Protein AF-A0A8S1ZWF5-F1 (afdb_monomer)

Solvent-accessible surface area (backbone atoms only — not comparable to full-atom values): 40228 Å² total; per-residue (Å²): 138,87,87,84,88,90,85,88,86,89,85,84,82,81,83,82,80,78,80,76,73,78,73,69,79,78,74,70,80,84,67,82,77,64,51,37,67,54,38,41,75,72,64,60,26,45,79,37,49,43,81,48,42,38,52,42,39,72,76,69,60,31,46,43,36,37,34,45,35,68,79,33,44,66,30,16,37,60,66,93,47,45,79,54,37,48,39,40,80,58,82,68,81,47,75,71,47,46,52,50,46,50,55,39,43,72,67,46,19,51,44,45,44,52,73,64,63,37,77,35,86,61,35,64,64,51,48,44,69,76,48,71,57,44,76,54,38,35,32,30,28,18,45,65,22,65,68,22,34,56,50,48,32,51,44,46,74,76,57,40,62,37,40,32,38,35,54,46,14,35,53,62,46,59,96,75,27,54,93,52,75,50,57,89,47,57,56,41,49,23,69,53,26,44,60,50,37,65,60,48,63,65,57,53,80,77,55,88,68,84,80,94,79,77,97,69,80,85,72,70,67,52,62,50,52,53,52,49,51,51,52,50,51,52,52,41,44,53,49,23,48,53,51,48,70,49,24,37,21,71,90,48,70,92,48,66,66,67,49,52,51,53,42,32,52,43,46,27,51,34,54,48,60,50,52,43,53,35,47,39,42,50,50,46,57,68,41,71,75,48,93,44,84,69,63,50,73,71,48,80,63,52,59,61,51,51,52,50,49,53,52,51,48,52,45,37,57,70,46,51,46,52,31,37,39,43,39,68,73,37,64,83,91,49,56,71,68,58,34,51,51,52,18,48,53,53,43,50,52,52,45,52,53,50,49,52,53,51,50,54,46,45,72,77,49,39,40,29,49,42,85,40,69,74,81,85,79,84,86,76,83,88,66,94,82,72,83,87,48,103,85,57,67,94,58,62,101,57,61,88,57,63,68,79,80,73,54,59,81,85,47,60,42,79,46,76,47,73,61,55,69,70,62,50,52,53,46,52,49,33,51,57,8,33,57,50,32,22,55,21,29,10,34,1,46,34,44,43,17,52,48,26,37,50,51,38,74,67,48,79,84,60,75,61,53,73,70,56,49,54,54,50,52,51,52,52,52,50,51,51,52,52,51,48,53,52,50,53,51,52,51,50,40,50,74,73,65,55,82,45,75,65,48,60,51,50,53,54,48,52,54,52,52,51,55,50,49,53,52,53,50,54,51,53,48,67,37,48,57,84,64,100,56,34,69,60,53,49,50,51,53,54,48,48,35,50,49,32,31,54,53,9,53,54,37,42,54,52,34,51,51,50,54,50,40,44,52,36,44,71,70,34,90,77,52,79,44,67,59,63,34,52,52,32,52,57,33,26,73,76,40,82,55,49,14,43,51,52,49,34,51,57,54,50,48,49,51,52,13,25,52,42,14,49,41,70,58,44,40,72,47,101,88,47,77,46,62,52,77,36,79,47,61,24,51,69,60,49,47,44,52,52,41,45,51,50,40,39,24,35,56,22,51,43,49,48,49,42,61,76,31,43,78,64,45,41,98,26,57,65,33,60,59,49,61,60,58,53,50,24,26,49,80,56,23,56,49,61,73,67,40,48,52,60,52,48,17,52,52,35,22,50,54,43,44,50,44,44,67,73,41,58,78,62,58,70,70,74,63,75,84,66,67,66,77,130

pLDDT: mean 77.19, std 17.74, range [24.22, 95.75]

InterPro domains:
  IPR001763 Rhodanese-like domain [PF00581] (50-172)
  IPR001763 Rhodanese-like domain [PS50206] (58-182)
  IPR001763 Rhodanese-like domain [SM00450] (48-179)
  IPR006876 LMBR1-like membrane protein [PF04791] (226-491)
  IPR006876 LMBR1-like membrane protein [PF04791] (495-704)
  IPR036873 Rhodanese-like domain superfamily [G3DSA:3.40.250.10] (41-180)
  IPR036873 Rhodanese-like domain superfamily [SSF52821] (29-179)

Structure (mmCIF, N/CA/C/O backbone):
data_AF-A0A8S1ZWF5-F1
#
_entry.id   AF-A0A8S1ZWF5-F1
#
loop_
_atom_site.group_PDB
_atom_site.id
_atom_site.type_symbol
_atom_site.label_atom_id
_atom_site.label_alt_id
_atom_site.label_comp_id
_atom_site.label_asym_id
_atom_site.label_entity_id
_atom_site.label_seq_id
_atom_site.pdbx_PDB_ins_code
_atom_site.Cartn_x
_atom_site.Cartn_y
_atom_site.Cartn_z
_atom_site.occupancy
_atom_site.B_iso_or_equiv
_atom_site.auth_seq_id
_atom_site.auth_comp_id
_atom_site.auth_asym_id
_atom_site.auth_atom_id
_atom_site.pdbx_PDB_model_num
ATOM 1 N N . MET A 1 1 ? -60.088 -38.961 18.978 1.00 34.78 1 MET A N 1
ATOM 2 C CA . MET A 1 1 ? -60.458 -40.362 18.708 1.00 34.78 1 MET A CA 1
ATOM 3 C C . MET A 1 1 ? -59.170 -41.122 18.455 1.00 34.78 1 MET A C 1
ATOM 5 O O . MET A 1 1 ? -58.388 -40.731 17.603 1.00 34.78 1 MET A O 1
ATOM 9 N N . THR A 1 2 ? -58.905 -42.052 19.355 1.00 28.97 2 THR A N 1
ATOM 10 C CA . THR A 1 2 ? -57.669 -42.795 19.620 1.00 28.97 2 THR A CA 1
ATOM 11 C C . THR A 1 2 ? -57.405 -43.885 18.566 1.00 28.97 2 THR A C 1
ATOM 13 O O . THR A 1 2 ? -58.338 -44.247 17.857 1.00 28.97 2 THR A O 1
ATOM 16 N N . LEU A 1 3 ? -56.191 -44.471 18.611 1.00 26.25 3 LEU A N 1
ATOM 17 C CA . LEU A 1 3 ? -55.742 -45.801 18.113 1.00 26.25 3 LEU A CA 1
ATOM 18 C C . LEU A 1 3 ? -54.892 -45.737 16.826 1.00 26.25 3 LEU A C 1
ATOM 20 O O . LEU A 1 3 ? -55.372 -45.303 15.790 1.00 26.25 3 LEU A O 1
ATOM 24 N N . LEU A 1 4 ? -53.566 -45.928 16.878 1.00 28.19 4 LEU A N 1
ATOM 25 C CA . LEU A 1 4 ? -52.718 -47.112 17.172 1.00 28.19 4 LEU A CA 1
ATOM 26 C C . LEU A 1 4 ? -52.198 -47.773 15.873 1.00 28.19 4 LEU A C 1
ATOM 28 O O . LEU A 1 4 ? -52.954 -48.053 14.951 1.00 28.19 4 LEU A O 1
ATOM 32 N N . LEU A 1 5 ? -50.876 -47.986 15.844 1.00 31.05 5 LEU A N 1
ATOM 33 C CA . LEU A 1 5 ? -50.055 -48.657 14.817 1.00 31.05 5 LEU A CA 1
ATOM 34 C C . LEU A 1 5 ? -50.504 -50.101 14.509 1.00 31.05 5 LEU A C 1
ATOM 36 O O . LEU A 1 5 ? -51.158 -50.727 15.344 1.00 31.05 5 LEU A O 1
ATOM 40 N N . PRO A 1 6 ? -50.017 -50.689 13.395 1.00 31.23 6 PRO A N 1
ATOM 41 C CA . PRO A 1 6 ? -49.067 -51.797 13.572 1.00 31.23 6 PRO A CA 1
ATOM 42 C C . PRO A 1 6 ? -47.900 -51.856 12.560 1.00 31.23 6 PRO A C 1
ATOM 44 O O . PRO A 1 6 ? -47.926 -51.284 11.474 1.00 31.23 6 PRO A O 1
ATOM 47 N N . GLN A 1 7 ? -46.857 -52.575 12.980 1.00 27.86 7 GLN A N 1
ATOM 48 C CA . GLN A 1 7 ? -45.599 -52.885 12.294 1.00 27.86 7 GLN A CA 1
ATOM 49 C C . GLN A 1 7 ? -45.655 -54.190 11.465 1.00 27.86 7 GLN A C 1
ATOM 51 O O . GLN A 1 7 ? -46.432 -55.089 11.769 1.00 27.86 7 GLN A O 1
ATOM 56 N N . LEU A 1 8 ? -44.668 -54.291 10.560 1.00 26.83 8 LEU A N 1
ATOM 57 C CA . LEU A 1 8 ? -43.987 -55.469 9.983 1.00 26.83 8 LEU A CA 1
ATOM 58 C C . LEU A 1 8 ? -44.566 -56.268 8.778 1.00 26.83 8 LEU A C 1
ATOM 60 O O . LEU A 1 8 ? -45.446 -57.109 8.907 1.00 26.83 8 LEU A O 1
ATOM 64 N N . ASN A 1 9 ? -43.798 -56.154 7.680 1.00 26.56 9 ASN A N 1
ATOM 65 C CA . ASN A 1 9 ? -43.097 -57.215 6.924 1.00 26.56 9 ASN A CA 1
ATOM 66 C C . ASN A 1 9 ? -43.554 -57.694 5.523 1.00 26.56 9 ASN A C 1
ATOM 68 O O . ASN A 1 9 ? -44.668 -58.141 5.298 1.00 26.56 9 ASN A O 1
ATOM 72 N N . HIS A 1 10 ? -42.517 -57.735 4.665 1.00 26.72 10 HIS A N 1
ATOM 73 C CA . HIS A 1 10 ? -42.306 -58.419 3.378 1.00 26.72 10 HIS A CA 1
ATOM 74 C C . HIS A 1 10 ? -43.003 -57.882 2.114 1.00 26.72 10 HIS A C 1
ATOM 76 O O . HIS A 1 10 ? -44.214 -57.947 1.984 1.00 26.72 10 HIS A O 1
ATOM 82 N N . ILE A 1 11 ? -42.201 -57.460 1.116 1.00 29.41 11 ILE A N 1
ATOM 83 C CA . ILE A 1 11 ? -41.996 -58.183 -0.162 1.00 29.41 11 ILE A CA 1
ATOM 84 C C . ILE A 1 11 ? -40.887 -57.509 -1.022 1.00 29.41 11 ILE A C 1
ATOM 86 O O . ILE A 1 11 ? -40.844 -56.301 -1.217 1.00 29.41 11 ILE A O 1
ATOM 90 N N . HIS A 1 12 ? -39.960 -58.372 -1.452 1.00 28.78 12 HIS A N 1
ATOM 91 C CA . HIS A 1 12 ? -38.955 -58.367 -2.532 1.00 28.78 12 HIS A CA 1
ATOM 92 C C . HIS A 1 12 ? -38.245 -57.094 -3.048 1.00 28.78 12 HIS A C 1
ATOM 94 O O . HIS A 1 12 ? -38.774 -56.307 -3.825 1.00 28.78 12 HIS A O 1
ATOM 100 N N . LYS A 1 13 ? -36.927 -57.049 -2.784 1.00 30.08 13 LYS A N 1
ATOM 101 C CA . LYS A 1 13 ? -35.914 -56.392 -3.632 1.00 30.08 13 LYS A CA 1
ATOM 102 C C . LYS A 1 13 ? -35.441 -57.377 -4.725 1.00 30.08 13 LYS A C 1
ATOM 104 O O . LYS A 1 13 ? -35.204 -58.537 -4.385 1.00 30.08 13 LYS A O 1
ATOM 109 N N . PRO A 1 14 ? -35.259 -56.952 -5.990 1.00 30.61 14 PRO A N 1
ATOM 110 C CA . PRO A 1 14 ? -34.691 -57.793 -7.047 1.00 30.61 14 PRO A CA 1
ATOM 111 C C . PRO A 1 14 ? -33.189 -58.067 -6.816 1.00 30.61 14 PRO A C 1
ATOM 113 O O . PRO A 1 14 ? -32.524 -57.301 -6.110 1.00 30.61 14 PRO A O 1
ATOM 116 N N . PRO A 1 15 ? -32.639 -59.159 -7.380 1.00 29.98 15 PRO A N 1
ATOM 117 C CA . PRO A 1 15 ? -31.314 -59.647 -7.029 1.00 29.98 15 PRO A CA 1
ATOM 118 C C . PRO A 1 15 ? -30.214 -58.742 -7.588 1.00 29.98 15 PRO A C 1
ATOM 120 O O . PRO A 1 15 ? -30.142 -58.457 -8.783 1.00 29.98 15 PRO A O 1
ATOM 123 N N . VAL A 1 16 ? -29.308 -58.336 -6.700 1.00 31.11 16 VAL A N 1
ATOM 124 C CA . VAL A 1 16 ? -28.023 -57.732 -7.050 1.00 31.11 16 VAL A CA 1
ATOM 125 C C . VAL A 1 16 ? -27.158 -58.827 -7.670 1.00 31.11 16 VAL A C 1
ATOM 127 O O . VAL A 1 16 ? -26.601 -59.670 -6.968 1.00 31.11 16 VAL A O 1
ATOM 130 N N . VAL A 1 17 ? -27.057 -58.826 -8.999 1.00 31.62 17 VAL A N 1
ATOM 131 C CA . VAL A 1 17 ? -26.096 -59.653 -9.735 1.00 31.62 17 VAL A CA 1
ATOM 132 C C . VAL A 1 17 ? -24.697 -59.125 -9.432 1.00 31.62 17 VAL A C 1
ATOM 134 O O . VAL A 1 17 ? -24.238 -58.112 -9.960 1.00 31.62 17 VAL A O 1
ATOM 137 N N . LEU A 1 18 ? -24.027 -59.821 -8.523 1.00 31.09 18 LEU A N 1
ATOM 138 C CA . LEU A 1 18 ? -22.661 -59.567 -8.099 1.00 31.09 18 LEU A CA 1
ATOM 139 C C . LEU A 1 18 ? -21.714 -60.070 -9.200 1.00 31.09 18 LEU A C 1
ATOM 141 O O . LEU A 1 18 ? -21.224 -61.197 -9.151 1.00 31.09 18 LEU A O 1
ATOM 145 N N . TYR A 1 19 ? -21.435 -59.237 -10.208 1.00 29.66 19 TYR A N 1
ATOM 146 C CA . TYR A 1 19 ? -20.301 -59.469 -11.108 1.00 29.66 19 TYR A CA 1
ATOM 147 C C . TYR A 1 19 ? -19.001 -59.268 -10.325 1.00 29.66 19 TYR A C 1
ATOM 149 O O . TYR A 1 19 ? -18.357 -58.217 -10.348 1.00 29.66 19 TYR A O 1
ATOM 157 N N . ARG A 1 20 ? -18.597 -60.322 -9.617 1.00 29.89 20 ARG A N 1
ATOM 158 C CA . ARG A 1 20 ? -17.258 -60.498 -9.068 1.00 29.89 20 ARG A CA 1
ATOM 159 C C . ARG A 1 20 ? -16.301 -60.701 -10.244 1.00 29.89 20 ARG A C 1
ATOM 161 O O . ARG A 1 20 ? -15.897 -61.819 -10.545 1.00 29.89 20 ARG A O 1
ATOM 168 N N . ARG A 1 21 ? -15.922 -59.615 -10.930 1.00 30.48 21 ARG A N 1
ATOM 169 C CA . ARG A 1 21 ? -14.700 -59.624 -11.742 1.00 30.48 21 ARG A CA 1
ATOM 170 C C . ARG A 1 21 ? -13.551 -59.821 -10.762 1.00 30.48 21 ARG A C 1
ATOM 172 O O . ARG A 1 21 ? -13.142 -58.886 -10.078 1.00 30.48 21 ARG A O 1
ATOM 179 N N . LEU A 1 22 ? -13.077 -61.062 -10.681 1.00 33.69 22 LEU A N 1
ATOM 180 C CA . LEU A 1 22 ? -11.762 -61.420 -10.170 1.00 33.69 22 LEU A CA 1
ATOM 181 C C . LEU A 1 22 ? -10.736 -60.495 -10.835 1.00 33.69 22 LEU A C 1
ATOM 183 O O . LEU A 1 22 ? -10.260 -60.757 -11.939 1.00 33.69 22 LEU A O 1
ATOM 187 N N . ARG A 1 23 ? -10.403 -59.383 -10.173 1.00 31.30 23 ARG A N 1
ATOM 188 C CA . ARG A 1 23 ? -9.149 -58.691 -10.43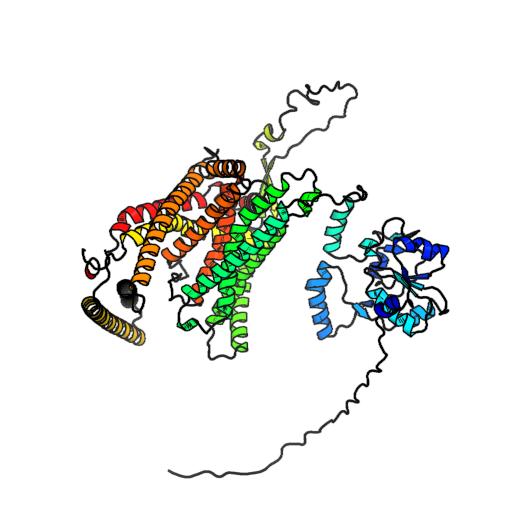3 1.00 31.30 23 ARG A CA 1
ATOM 189 C C . ARG A 1 23 ? -8.076 -59.668 -9.984 1.00 31.30 23 ARG A C 1
ATOM 191 O O . ARG A 1 23 ? -7.818 -59.797 -8.791 1.00 31.30 23 ARG A O 1
ATOM 198 N N . LYS A 1 24 ? -7.494 -60.390 -10.946 1.00 28.19 24 LYS A N 1
ATOM 199 C CA . LYS A 1 24 ? -6.166 -60.971 -10.760 1.00 28.19 24 LYS A CA 1
ATOM 200 C C . LYS A 1 24 ? -5.309 -59.852 -10.158 1.00 28.19 24 LYS A C 1
ATOM 202 O O . LYS A 1 24 ? -5.304 -58.760 -10.737 1.00 28.19 24 LYS A O 1
ATOM 207 N N . PRO A 1 25 ? -4.645 -60.053 -9.009 1.00 28.34 25 PRO A N 1
ATOM 208 C CA . PRO A 1 25 ? -3.616 -59.116 -8.611 1.00 28.34 25 PRO A CA 1
ATOM 209 C C . PRO A 1 25 ? -2.629 -59.092 -9.774 1.00 28.34 25 PRO A C 1
ATOM 211 O O . PRO A 1 25 ? -2.080 -60.133 -10.143 1.00 28.34 25 PRO A O 1
ATOM 214 N N . TYR A 1 26 ? -2.475 -57.933 -10.410 1.00 29.95 26 TYR A N 1
ATOM 215 C CA . TYR A 1 26 ? -1.337 -57.698 -11.279 1.00 29.95 26 TYR A CA 1
ATOM 216 C C . TYR A 1 26 ? -0.119 -57.866 -10.371 1.00 29.95 26 TYR A C 1
ATOM 218 O O . TYR A 1 26 ? 0.244 -56.962 -9.621 1.00 29.95 26 TYR A O 1
ATOM 226 N N . ARG A 1 27 ? 0.466 -59.069 -10.373 1.00 24.22 27 ARG A N 1
ATOM 227 C CA . ARG A 1 27 ? 1.859 -59.244 -9.993 1.00 24.22 27 ARG A CA 1
ATOM 228 C C . ARG A 1 27 ? 2.615 -58.422 -11.022 1.00 24.22 27 ARG A C 1
ATOM 230 O O . ARG A 1 27 ? 2.817 -58.876 -12.143 1.00 24.22 27 ARG A O 1
ATOM 237 N N . LEU A 1 28 ? 2.940 -57.183 -10.662 1.00 29.42 28 LEU A N 1
ATOM 238 C CA . LEU A 1 28 ? 4.030 -56.476 -11.309 1.00 29.42 28 LEU A CA 1
ATOM 239 C C . LEU A 1 28 ? 5.211 -57.451 -11.271 1.00 29.42 28 LEU A C 1
ATOM 241 O O . LEU A 1 28 ? 5.546 -57.917 -10.175 1.00 29.42 28 LEU A O 1
ATOM 245 N N . PRO A 1 29 ? 5.800 -57.837 -12.413 1.00 27.59 29 PRO A N 1
ATOM 246 C CA . PRO A 1 29 ? 7.099 -58.466 -12.354 1.00 27.59 29 PRO A CA 1
ATOM 247 C C . PRO A 1 29 ? 7.995 -57.434 -1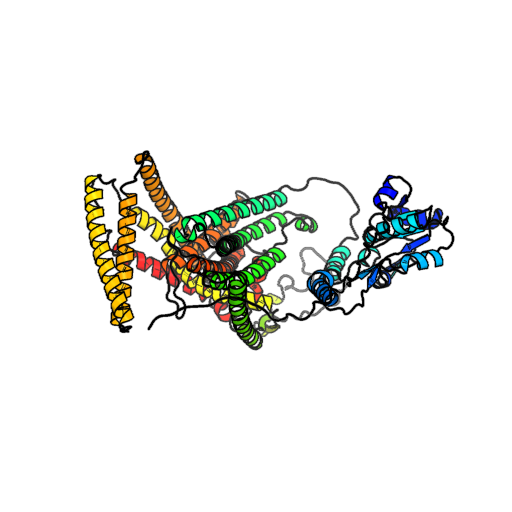1.673 1.00 27.59 29 PRO A C 1
ATOM 249 O O . PRO A 1 29 ? 8.197 -56.333 -12.185 1.00 27.59 29 PRO A O 1
ATOM 252 N N . VAL A 1 30 ? 8.447 -57.754 -10.462 1.00 30.72 30 VAL A N 1
ATOM 253 C CA . VAL A 1 30 ? 9.534 -57.033 -9.810 1.00 30.72 30 VAL A CA 1
ATOM 254 C C . VAL A 1 30 ? 10.766 -57.333 -10.655 1.00 30.72 30 VAL A C 1
ATOM 256 O O . VAL A 1 30 ? 11.528 -58.251 -10.377 1.00 30.72 30 VAL A O 1
ATOM 259 N N . ILE A 1 31 ? 10.906 -56.608 -11.761 1.00 32.72 31 ILE A N 1
ATOM 260 C CA . ILE A 1 31 ? 12.186 -56.416 -12.417 1.00 32.72 31 ILE A CA 1
ATOM 261 C C . ILE A 1 31 ? 12.905 -55.457 -11.482 1.00 32.72 31 ILE A C 1
ATOM 263 O O . ILE A 1 31 ? 12.440 -54.336 -11.267 1.00 32.72 31 ILE A O 1
ATOM 267 N N . SER A 1 32 ? 13.980 -55.920 -10.852 1.00 33.91 32 SER A N 1
ATOM 268 C CA . SER A 1 32 ? 14.861 -55.079 -10.052 1.00 33.91 32 SER A CA 1
ATOM 269 C C . SER A 1 32 ? 15.343 -53.921 -10.927 1.00 33.91 32 SER A C 1
ATOM 271 O O . SER A 1 32 ? 16.249 -54.092 -11.744 1.00 33.91 32 SER A O 1
ATOM 273 N N . ALA A 1 33 ? 14.704 -52.756 -10.820 1.00 40.84 33 ALA A N 1
ATOM 274 C CA . ALA A 1 33 ? 15.131 -51.558 -11.521 1.00 40.84 33 ALA A CA 1
ATOM 275 C C . ALA A 1 33 ? 16.401 -51.054 -10.833 1.00 40.84 33 ALA A C 1
ATOM 277 O O . ALA A 1 33 ? 16.340 -50.224 -9.930 1.00 40.84 33 ALA A O 1
ATOM 278 N N . VAL A 1 34 ? 17.551 -51.609 -11.221 1.00 55.09 34 VAL A N 1
ATOM 279 C CA . VAL A 1 34 ? 18.852 -51.074 -10.824 1.00 55.09 34 VAL A CA 1
ATOM 280 C C . VAL A 1 34 ? 18.906 -49.639 -11.334 1.00 55.09 34 VAL A C 1
ATOM 282 O O . VAL A 1 34 ? 18.727 -49.379 -12.532 1.00 55.09 34 VAL A O 1
ATOM 285 N N . SER A 1 35 ? 19.096 -48.694 -10.420 1.00 67.25 35 SER A N 1
ATOM 286 C CA . SER A 1 35 ? 19.117 -47.279 -10.767 1.00 67.25 35 SER A CA 1
ATOM 287 C C . SER A 1 35 ? 20.303 -47.011 -11.694 1.00 67.25 35 SER A C 1
ATOM 289 O O . SER A 1 35 ? 21.423 -47.431 -11.410 1.00 67.25 35 SER A O 1
ATOM 291 N N . GLY A 1 36 ? 20.107 -46.280 -12.798 1.00 69.12 36 GLY A N 1
ATOM 292 C CA . GLY A 1 36 ? 21.203 -45.946 -13.726 1.00 69.12 36 GLY A CA 1
ATOM 293 C C . GLY A 1 36 ? 22.387 -45.248 -13.036 1.00 69.12 36 GLY A C 1
ATOM 294 O O . GLY A 1 36 ? 23.529 -45.375 -13.465 1.00 69.12 36 GLY A O 1
ATOM 295 N N . LYS A 1 37 ? 22.130 -44.577 -11.905 1.00 72.81 37 LYS A N 1
ATOM 296 C CA . LYS A 1 37 ? 23.155 -43.961 -11.055 1.00 72.81 37 LYS A CA 1
ATOM 297 C C . LYS A 1 37 ? 23.991 -44.991 -10.280 1.00 72.81 37 LYS A C 1
ATOM 299 O O . LYS A 1 37 ? 25.188 -44.789 -10.116 1.00 72.81 37 LYS A O 1
ATOM 304 N N . GLU A 1 38 ? 23.395 -46.100 -9.845 1.00 78.25 38 GLU A N 1
ATOM 305 C CA . GLU A 1 38 ? 24.109 -47.210 -9.193 1.00 78.25 38 GLU A CA 1
ATOM 306 C C . GLU A 1 38 ? 25.027 -47.937 -10.181 1.00 78.25 38 GLU A C 1
ATOM 308 O O . GLU A 1 38 ? 26.137 -48.323 -9.824 1.00 78.25 38 GLU A O 1
ATOM 313 N N . LEU A 1 39 ? 24.617 -48.057 -11.449 1.00 79.56 39 LEU A N 1
ATOM 314 C CA . LEU A 1 39 ? 25.457 -48.645 -12.500 1.00 79.56 39 LEU A CA 1
ATOM 315 C C . LEU A 1 39 ? 26.730 -47.826 -12.760 1.00 79.56 39 LEU A C 1
ATOM 317 O O . LEU A 1 39 ? 27.792 -48.409 -12.967 1.00 79.56 39 LEU A O 1
ATOM 321 N N . ILE A 1 40 ? 26.650 -46.498 -12.666 1.00 81.00 40 ILE A N 1
ATOM 322 C CA . ILE A 1 40 ? 27.824 -45.616 -12.757 1.00 81.00 40 ILE A CA 1
ATOM 323 C C . ILE A 1 40 ? 28.708 -45.761 -11.516 1.00 81.00 40 ILE A C 1
ATOM 325 O O . ILE A 1 40 ? 29.917 -45.930 -11.640 1.00 81.00 40 ILE A O 1
ATOM 329 N N . LEU A 1 41 ? 28.114 -45.745 -10.317 1.00 77.75 41 LEU A N 1
ATOM 330 C CA . LEU A 1 41 ? 28.857 -45.888 -9.057 1.00 77.75 41 LEU A CA 1
ATOM 331 C C . LEU A 1 41 ? 29.553 -47.251 -8.933 1.00 77.75 41 LEU A C 1
ATOM 333 O O . LEU A 1 41 ? 30.636 -47.339 -8.368 1.00 77.75 41 LEU A O 1
ATOM 337 N N . SER A 1 42 ? 28.951 -48.303 -9.490 1.00 77.75 42 SER A N 1
ATOM 338 C CA . SER A 1 42 ? 29.535 -49.649 -9.550 1.00 77.75 42 SER A CA 1
ATOM 339 C C . SER A 1 42 ? 30.598 -49.825 -10.644 1.00 77.75 42 SER A C 1
ATOM 341 O O . SER A 1 42 ? 31.148 -50.915 -10.777 1.00 77.75 42 SER A O 1
ATOM 343 N N . GLY A 1 43 ? 30.871 -48.789 -11.448 1.00 77.44 43 GLY A N 1
ATOM 344 C CA . GLY A 1 43 ? 31.860 -48.819 -12.530 1.00 77.44 43 GLY A CA 1
ATOM 345 C C . GLY A 1 43 ? 31.434 -49.594 -13.782 1.00 77.44 43 GLY A C 1
ATOM 346 O O . GLY A 1 43 ? 32.225 -49.717 -14.712 1.00 77.44 43 GLY A O 1
ATOM 347 N N . LYS A 1 44 ? 30.194 -50.101 -13.841 1.00 82.19 44 LYS A N 1
ATOM 348 C CA . LYS A 1 44 ? 29.658 -50.842 -14.999 1.00 82.19 44 LYS A CA 1
ATOM 349 C C . LYS A 1 44 ? 29.300 -49.943 -16.183 1.00 82.19 44 LYS A C 1
ATOM 351 O O . LYS A 1 44 ? 29.218 -50.418 -17.309 1.00 82.19 44 LYS A O 1
ATOM 356 N N . VAL A 1 45 ? 29.062 -48.657 -15.930 1.00 87.12 45 VAL A N 1
ATOM 357 C CA . VAL A 1 45 ? 28.809 -47.636 -16.955 1.00 87.12 45 VAL A CA 1
ATOM 358 C C . VAL A 1 45 ? 29.861 -46.550 -16.809 1.00 87.12 45 VAL A C 1
ATOM 360 O O . VAL A 1 45 ? 30.012 -45.977 -15.728 1.00 87.12 45 VAL A O 1
ATOM 363 N N . ARG A 1 46 ? 30.554 -46.217 -17.901 1.00 88.31 46 ARG A N 1
ATOM 364 C CA . ARG A 1 46 ? 31.543 -45.134 -17.897 1.00 88.31 46 ARG A CA 1
ATOM 365 C C . ARG A 1 46 ? 30.844 -43.779 -17.966 1.00 88.31 46 ARG A C 1
ATOM 367 O O . ARG A 1 46 ? 30.126 -43.488 -18.920 1.00 88.31 46 ARG A O 1
ATOM 374 N N . ALA A 1 47 ? 31.081 -42.929 -16.974 1.00 88.00 47 ALA A N 1
ATOM 375 C CA . ALA A 1 47 ? 30.733 -41.517 -17.061 1.00 88.00 47 ALA A CA 1
ATOM 376 C C . ALA A 1 47 ? 31.730 -40.815 -17.995 1.00 88.00 47 ALA A C 1
ATOM 378 O O . ALA A 1 47 ? 32.936 -40.914 -17.786 1.00 88.00 47 ALA A O 1
ATOM 379 N N . VAL A 1 48 ? 31.229 -40.142 -19.029 1.00 88.69 48 VAL A N 1
ATOM 380 C CA . VAL A 1 48 ? 32.040 -39.414 -20.014 1.00 88.69 48 VAL A CA 1
ATOM 381 C C . VAL A 1 48 ? 31.726 -37.932 -19.890 1.00 88.69 48 VAL A C 1
ATOM 383 O O . VAL A 1 48 ? 30.566 -37.529 -20.022 1.00 88.69 48 VAL A O 1
ATOM 386 N N . GLU A 1 49 ? 32.741 -37.117 -19.619 1.00 86.81 49 GLU A N 1
ATOM 387 C CA . GLU A 1 49 ? 32.581 -35.664 -19.608 1.00 86.81 49 GLU A CA 1
ATOM 388 C C . GLU A 1 49 ? 32.487 -35.099 -21.035 1.00 86.81 49 GLU A C 1
ATOM 390 O O . GLU A 1 49 ? 33.115 -35.641 -21.946 1.00 86.81 49 GLU A O 1
ATOM 395 N N . PRO A 1 50 ? 31.756 -33.989 -21.262 1.00 85.25 50 PRO A N 1
ATOM 396 C CA . PRO A 1 50 ? 31.641 -33.369 -22.586 1.00 85.25 50 PRO A CA 1
ATOM 397 C C . PRO A 1 50 ? 32.984 -33.107 -23.283 1.00 85.25 50 PRO A C 1
ATOM 399 O O . PRO A 1 50 ? 33.104 -33.365 -24.475 1.00 85.25 50 PRO A O 1
ATOM 402 N N . LYS A 1 51 ? 34.013 -32.703 -22.528 1.00 85.81 51 LYS A N 1
ATOM 403 C CA . LYS A 1 51 ? 35.368 -32.441 -23.047 1.00 85.81 51 LYS A CA 1
ATOM 404 C C . LYS A 1 51 ? 36.067 -33.686 -23.597 1.00 85.81 51 LYS A C 1
ATOM 406 O O . LYS A 1 51 ? 36.911 -33.592 -24.482 1.00 85.81 51 LYS A O 1
ATOM 411 N N . GLU A 1 52 ? 35.717 -34.854 -23.068 1.00 86.31 52 GLU A N 1
ATOM 412 C CA . GLU A 1 52 ? 36.252 -36.150 -23.491 1.00 86.31 52 GLU A CA 1
ATOM 413 C C . GLU A 1 52 ? 35.397 -36.781 -24.597 1.00 86.31 52 GLU A C 1
ATOM 415 O O . GLU A 1 52 ? 35.802 -37.757 -25.223 1.00 86.31 52 GLU A O 1
ATOM 420 N N . ALA A 1 53 ? 34.211 -36.239 -24.887 1.00 84.25 53 ALA A N 1
ATOM 421 C CA . ALA A 1 53 ? 33.280 -36.861 -25.822 1.00 84.25 53 ALA A CA 1
ATOM 422 C C . ALA A 1 53 ? 33.873 -36.994 -27.236 1.00 84.25 53 ALA A C 1
ATOM 424 O O . ALA A 1 53 ? 33.690 -38.025 -27.886 1.00 84.25 53 ALA A O 1
ATOM 425 N N . LYS A 1 54 ? 34.658 -36.007 -27.689 1.00 84.44 54 LYS A N 1
ATOM 426 C CA . LYS A 1 54 ? 35.362 -36.055 -28.979 1.00 84.44 54 LYS A CA 1
ATOM 427 C C . LYS A 1 54 ? 36.365 -37.200 -29.060 1.00 84.44 54 LYS A C 1
ATOM 429 O O . LYS A 1 54 ? 36.413 -37.892 -30.074 1.00 84.44 54 LYS A O 1
ATOM 434 N N . THR A 1 55 ? 37.168 -37.400 -28.015 1.00 84.94 55 THR A N 1
ATOM 435 C CA . THR A 1 55 ? 38.186 -38.457 -27.993 1.00 84.94 55 THR A CA 1
ATOM 436 C C . THR A 1 55 ? 37.518 -39.820 -27.865 1.00 84.94 55 THR A C 1
ATOM 438 O O . THR A 1 55 ? 37.858 -40.729 -28.617 1.00 84.94 55 THR A O 1
ATOM 441 N N . VAL A 1 56 ? 36.501 -39.950 -27.014 1.00 86.00 56 VAL A N 1
ATOM 442 C CA . VAL A 1 56 ? 35.754 -41.197 -26.798 1.00 86.00 56 VAL A CA 1
ATOM 443 C C . VAL A 1 56 ? 35.021 -41.653 -28.068 1.00 86.00 56 VAL A C 1
ATOM 445 O O . VAL A 1 56 ? 35.046 -42.836 -28.408 1.00 86.00 56 VAL A O 1
ATOM 448 N N . VAL A 1 57 ? 34.424 -40.732 -28.827 1.00 84.81 57 VAL A N 1
ATOM 449 C CA . VAL A 1 57 ? 33.757 -41.071 -30.095 1.00 84.81 57 VAL A CA 1
ATOM 450 C C . VAL A 1 57 ? 34.773 -41.349 -31.212 1.00 84.81 57 VAL A C 1
ATOM 452 O O . VAL A 1 57 ? 34.632 -42.344 -31.916 1.00 84.81 57 VAL A O 1
ATOM 455 N N . ALA A 1 58 ? 35.814 -40.522 -31.370 1.00 81.19 58 ALA A N 1
ATOM 456 C CA . ALA A 1 58 ? 36.736 -40.636 -32.506 1.00 81.19 58 ALA A CA 1
ATOM 457 C C . ALA A 1 58 ? 37.840 -41.697 -32.329 1.00 81.19 58 ALA A C 1
ATOM 459 O O . ALA A 1 58 ? 38.186 -42.377 -33.289 1.00 81.19 58 ALA A O 1
ATOM 460 N N . SER A 1 59 ? 38.410 -41.829 -31.126 1.00 79.19 59 SER A N 1
ATOM 461 C CA . SER A 1 59 ? 39.555 -42.720 -30.851 1.00 79.19 59 SER A CA 1
ATOM 462 C C . SER A 1 59 ? 39.173 -44.013 -30.133 1.00 79.19 59 SER A C 1
ATOM 464 O O . SER A 1 59 ? 39.773 -45.050 -30.402 1.00 79.19 59 SER A O 1
ATOM 466 N N . GLU A 1 60 ? 38.161 -43.993 -29.258 1.00 80.88 60 GLU A N 1
ATOM 467 C CA . GLU A 1 60 ? 37.745 -45.197 -28.522 1.00 80.88 60 GLU A CA 1
ATOM 468 C C . GLU A 1 60 ? 36.618 -45.998 -29.201 1.00 80.88 60 GLU A C 1
ATOM 470 O O . GLU A 1 60 ? 36.299 -47.103 -28.740 1.00 80.88 60 GLU A O 1
ATOM 475 N N . GLY A 1 61 ? 36.046 -45.459 -30.287 1.00 85.25 61 GLY A N 1
ATOM 476 C CA . GLY A 1 61 ? 35.059 -46.121 -31.145 1.00 85.25 61 GLY A CA 1
ATOM 477 C C . GLY A 1 61 ? 33.640 -46.178 -30.576 1.00 85.25 61 GLY A C 1
ATOM 478 O O . GLY A 1 61 ? 32.899 -47.102 -30.904 1.00 85.25 61 GLY A O 1
ATOM 479 N N . TYR A 1 62 ? 33.253 -45.247 -29.696 1.00 89.38 62 TYR A N 1
ATOM 480 C CA . TYR A 1 62 ? 31.890 -45.225 -29.158 1.00 89.38 62 TYR A CA 1
ATOM 481 C C . TYR A 1 62 ? 30.874 -44.738 -30.191 1.00 89.38 62 TYR A C 1
ATOM 483 O O . TYR A 1 62 ? 31.005 -43.653 -30.758 1.00 89.38 62 TYR A O 1
ATOM 491 N N . VAL A 1 63 ? 29.790 -45.495 -30.339 1.00 90.81 63 VAL A N 1
ATOM 492 C CA . VAL A 1 63 ? 28.617 -45.091 -31.112 1.00 90.81 63 VAL A CA 1
ATOM 493 C C . VAL A 1 63 ? 27.744 -44.178 -30.251 1.00 90.81 63 VAL A C 1
ATOM 495 O O . VAL A 1 63 ? 27.268 -44.573 -29.186 1.00 90.81 63 VAL A O 1
ATOM 498 N N . LEU A 1 64 ? 27.533 -42.939 -30.697 1.00 92.25 64 LEU A N 1
ATOM 499 C CA . LEU A 1 64 ? 26.713 -41.960 -29.981 1.00 92.25 64 LEU A CA 1
ATOM 500 C C . LEU A 1 64 ? 25.218 -42.210 -30.237 1.00 92.25 64 LEU A C 1
ATOM 502 O O . LEU A 1 64 ? 24.755 -42.075 -31.370 1.00 92.25 64 LEU A O 1
ATOM 506 N N . LEU A 1 65 ? 24.466 -42.506 -29.175 1.00 93.56 65 LEU A N 1
ATOM 507 C CA . LEU A 1 65 ? 23.014 -42.677 -29.178 1.00 93.56 65 LEU A CA 1
ATOM 508 C C . LEU A 1 65 ? 22.329 -41.461 -28.537 1.00 93.56 65 LEU A C 1
ATOM 510 O O . LEU A 1 65 ? 22.381 -41.258 -27.320 1.00 93.56 65 LEU A O 1
ATOM 514 N N . ASP A 1 66 ? 21.659 -40.661 -29.361 1.00 93.06 66 ASP A N 1
ATOM 515 C CA . ASP A 1 66 ? 20.826 -39.540 -28.931 1.00 93.06 66 ASP A CA 1
ATOM 516 C C . ASP A 1 66 ? 19.417 -40.041 -28.594 1.00 93.06 66 ASP A C 1
ATOM 518 O O . ASP A 1 66 ? 18.698 -40.543 -29.461 1.00 93.06 66 ASP A O 1
ATOM 522 N N . VAL A 1 67 ? 19.017 -39.893 -27.328 1.00 93.06 67 VAL A N 1
ATOM 523 C CA . VAL A 1 67 ? 17.700 -40.341 -26.839 1.00 93.06 67 VAL A CA 1
ATOM 524 C C . VAL A 1 67 ? 16.694 -39.205 -26.659 1.00 93.06 67 VAL A C 1
ATOM 526 O O . VAL A 1 67 ? 15.638 -39.391 -26.039 1.00 93.06 67 VAL A O 1
ATOM 529 N N . ARG A 1 68 ? 17.012 -38.007 -27.165 1.00 91.75 68 ARG A N 1
ATOM 530 C CA . ARG A 1 68 ? 16.091 -36.866 -27.146 1.00 91.75 68 ARG A CA 1
ATOM 531 C C . ARG A 1 68 ? 14.901 -37.087 -28.093 1.00 91.75 68 ARG A C 1
ATOM 533 O O . ARG A 1 68 ? 15.024 -37.801 -29.089 1.00 91.75 68 ARG A O 1
ATOM 540 N N . PRO A 1 69 ? 13.750 -36.454 -27.824 1.00 88.25 69 PRO A N 1
ATOM 541 C CA . PRO A 1 69 ? 12.631 -36.417 -28.754 1.00 88.25 69 PRO A CA 1
ATOM 542 C C . PRO A 1 69 ? 12.999 -35.759 -30.090 1.00 88.25 69 PRO A C 1
ATOM 544 O O . PRO A 1 69 ? 13.914 -34.936 -30.156 1.00 88.25 69 PRO A O 1
ATOM 547 N N . ALA A 1 70 ? 12.253 -36.085 -31.149 1.00 87.44 70 ALA A N 1
ATOM 548 C CA . ALA A 1 70 ? 12.550 -35.648 -32.518 1.00 87.44 70 ALA A CA 1
ATOM 549 C C . ALA A 1 70 ? 12.686 -34.118 -32.659 1.00 87.44 70 ALA A C 1
ATOM 551 O O . ALA A 1 70 ? 13.657 -33.644 -33.242 1.00 87.44 70 ALA A O 1
ATOM 552 N N . TRP A 1 71 ? 11.799 -33.343 -32.026 1.00 84.31 71 TRP A N 1
ATOM 553 C CA . TRP A 1 71 ? 11.810 -31.875 -32.115 1.00 84.31 71 TRP A CA 1
ATOM 554 C C . TRP A 1 71 ? 13.018 -31.204 -31.435 1.00 84.31 71 TRP A C 1
ATOM 556 O O . TRP A 1 71 ? 13.364 -30.081 -31.786 1.00 84.31 71 TRP A O 1
ATOM 566 N N . GLU A 1 72 ? 13.672 -31.851 -30.461 1.00 85.62 72 GLU A N 1
ATOM 567 C CA . GLU A 1 72 ? 14.931 -31.342 -29.882 1.00 85.62 72 GLU A CA 1
ATOM 568 C C . GLU A 1 72 ? 16.118 -31.656 -30.803 1.00 85.62 72 GLU A C 1
ATOM 570 O O . GLU A 1 72 ? 17.065 -30.878 -30.903 1.00 85.62 72 GLU A O 1
ATOM 575 N N . ARG A 1 73 ? 16.066 -32.797 -31.497 1.00 85.75 73 ARG A N 1
ATOM 576 C CA . ARG A 1 73 ? 17.112 -33.230 -32.429 1.00 85.75 73 ARG A CA 1
ATOM 577 C C . ARG A 1 73 ? 17.106 -32.432 -33.733 1.00 85.75 73 ARG A C 1
ATOM 579 O O . ARG A 1 73 ? 18.171 -32.191 -34.291 1.00 85.75 73 ARG A O 1
ATOM 586 N N . GLU A 1 74 ? 15.932 -32.035 -34.216 1.00 86.19 74 GLU A N 1
ATOM 587 C CA . GLU A 1 74 ? 15.781 -31.208 -35.422 1.00 86.19 74 GLU A CA 1
ATOM 588 C C . GLU A 1 74 ? 16.464 -29.843 -35.286 1.00 86.19 74 GLU A C 1
ATOM 590 O O . GLU A 1 74 ? 16.993 -29.325 -36.265 1.00 86.19 74 GLU A O 1
ATOM 595 N N . LYS A 1 75 ? 16.514 -29.291 -34.068 1.00 84.81 75 LYS A N 1
ATOM 596 C CA . LYS A 1 75 ? 17.186 -28.017 -33.784 1.00 84.81 75 LYS A CA 1
ATOM 597 C C . LYS A 1 75 ? 18.704 -28.114 -33.892 1.00 84.81 75 LYS A C 1
ATOM 599 O O . LYS A 1 75 ? 19.323 -27.241 -34.498 1.00 84.81 75 LYS A O 1
ATOM 604 N N . ALA A 1 76 ? 19.286 -29.154 -33.288 1.00 87.62 76 ALA A N 1
ATOM 605 C CA . ALA A 1 76 ? 20.711 -29.455 -33.378 1.00 87.62 76 ALA A CA 1
ATOM 606 C C . ALA A 1 76 ? 21.017 -30.916 -33.024 1.00 87.62 76 ALA A C 1
ATOM 608 O O . ALA A 1 76 ? 20.500 -31.459 -32.036 1.00 87.62 76 ALA A O 1
ATOM 609 N N . ARG A 1 77 ? 21.934 -31.535 -33.770 1.00 89.12 77 ARG A N 1
ATOM 610 C CA . ARG A 1 77 ? 22.402 -32.912 -33.567 1.00 89.12 77 ARG A CA 1
ATOM 611 C C . ARG A 1 77 ? 23.874 -33.074 -33.926 1.00 89.12 77 ARG A C 1
ATOM 613 O O . ARG A 1 77 ? 24.401 -32.357 -34.766 1.00 89.12 77 ARG A O 1
ATOM 620 N N . VAL A 1 78 ? 24.524 -34.069 -33.331 1.00 88.56 78 VAL A N 1
ATOM 621 C CA . VAL A 1 78 ? 25.881 -34.474 -33.727 1.00 88.56 78 VAL A CA 1
ATOM 622 C C . VAL A 1 78 ? 25.797 -35.308 -35.005 1.00 88.56 78 VAL A C 1
ATOM 624 O O . VAL A 1 78 ? 24.988 -36.244 -35.080 1.00 88.56 78 VAL A O 1
ATOM 627 N N . LYS A 1 79 ? 26.613 -34.984 -36.009 1.00 84.88 79 LYS A N 1
ATOM 628 C CA . LYS A 1 79 ? 26.643 -35.705 -37.286 1.00 84.88 79 LYS A CA 1
ATOM 629 C C . LYS A 1 79 ? 27.087 -37.157 -37.082 1.00 84.88 79 LYS A C 1
ATOM 631 O O . LYS A 1 79 ? 28.015 -37.424 -36.326 1.00 84.88 79 LYS A O 1
ATOM 636 N N . GLY A 1 80 ? 26.389 -38.098 -37.720 1.00 82.69 80 GLY A N 1
ATOM 637 C CA . GLY A 1 80 ? 26.648 -39.537 -37.564 1.00 82.69 80 GLY A CA 1
ATOM 638 C C . GLY A 1 80 ? 26.132 -40.164 -36.258 1.00 82.69 80 GLY A C 1
ATOM 639 O O . GLY A 1 80 ? 26.355 -41.348 -36.037 1.00 82.69 80 GLY A O 1
ATOM 640 N N . SER A 1 81 ? 25.425 -39.415 -35.398 1.00 89.69 81 SER A N 1
ATOM 641 C CA . SER A 1 81 ? 24.787 -39.982 -34.196 1.00 89.69 81 SER A CA 1
ATOM 642 C C . SER A 1 81 ? 23.539 -40.805 -34.529 1.00 89.69 81 SER A C 1
ATOM 644 O O . SER A 1 81 ? 22.705 -40.371 -35.330 1.00 89.69 81 SER A O 1
ATOM 646 N N . LEU A 1 82 ? 23.360 -41.943 -33.854 1.00 91.50 82 LEU A N 1
ATOM 647 C CA . LEU A 1 82 ? 22.123 -42.725 -33.893 1.00 91.50 82 LEU A CA 1
ATOM 648 C C . LEU A 1 82 ? 21.024 -42.023 -33.091 1.00 91.50 82 LEU A C 1
ATOM 650 O O . LEU A 1 82 ? 21.295 -41.366 -32.085 1.00 91.50 82 LEU A O 1
ATOM 654 N N . HIS A 1 83 ? 19.771 -42.173 -33.522 1.00 93.06 83 HIS A N 1
ATOM 655 C CA . HIS A 1 83 ? 18.619 -41.558 -32.863 1.00 93.06 83 HIS A CA 1
ATOM 656 C C . HIS A 1 83 ? 17.548 -42.583 -32.559 1.00 93.06 83 HIS A C 1
ATOM 658 O O . HIS A 1 83 ? 16.944 -43.142 -33.470 1.00 93.06 83 HIS A O 1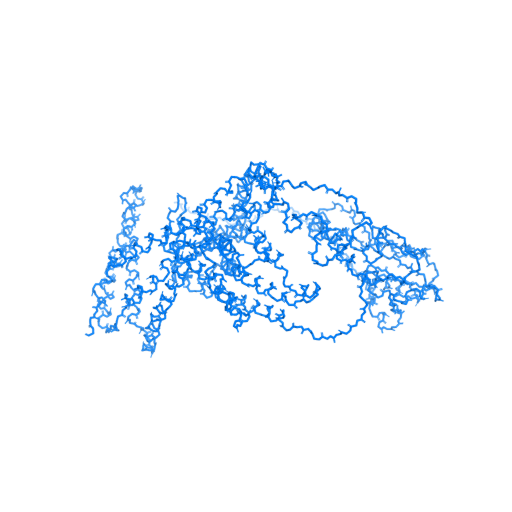
ATOM 664 N N . VAL A 1 84 ? 17.277 -42.774 -31.271 1.00 92.31 84 VAL A N 1
ATOM 665 C CA . VAL A 1 84 ? 16.102 -43.515 -30.819 1.00 92.31 84 VAL A CA 1
ATOM 666 C C . VAL A 1 84 ? 15.507 -42.759 -29.631 1.00 92.31 84 VAL A C 1
ATOM 668 O O . VAL A 1 84 ? 16.100 -42.760 -28.551 1.00 92.31 84 VAL A O 1
ATOM 671 N N . PRO A 1 85 ? 14.361 -42.074 -29.791 1.00 90.69 85 PRO A N 1
ATOM 672 C CA . PRO A 1 85 ? 13.796 -41.256 -28.728 1.00 90.69 85 PRO A CA 1
ATOM 673 C C . PRO A 1 85 ? 13.266 -42.137 -27.593 1.00 90.69 85 PRO A C 1
ATOM 675 O O . PRO A 1 85 ? 12.475 -43.054 -27.823 1.00 90.69 85 PRO A O 1
ATOM 678 N N . LEU A 1 86 ? 13.660 -41.822 -26.356 1.00 88.69 86 LEU A N 1
ATOM 679 C CA . LEU A 1 86 ? 13.141 -42.505 -25.162 1.00 88.69 86 LEU A CA 1
ATOM 680 C C . LEU A 1 86 ? 11.698 -42.091 -24.843 1.00 88.69 86 LEU A C 1
ATOM 682 O O . LEU A 1 86 ? 10.927 -42.865 -24.281 1.00 88.69 86 LEU A O 1
ATOM 686 N N . PHE A 1 87 ? 11.357 -40.853 -25.194 1.00 86.50 87 PHE A N 1
ATOM 687 C CA . PHE A 1 87 ? 10.049 -40.258 -24.973 1.00 86.50 87 PHE A CA 1
ATOM 688 C C . PHE A 1 87 ? 9.492 -39.731 -26.293 1.00 86.50 87 PHE A C 1
ATOM 690 O O . PHE A 1 87 ? 10.195 -39.038 -27.034 1.00 86.50 87 PHE A O 1
ATOM 697 N N . VAL A 1 88 ? 8.228 -40.046 -26.558 1.00 86.06 88 VAL A N 1
ATOM 698 C CA . VAL A 1 88 ? 7.466 -39.621 -27.739 1.00 86.06 88 VAL A CA 1
ATOM 699 C C . VAL A 1 88 ? 6.252 -38.802 -27.309 1.00 86.06 88 VAL A C 1
ATOM 701 O O . VAL A 1 88 ? 5.869 -38.808 -26.139 1.00 86.06 88 VAL A O 1
ATOM 704 N N . GLU A 1 89 ? 5.685 -38.031 -28.231 1.00 81.81 89 GLU A N 1
ATOM 705 C CA . GLU A 1 89 ? 4.496 -37.223 -27.956 1.00 81.81 89 GLU A CA 1
ATOM 706 C C . GLU A 1 89 ? 3.287 -38.121 -27.664 1.00 81.81 89 GLU A C 1
ATOM 708 O O . GLU A 1 89 ? 2.992 -39.046 -28.419 1.00 81.81 89 GLU A O 1
ATOM 713 N N . ASP A 1 90 ? 2.594 -37.845 -26.560 1.00 77.44 90 ASP A N 1
ATOM 714 C CA . ASP A 1 90 ? 1.372 -38.557 -26.196 1.00 77.44 90 ASP A CA 1
ATOM 715 C C . ASP A 1 90 ? 0.207 -38.021 -27.045 1.00 77.44 90 ASP A C 1
ATOM 717 O O . ASP A 1 90 ? -0.222 -36.873 -26.883 1.00 77.44 90 ASP A O 1
ATOM 721 N N . THR A 1 91 ? -0.326 -38.842 -27.950 1.00 75.12 91 THR A N 1
ATOM 722 C CA . THR A 1 91 ? -1.442 -38.479 -28.844 1.00 75.12 91 THR A CA 1
ATOM 723 C C . THR A 1 91 ? -2.818 -38.876 -28.296 1.00 75.12 91 THR A C 1
ATOM 725 O O . THR A 1 91 ? -3.832 -38.582 -28.932 1.00 75.12 91 THR A O 1
ATOM 728 N N . ASP A 1 92 ? -2.900 -39.421 -27.075 1.00 73.88 92 ASP A N 1
ATOM 729 C CA . ASP A 1 92 ? -4.164 -39.881 -26.500 1.00 73.88 92 ASP A CA 1
ATOM 730 C C . ASP A 1 92 ? -5.104 -38.713 -26.172 1.00 73.88 92 ASP A C 1
ATOM 732 O O . ASP A 1 92 ? -4.744 -37.744 -25.492 1.00 73.88 92 ASP A O 1
ATOM 736 N N . ASN A 1 93 ? -6.356 -38.824 -26.621 1.00 69.56 93 ASN A N 1
ATOM 737 C CA . ASN A 1 93 ? -7.391 -37.792 -26.471 1.00 69.56 93 ASN A CA 1
ATOM 738 C C . ASN A 1 93 ? -8.419 -38.114 -25.369 1.00 69.56 93 ASN A C 1
ATOM 740 O O . ASN A 1 93 ? -9.557 -37.650 -25.405 1.00 69.56 93 ASN A O 1
ATOM 744 N N . GLY A 1 94 ? -8.038 -38.914 -24.369 1.00 79.12 94 GLY A N 1
ATOM 745 C CA . GLY A 1 94 ? -8.907 -39.228 -23.231 1.00 79.12 94 GLY A CA 1
ATOM 746 C C . GLY A 1 94 ? -9.175 -38.007 -22.331 1.00 79.12 94 GLY A C 1
ATOM 747 O O . GLY A 1 94 ? -8.318 -37.135 -22.219 1.00 79.12 94 GLY A O 1
ATOM 748 N N . PRO A 1 95 ? -10.312 -37.933 -21.613 1.00 60.44 95 PRO A N 1
ATOM 749 C CA . PRO A 1 95 ? -10.685 -36.758 -20.809 1.00 60.44 95 PRO A CA 1
ATOM 750 C C . PRO A 1 95 ? -9.693 -36.437 -19.676 1.00 60.44 95 PRO A C 1
ATOM 752 O O . PRO A 1 95 ? -9.424 -35.272 -19.391 1.00 60.44 95 PRO A O 1
ATOM 755 N N . ILE A 1 96 ? -9.089 -37.459 -19.060 1.00 67.94 96 ILE A N 1
ATOM 756 C CA . ILE A 1 96 ? -8.040 -37.287 -18.039 1.00 67.94 96 ILE A CA 1
ATOM 757 C C . ILE A 1 96 ? -6.724 -36.825 -18.687 1.00 67.94 96 ILE A C 1
ATOM 759 O O . ILE A 1 96 ? -6.019 -35.987 -18.126 1.00 67.94 96 ILE A O 1
ATOM 763 N N . THR A 1 97 ? -6.401 -37.344 -19.873 1.00 69.38 97 THR A N 1
ATOM 764 C CA . THR A 1 97 ? -5.206 -36.966 -20.638 1.00 69.38 97 THR A CA 1
ATOM 765 C C . THR A 1 97 ? -5.326 -35.544 -21.184 1.00 69.38 97 THR A C 1
ATOM 767 O O . THR A 1 97 ? -4.362 -34.794 -21.116 1.00 69.38 97 THR A O 1
ATOM 770 N N . LEU A 1 98 ? -6.516 -35.117 -21.613 1.00 72.56 98 LEU A N 1
ATOM 771 C CA . LEU A 1 98 ? -6.817 -33.746 -22.035 1.00 72.56 98 LEU A CA 1
ATOM 772 C C . LEU A 1 98 ? -6.675 -32.749 -20.883 1.00 72.56 98 LEU A C 1
ATOM 774 O O . LEU A 1 98 ? -6.072 -31.695 -21.066 1.00 72.56 98 LEU A O 1
ATOM 778 N N . LEU A 1 99 ? -7.145 -33.098 -19.681 1.00 68.19 99 LEU A N 1
ATOM 779 C CA . LEU A 1 99 ? -6.932 -32.275 -18.489 1.00 68.19 99 LEU A CA 1
ATOM 780 C C . LEU A 1 99 ? -5.435 -32.146 -18.154 1.00 68.19 99 LEU A C 1
ATOM 782 O O . LEU A 1 99 ? -4.955 -31.044 -17.893 1.00 68.19 99 LEU A O 1
ATOM 786 N N . LYS A 1 100 ? -4.679 -33.253 -18.212 1.00 66.88 100 LYS A N 1
ATOM 787 C CA . LYS A 1 100 ? -3.219 -33.245 -18.009 1.00 66.88 100 LYS A CA 1
ATOM 788 C C . LYS A 1 100 ? -2.494 -32.424 -19.080 1.00 66.88 100 LYS A C 1
ATOM 790 O O . LYS A 1 100 ? -1.644 -31.610 -18.727 1.00 66.88 100 LYS A O 1
ATOM 795 N N . LYS A 1 101 ? -2.862 -32.581 -20.356 1.00 73.50 101 LYS A N 1
ATOM 796 C CA . LYS A 1 101 ? -2.337 -31.804 -21.491 1.00 73.50 101 LYS A CA 1
ATOM 797 C C . LYS A 1 101 ? -2.617 -30.315 -21.321 1.00 73.50 101 LYS A C 1
ATOM 799 O O . LYS A 1 101 ? -1.713 -29.523 -21.541 1.00 73.50 101 LYS A O 1
ATOM 804 N N . TRP A 1 102 ? -3.816 -29.934 -20.877 1.00 63.28 102 TRP A N 1
ATOM 805 C CA . TRP A 1 102 ? -4.194 -28.534 -20.664 1.00 63.28 102 TRP A CA 1
ATOM 806 C C . TRP A 1 102 ? -3.395 -27.872 -19.534 1.00 63.28 102 TRP A C 1
ATOM 808 O O . TRP A 1 102 ? -2.839 -26.791 -19.722 1.00 63.28 102 TRP A O 1
ATOM 818 N N . ILE A 1 103 ? -3.253 -28.554 -18.393 1.00 57.47 103 ILE A N 1
ATOM 819 C CA . ILE A 1 103 ? -2.429 -28.080 -17.267 1.00 57.47 103 ILE A CA 1
ATOM 820 C C . ILE A 1 103 ? -0.951 -27.990 -17.679 1.00 57.47 103 ILE A C 1
ATOM 822 O O . ILE A 1 103 ? -0.276 -27.007 -17.366 1.00 57.47 103 ILE A O 1
ATOM 826 N N . HIS A 1 104 ? -0.451 -28.990 -18.413 1.00 60.00 104 HIS A N 1
ATOM 827 C CA . HIS A 1 104 ? 0.925 -29.003 -18.895 1.00 60.00 104 HIS A CA 1
ATOM 828 C C . HIS A 1 104 ? 1.182 -27.883 -19.911 1.00 60.00 104 HIS A C 1
ATOM 830 O O . HIS A 1 104 ? 2.159 -27.162 -19.739 1.00 60.00 104 HIS A O 1
ATOM 836 N N . LEU A 1 105 ? 0.298 -27.665 -20.897 1.00 52.53 105 LEU A N 1
ATOM 837 C CA . LEU A 1 105 ? 0.412 -26.574 -21.877 1.00 52.53 105 LEU A CA 1
ATOM 838 C C . LEU A 1 105 ? 0.384 -25.191 -21.214 1.00 52.53 105 LEU A C 1
ATOM 840 O O . LEU A 1 105 ? 1.161 -24.324 -21.604 1.00 52.53 105 LEU A O 1
ATOM 844 N N . GLY A 1 106 ? -0.498 -24.987 -20.229 1.00 51.84 106 GLY A N 1
ATOM 845 C CA . GLY A 1 106 ? -0.718 -23.677 -19.613 1.00 51.84 106 GLY A CA 1
ATOM 846 C C . GLY A 1 106 ? 0.438 -23.184 -18.740 1.00 51.84 106 GLY A C 1
ATOM 847 O O . GLY A 1 106 ? 0.730 -21.992 -18.752 1.00 51.84 106 GLY A O 1
ATOM 848 N N . TYR A 1 107 ? 1.103 -24.077 -17.995 1.00 51.44 107 TYR A N 1
ATOM 849 C CA . TYR A 1 107 ? 2.120 -23.674 -17.011 1.00 51.44 107 TYR A CA 1
ATOM 850 C C . TYR A 1 107 ? 3.556 -24.037 -17.416 1.00 51.44 107 TYR A C 1
ATOM 852 O O . TYR A 1 107 ? 4.469 -23.247 -17.201 1.00 51.44 107 TYR A O 1
ATOM 860 N N . ILE A 1 108 ? 3.769 -25.213 -18.019 1.00 53.50 108 ILE A N 1
ATOM 861 C CA . ILE A 1 108 ? 5.115 -25.739 -18.313 1.00 53.50 108 ILE A CA 1
ATOM 862 C C . ILE A 1 108 ? 5.417 -25.635 -19.810 1.00 53.50 108 ILE A C 1
ATOM 864 O O . ILE A 1 108 ? 6.428 -25.057 -20.186 1.00 53.50 108 ILE A O 1
ATOM 868 N N . GLY A 1 109 ? 4.520 -26.111 -20.673 1.00 54.94 109 GLY A N 1
ATOM 869 C CA . GLY A 1 109 ? 4.710 -26.177 -22.122 1.00 54.94 109 GLY A CA 1
ATOM 870 C C . GLY A 1 109 ? 4.864 -24.810 -22.793 1.00 54.94 109 GLY A C 1
ATOM 871 O O . GLY A 1 109 ? 5.705 -24.668 -23.675 1.00 54.94 109 GLY A O 1
ATOM 872 N N . LEU A 1 110 ? 4.135 -23.780 -22.346 1.00 52.00 110 LEU A N 1
ATOM 873 C CA . LEU A 1 110 ? 4.307 -22.408 -22.850 1.00 52.00 110 LEU A CA 1
ATOM 874 C C . LEU A 1 110 ? 5.660 -21.791 -22.431 1.00 52.00 110 LEU A C 1
ATOM 876 O O . LEU A 1 110 ? 6.276 -21.054 -23.202 1.00 52.00 110 LEU A O 1
ATOM 880 N N . TRP A 1 111 ? 6.141 -22.117 -21.226 1.00 47.03 111 TRP A N 1
ATOM 881 C CA . TRP A 1 111 ? 7.375 -21.570 -20.651 1.00 47.03 111 TRP A CA 1
ATOM 882 C C . TRP A 1 111 ? 8.644 -22.288 -21.132 1.00 47.03 111 TRP A C 1
ATOM 884 O O . TRP A 1 111 ? 9.618 -21.621 -21.479 1.00 47.03 111 TRP A O 1
ATOM 894 N N . THR A 1 112 ? 8.637 -23.624 -21.177 1.00 51.41 112 THR A N 1
ATOM 895 C CA . THR A 1 112 ? 9.799 -24.465 -21.531 1.00 51.41 112 THR A CA 1
ATOM 896 C C . THR A 1 112 ? 9.765 -24.986 -22.969 1.00 51.41 112 THR A C 1
ATOM 898 O O . THR A 1 112 ? 10.749 -25.564 -23.435 1.00 51.41 112 THR A O 1
ATOM 901 N N . GLY A 1 113 ? 8.646 -24.813 -23.684 1.00 59.34 113 GLY A N 1
ATOM 902 C CA . GLY A 1 113 ? 8.428 -25.361 -25.027 1.00 59.34 113 GLY A CA 1
ATOM 903 C C . GLY A 1 113 ? 8.291 -26.885 -25.071 1.00 59.34 113 GLY A C 1
ATOM 904 O O . GLY A 1 113 ? 8.354 -27.466 -26.154 1.00 59.34 113 GLY A O 1
ATOM 905 N N . GLN A 1 114 ? 8.149 -27.549 -23.920 1.00 61.47 114 GLN A N 1
ATOM 906 C CA . GLN A 1 114 ? 8.055 -29.006 -23.846 1.00 61.47 114 GLN A CA 1
ATOM 907 C C . GLN A 1 114 ? 6.645 -29.493 -24.204 1.00 61.47 114 GLN A C 1
ATOM 909 O O . GLN A 1 114 ? 5.644 -29.001 -23.683 1.00 61.47 114 GLN A O 1
ATOM 914 N N . ARG A 1 115 ? 6.575 -30.481 -25.103 1.00 70.31 115 ARG A N 1
ATOM 915 C CA . ARG A 1 115 ? 5.339 -31.207 -25.422 1.00 70.31 115 ARG A CA 1
ATOM 916 C C . ARG A 1 115 ? 5.041 -32.236 -24.330 1.00 70.31 115 ARG A C 1
ATOM 918 O O . ARG A 1 115 ? 5.957 -32.728 -23.672 1.00 70.31 115 ARG A O 1
ATOM 925 N N . PHE A 1 116 ? 3.769 -32.588 -24.152 1.00 74.81 116 PHE A N 1
ATOM 926 C CA . PHE A 1 116 ? 3.382 -33.651 -23.223 1.00 74.81 116 PHE A CA 1
ATOM 927 C C . PHE A 1 116 ? 3.858 -35.003 -23.778 1.00 74.81 116 PHE A C 1
ATOM 929 O O . PHE A 1 116 ? 3.445 -35.409 -24.864 1.00 74.81 116 PHE A O 1
ATOM 936 N N . THR A 1 117 ? 4.774 -35.665 -23.065 1.00 76.94 117 THR A N 1
ATOM 937 C CA . THR A 1 117 ? 5.464 -36.869 -23.554 1.00 76.94 117 THR A CA 1
ATOM 938 C C . THR A 1 117 ? 5.125 -38.114 -22.747 1.00 76.94 117 THR A C 1
ATOM 940 O O . THR A 1 117 ? 4.896 -38.044 -21.539 1.00 76.94 117 THR A O 1
ATOM 943 N N . MET A 1 118 ? 5.141 -39.261 -23.421 1.00 80.19 118 MET A N 1
ATOM 944 C CA . MET A 1 118 ? 5.037 -40.595 -22.834 1.00 80.19 118 MET A CA 1
ATOM 945 C C . MET A 1 118 ? 6.256 -41.444 -23.198 1.00 80.19 118 MET A C 1
ATOM 947 O O . MET A 1 118 ? 7.027 -41.102 -24.098 1.00 80.19 118 MET A O 1
ATOM 951 N N . PHE A 1 119 ? 6.467 -42.529 -22.453 1.00 81.56 119 PHE A N 1
ATOM 952 C CA . PHE A 1 119 ? 7.564 -43.458 -22.714 1.00 81.56 119 PHE A CA 1
ATOM 953 C C . PHE A 1 119 ? 7.361 -44.152 -24.068 1.00 81.56 119 PHE A C 1
ATOM 955 O O . PHE A 1 119 ? 6.247 -44.551 -24.390 1.00 81.56 119 PHE A O 1
ATOM 962 N N . ASN A 1 120 ? 8.428 -44.294 -24.853 1.00 85.75 120 ASN A N 1
ATOM 963 C CA . ASN A 1 120 ? 8.378 -45.005 -26.125 1.00 85.75 120 ASN A CA 1
ATOM 964 C C . ASN A 1 120 ? 8.542 -46.515 -25.903 1.00 85.75 120 ASN A C 1
ATOM 966 O O . ASN A 1 120 ? 9.656 -46.988 -25.673 1.00 85.75 120 ASN A O 1
ATOM 970 N N . ASP A 1 121 ? 7.454 -47.276 -26.000 1.00 83.31 121 ASP A N 1
ATOM 971 C CA . ASP A 1 121 ? 7.486 -48.736 -25.835 1.00 83.31 121 ASP A CA 1
ATOM 972 C C . ASP A 1 121 ? 8.333 -49.443 -26.913 1.00 83.31 121 ASP A C 1
ATOM 974 O O . ASP A 1 121 ? 8.866 -50.525 -26.670 1.00 83.31 121 ASP A O 1
ATOM 978 N N . GLU A 1 122 ? 8.564 -48.797 -28.063 1.00 85.00 122 GLU A N 1
ATOM 979 C CA . GLU A 1 122 ? 9.444 -49.288 -29.131 1.00 85.00 122 GLU A CA 1
ATOM 980 C C . GLU A 1 122 ? 10.921 -48.889 -28.955 1.00 85.00 122 GLU A C 1
ATOM 982 O O . GLU A 1 122 ? 11.749 -49.191 -29.815 1.00 85.00 122 GLU A O 1
ATOM 987 N N . PHE A 1 123 ? 11.291 -48.212 -27.862 1.00 88.50 123 PHE A N 1
ATOM 988 C CA . PHE A 1 123 ? 12.669 -47.759 -27.641 1.00 88.50 123 PHE A CA 1
ATOM 989 C C . PHE A 1 123 ? 13.672 -48.920 -27.694 1.00 88.50 123 PHE A C 1
ATOM 991 O O . PHE A 1 123 ? 14.623 -48.900 -28.468 1.00 88.50 123 PHE A O 1
ATOM 998 N N . THR A 1 124 ? 13.441 -49.952 -26.889 1.00 86.38 124 THR A N 1
ATOM 999 C CA . THR A 1 124 ? 14.331 -51.107 -26.769 1.00 86.38 124 THR A CA 1
ATOM 1000 C C . THR A 1 124 ? 14.502 -51.889 -28.080 1.00 86.38 124 THR A C 1
ATOM 1002 O O . THR A 1 124 ? 15.649 -52.079 -28.488 1.00 86.38 124 THR A O 1
ATOM 1005 N N . PRO A 1 125 ? 13.423 -52.312 -28.780 1.00 86.88 125 PRO A N 1
ATOM 1006 C CA . PRO A 1 125 ? 13.566 -53.067 -30.024 1.00 86.88 125 PRO A CA 1
ATOM 1007 C C . PRO A 1 125 ? 14.274 -52.262 -31.120 1.00 86.88 125 PRO A C 1
ATOM 1009 O O . PRO A 1 125 ? 15.122 -52.816 -31.813 1.00 86.88 125 PRO A O 1
ATOM 1012 N N . ARG A 1 126 ? 14.024 -50.949 -31.224 1.00 87.44 126 ARG A N 1
ATOM 1013 C CA . ARG A 1 126 ? 14.707 -50.093 -32.209 1.00 87.44 126 ARG A CA 1
ATOM 1014 C C . ARG A 1 126 ? 16.192 -49.892 -31.914 1.00 87.44 126 ARG A C 1
ATOM 1016 O O . ARG A 1 126 ? 16.980 -49.774 -32.845 1.00 87.44 126 ARG A O 1
ATOM 1023 N N . VAL A 1 127 ? 16.601 -49.858 -30.641 1.00 87.75 127 VAL A N 1
ATOM 1024 C CA . VAL A 1 127 ? 18.037 -49.811 -30.307 1.00 87.75 127 VAL A CA 1
ATOM 1025 C C . VAL A 1 127 ? 18.719 -51.133 -30.654 1.00 87.75 127 VAL A C 1
ATOM 1027 O O . VAL A 1 127 ? 19.818 -51.103 -31.189 1.00 87.75 127 VAL A O 1
ATOM 1030 N N . VAL A 1 128 ? 18.067 -52.276 -30.413 1.00 88.31 128 VAL A N 1
ATOM 1031 C CA . VAL A 1 128 ? 18.597 -53.600 -30.796 1.00 88.31 128 VAL A CA 1
ATOM 1032 C C . VAL A 1 128 ? 18.695 -53.757 -32.316 1.00 88.31 128 VAL A C 1
ATOM 1034 O O . VAL A 1 128 ? 19.633 -54.376 -32.803 1.00 88.31 128 VAL A O 1
ATOM 1037 N N . GLU A 1 129 ? 17.774 -53.168 -33.076 1.00 88.44 129 GLU A N 1
ATOM 1038 C CA . GLU A 1 129 ? 17.862 -53.122 -34.539 1.00 88.44 129 GLU A CA 1
ATOM 1039 C C . GLU A 1 129 ? 19.018 -52.230 -35.022 1.00 88.44 129 GLU A C 1
ATOM 1041 O O . GLU A 1 129 ? 19.765 -52.611 -35.921 1.00 88.44 129 GLU A O 1
ATOM 1046 N N . ALA A 1 130 ? 19.200 -51.058 -34.403 1.00 85.19 130 ALA A N 1
ATOM 1047 C CA . ALA A 1 130 ? 20.251 -50.112 -34.776 1.00 85.19 130 ALA A CA 1
ATOM 1048 C C . ALA A 1 130 ? 21.660 -50.547 -34.327 1.00 85.19 130 ALA A C 1
ATOM 1050 O O . ALA A 1 130 ? 22.645 -50.206 -34.981 1.00 85.19 130 ALA A O 1
ATOM 1051 N N . VAL A 1 131 ? 21.762 -51.275 -33.211 1.00 88.12 131 VAL A N 1
ATOM 1052 C CA . VAL A 1 131 ? 23.010 -51.800 -32.639 1.00 88.12 131 VAL A CA 1
ATOM 1053 C C . VAL A 1 131 ? 22.798 -53.273 -32.254 1.00 88.12 131 VAL A C 1
ATOM 1055 O O . VAL A 1 131 ? 22.551 -53.585 -31.092 1.00 88.12 131 VAL A O 1
ATOM 1058 N N . PRO A 1 132 ? 22.875 -54.212 -33.213 1.00 84.75 132 PRO A N 1
ATOM 1059 C CA . PRO A 1 132 ? 22.598 -55.625 -32.941 1.00 84.75 132 PRO A CA 1
ATOM 1060 C C . PRO A 1 132 ? 23.676 -56.299 -32.081 1.00 84.75 132 PRO A C 1
ATOM 1062 O O . PRO A 1 132 ? 23.388 -57.257 -31.361 1.00 84.75 132 PRO A O 1
ATOM 1065 N N . ASP A 1 133 ? 24.913 -55.801 -32.137 1.00 87.25 133 ASP A N 1
ATOM 1066 C CA . ASP A 1 133 ? 26.023 -56.313 -31.341 1.00 87.25 133 ASP A CA 1
ATOM 1067 C C . ASP A 1 133 ? 26.062 -55.674 -29.942 1.00 87.25 133 ASP A C 1
ATOM 1069 O O . ASP A 1 133 ? 26.304 -54.478 -29.775 1.00 87.25 133 ASP A O 1
ATOM 1073 N N . LYS A 1 134 ? 25.867 -56.504 -28.913 1.00 87.06 134 LYS A N 1
ATOM 1074 C CA . LYS A 1 134 ? 25.801 -56.083 -27.503 1.00 87.06 134 LYS A CA 1
ATOM 1075 C C . LYS A 1 134 ? 27.168 -55.772 -26.882 1.00 87.06 134 LYS A C 1
ATOM 1077 O O . LYS A 1 134 ? 27.220 -55.237 -25.770 1.00 87.06 134 LYS A O 1
ATOM 1082 N N . GLU A 1 135 ? 28.257 -56.102 -27.576 1.00 85.00 135 GLU A N 1
ATOM 1083 C CA . GLU A 1 135 ? 29.625 -55.751 -27.174 1.00 85.00 135 GLU A CA 1
ATOM 1084 C C . GLU A 1 135 ? 30.056 -54.375 -27.712 1.00 85.00 135 GLU A C 1
ATOM 1086 O O . GLU A 1 135 ? 31.030 -53.791 -27.222 1.00 85.00 135 GLU A O 1
ATOM 1091 N N . THR A 1 136 ? 29.303 -53.815 -28.669 1.00 87.12 136 THR A N 1
ATOM 1092 C CA . THR A 1 136 ? 29.555 -52.481 -29.220 1.00 87.12 136 THR A CA 1
ATOM 1093 C C . THR A 1 136 ? 29.482 -51.417 -28.122 1.00 87.12 136 THR A C 1
ATOM 1095 O O . THR A 1 136 ? 28.578 -51.403 -27.283 1.00 87.12 136 THR A O 1
ATOM 1098 N N . LYS A 1 137 ? 30.449 -50.493 -28.125 1.00 91.50 137 LYS A N 1
ATOM 1099 C CA . LYS A 1 137 ? 30.520 -49.399 -27.153 1.00 91.50 137 LYS A CA 1
ATOM 1100 C C . LYS A 1 137 ? 29.499 -48.318 -27.506 1.00 91.50 137 LYS A C 1
ATOM 1102 O O . LYS A 1 137 ? 29.614 -47.693 -28.557 1.00 91.50 137 LYS A O 1
ATOM 1107 N N . VAL A 1 138 ? 28.526 -48.064 -26.633 1.00 92.81 138 VAL A N 1
ATOM 1108 C CA . VAL A 1 138 ? 27.442 -47.097 -26.891 1.00 92.81 138 VAL A CA 1
ATOM 1109 C C . VAL A 1 138 ? 27.495 -45.955 -25.884 1.00 92.81 138 VAL A C 1
ATOM 1111 O O . VAL A 1 138 ? 27.385 -46.179 -24.682 1.00 92.81 138 VAL A O 1
ATOM 1114 N N . LEU A 1 139 ? 27.633 -44.718 -26.365 1.00 93.06 139 LEU A N 1
ATOM 1115 C CA . LEU A 1 139 ? 27.573 -43.504 -25.550 1.00 93.06 139 LEU A CA 1
ATOM 1116 C C . LEU A 1 139 ? 26.163 -42.913 -25.623 1.00 93.06 139 LEU A C 1
ATOM 1118 O O . LEU A 1 139 ? 25.744 -42.434 -26.672 1.00 93.06 139 LEU A O 1
ATOM 1122 N N . VAL A 1 140 ? 25.426 -42.923 -24.514 1.00 93.31 140 VAL A N 1
ATOM 1123 C CA . VAL A 1 140 ? 24.034 -42.459 -24.466 1.00 93.31 140 VAL A CA 1
ATOM 1124 C C . VAL A 1 140 ? 23.967 -41.010 -23.986 1.00 93.31 140 VAL A C 1
ATOM 1126 O O . VAL A 1 140 ? 24.416 -40.678 -22.882 1.00 93.31 140 VAL A O 1
ATOM 1129 N N . ALA A 1 141 ? 23.344 -40.147 -24.787 1.00 92.00 141 ALA A N 1
ATOM 1130 C CA . ALA A 1 141 ? 23.232 -38.718 -24.518 1.00 92.00 141 ALA A CA 1
ATOM 1131 C C . ALA A 1 141 ? 21.782 -38.220 -24.608 1.00 92.00 141 ALA A C 1
ATOM 1133 O O . ALA A 1 141 ? 20.980 -38.679 -25.419 1.00 92.00 141 ALA A O 1
ATOM 1134 N N . CYS A 1 142 ? 21.438 -37.255 -23.755 1.00 90.50 142 CYS A N 1
ATOM 1135 C CA . CYS A 1 142 ? 20.196 -36.489 -23.845 1.00 90.50 142 CYS A CA 1
ATOM 1136 C C . CYS A 1 142 ? 20.461 -35.017 -23.491 1.00 90.50 142 CYS A C 1
ATOM 1138 O O . CYS A 1 142 ? 21.616 -34.637 -23.349 1.00 90.50 142 CYS A O 1
ATOM 1140 N N . GLY A 1 143 ? 19.427 -34.185 -23.325 1.00 82.62 143 GLY A N 1
ATOM 1141 C CA . GLY A 1 143 ? 19.602 -32.768 -22.967 1.00 82.62 143 GLY A CA 1
ATOM 1142 C C . GLY A 1 143 ? 20.368 -32.523 -21.657 1.00 82.62 143 GLY A C 1
ATOM 1143 O O . GLY A 1 143 ? 21.445 -31.946 -21.681 1.00 82.62 143 GLY A O 1
ATOM 1144 N N . GLU A 1 144 ? 19.837 -32.991 -20.521 1.00 78.88 144 GLU A N 1
ATOM 1145 C CA . GLU A 1 144 ? 20.405 -32.744 -19.173 1.00 78.88 144 GLU A CA 1
ATOM 1146 C C . GLU A 1 144 ? 21.093 -33.967 -18.537 1.00 78.88 144 GLU A C 1
ATOM 1148 O O . GLU A 1 144 ? 21.626 -33.894 -17.433 1.00 78.88 144 GLU A O 1
ATOM 1153 N N . GLY A 1 145 ? 21.054 -35.123 -19.201 1.00 79.94 145 GLY A N 1
ATOM 1154 C CA . GLY A 1 145 ? 21.621 -36.386 -18.710 1.00 79.94 145 GLY A CA 1
ATOM 1155 C C . GLY A 1 145 ? 20.640 -37.308 -17.965 1.00 79.94 145 GLY A C 1
ATOM 1156 O O . GLY A 1 145 ? 20.915 -38.494 -17.818 1.00 79.94 145 GLY A O 1
ATOM 1157 N N . LEU A 1 146 ? 19.467 -36.826 -17.536 1.00 79.94 146 LEU A N 1
ATOM 1158 C CA . LEU A 1 146 ? 18.494 -37.643 -16.783 1.00 79.94 146 LEU A CA 1
ATOM 1159 C C . LEU A 1 146 ? 17.812 -38.717 -17.643 1.00 79.94 146 LEU A C 1
ATOM 1161 O O . LEU A 1 146 ? 17.714 -39.876 -17.246 1.00 79.94 146 LEU A O 1
ATOM 1165 N N . ARG A 1 147 ? 17.372 -38.351 -18.854 1.00 82.75 147 ARG A N 1
ATOM 1166 C CA . ARG A 1 147 ? 16.749 -39.305 -19.792 1.00 82.75 147 ARG A CA 1
ATOM 1167 C C . ARG A 1 147 ? 17.753 -40.367 -20.259 1.00 82.75 147 ARG A C 1
ATOM 1169 O O . ARG A 1 147 ? 17.391 -41.531 -20.373 1.00 82.75 147 ARG A O 1
ATOM 1176 N N . SER A 1 148 ? 19.022 -40.000 -20.451 1.00 87.75 148 SER A N 1
ATOM 1177 C CA . SER A 1 148 ? 20.059 -40.958 -20.836 1.00 87.75 148 SER A CA 1
ATOM 1178 C C . SER A 1 148 ? 20.409 -41.929 -19.706 1.00 87.75 148 SER A C 1
ATOM 1180 O O . SER A 1 148 ? 20.668 -43.087 -20.003 1.00 87.75 148 SER A O 1
ATOM 1182 N N . LEU A 1 149 ? 20.309 -41.545 -18.424 1.00 84.38 149 LEU A N 1
ATOM 1183 C CA . LEU A 1 149 ? 20.444 -42.493 -17.300 1.00 84.38 149 LEU A CA 1
ATOM 1184 C C . LEU A 1 149 ? 19.367 -43.584 -17.313 1.00 84.38 149 LEU A C 1
ATOM 1186 O O . LEU A 1 149 ? 19.662 -44.755 -17.072 1.00 84.38 149 LEU A O 1
ATOM 1190 N N . ALA A 1 150 ? 18.118 -43.207 -17.598 1.00 84.25 150 ALA A N 1
ATOM 1191 C CA . ALA A 1 150 ? 17.017 -44.161 -17.702 1.00 84.25 150 ALA A CA 1
ATOM 1192 C C . ALA A 1 150 ? 17.195 -45.099 -18.908 1.00 84.25 150 ALA A C 1
ATOM 1194 O O . ALA A 1 150 ? 16.979 -46.305 -18.787 1.00 84.25 150 ALA A O 1
ATOM 1195 N N . ALA A 1 151 ? 17.647 -44.565 -20.048 1.00 86.31 151 ALA A N 1
ATOM 1196 C CA . ALA A 1 151 ? 17.989 -45.363 -21.223 1.00 86.31 151 ALA A CA 1
ATOM 1197 C C . ALA A 1 151 ? 19.139 -46.347 -20.942 1.00 86.31 151 ALA A C 1
ATOM 1199 O O . ALA A 1 151 ? 19.021 -47.521 -21.272 1.00 86.31 151 ALA A O 1
ATOM 1200 N N . VAL A 1 152 ? 20.208 -45.908 -20.271 1.00 88.62 152 VAL A N 1
ATOM 1201 C CA . VAL A 1 152 ? 21.353 -46.758 -19.897 1.00 88.62 152 VAL A CA 1
ATOM 1202 C C . VAL A 1 152 ? 20.932 -47.918 -18.995 1.00 88.62 152 VAL A C 1
ATOM 1204 O O . VAL A 1 152 ? 21.347 -49.047 -19.233 1.00 88.62 152 VAL A O 1
ATOM 1207 N N . SER A 1 153 ? 20.080 -47.670 -17.994 1.00 86.19 153 SER A N 1
ATOM 1208 C CA . SER A 1 153 ? 19.550 -48.738 -17.131 1.00 86.19 153 SER A CA 1
ATOM 1209 C C . SER A 1 153 ? 18.780 -49.790 -17.944 1.00 86.19 153 SER A C 1
ATOM 1211 O O . SER A 1 153 ? 18.987 -50.989 -17.750 1.00 86.19 153 SER A O 1
ATOM 1213 N N . LYS A 1 154 ? 17.969 -49.358 -18.924 1.00 86.81 154 LYS A N 1
ATOM 1214 C CA . LYS A 1 154 ? 17.252 -50.272 -19.828 1.00 86.81 154 LYS A CA 1
ATOM 1215 C C . LYS A 1 154 ? 18.196 -51.062 -20.735 1.00 86.81 154 LYS A C 1
ATOM 1217 O O . LYS A 1 154 ? 18.059 -52.275 -20.816 1.00 86.81 154 LYS A O 1
ATOM 1222 N N . LEU A 1 155 ? 19.179 -50.413 -21.358 1.00 88.44 155 LEU A N 1
ATOM 1223 C CA . LEU A 1 155 ? 20.143 -51.090 -22.236 1.00 88.44 155 LEU A CA 1
ATOM 1224 C C . LEU A 1 155 ? 21.031 -52.079 -21.471 1.00 88.44 155 LEU A C 1
ATOM 1226 O O . LEU A 1 155 ? 21.286 -53.180 -21.951 1.00 88.44 155 LEU A O 1
ATOM 1230 N N . HIS A 1 156 ? 21.438 -51.745 -20.248 1.00 86.88 156 HIS A N 1
ATOM 1231 C CA . HIS A 1 156 ? 22.149 -52.689 -19.389 1.00 86.88 156 HIS A CA 1
ATOM 1232 C C . HIS A 1 156 ? 21.268 -53.905 -19.051 1.00 86.88 156 HIS A C 1
ATOM 1234 O O . HIS A 1 156 ? 21.749 -55.036 -19.052 1.00 86.88 156 HIS A O 1
ATOM 1240 N N . GLY A 1 157 ? 19.969 -53.691 -18.802 1.00 84.00 157 GLY A N 1
ATOM 1241 C CA . GLY A 1 157 ? 18.991 -54.768 -18.599 1.00 84.00 157 GLY A CA 1
ATOM 1242 C C . GLY A 1 157 ? 18.843 -55.710 -19.801 1.00 84.00 157 GLY A C 1
ATOM 1243 O O . GLY A 1 157 ? 18.639 -56.904 -19.613 1.00 84.00 157 GLY A O 1
ATOM 1244 N N . GLU A 1 158 ? 19.030 -55.200 -21.019 1.00 84.62 158 GLU A N 1
ATOM 1245 C CA . GLU A 1 158 ? 19.016 -55.977 -22.270 1.00 84.62 158 GLU A CA 1
ATOM 1246 C C . GLU A 1 158 ? 20.345 -56.689 -22.583 1.00 84.62 158 GLU A C 1
ATOM 1248 O O . GLU A 1 158 ? 20.447 -57.436 -23.564 1.00 84.62 158 GLU A O 1
ATOM 1253 N N . GLY A 1 159 ? 21.373 -56.488 -21.753 1.00 85.31 159 GLY A N 1
ATOM 1254 C CA . GLY A 1 159 ? 22.656 -57.185 -21.842 1.00 85.31 159 GLY A CA 1
ATOM 1255 C C . GLY A 1 159 ? 23.768 -56.444 -22.589 1.00 85.31 159 GLY A C 1
ATOM 1256 O O . GLY A 1 159 ? 24.756 -57.085 -22.940 1.00 85.31 159 GLY A O 1
ATOM 1257 N N . TYR A 1 160 ? 23.645 -55.132 -22.823 1.00 88.31 160 TYR A N 1
ATOM 1258 C CA . TYR A 1 160 ? 24.760 -54.321 -23.332 1.00 88.31 160 TYR A CA 1
ATOM 1259 C C . TYR A 1 160 ? 25.826 -54.142 -22.248 1.00 88.31 160 TYR A C 1
ATOM 1261 O O . TYR A 1 160 ? 25.526 -53.662 -21.152 1.00 88.31 160 TYR A O 1
ATOM 1269 N N . LYS A 1 161 ? 27.074 -54.513 -22.555 1.00 84.00 161 LYS A N 1
ATOM 1270 C CA . LYS A 1 161 ? 28.169 -54.526 -21.565 1.00 84.00 161 LYS A CA 1
ATOM 1271 C C . LYS A 1 161 ? 29.002 -53.247 -21.552 1.00 84.00 161 LYS A C 1
ATOM 1273 O O . LYS A 1 161 ? 29.511 -52.866 -20.503 1.00 84.00 161 LYS A O 1
ATOM 1278 N N . SER A 1 162 ? 29.108 -52.573 -22.696 1.00 88.25 162 SER A N 1
ATOM 1279 C CA . SER A 1 162 ? 29.987 -51.416 -22.890 1.00 88.25 162 SER A CA 1
ATOM 1280 C C . SER A 1 162 ? 29.187 -50.120 -23.050 1.00 88.25 162 SER A C 1
ATOM 1282 O O . SER A 1 162 ? 29.044 -49.590 -24.151 1.00 88.25 162 SER A O 1
ATOM 1284 N N . LEU A 1 163 ? 28.638 -49.603 -21.946 1.00 91.44 163 LEU A N 1
ATOM 1285 C CA . LEU A 1 163 ? 27.799 -48.398 -21.945 1.00 91.44 163 LEU A CA 1
ATOM 1286 C C . LEU A 1 163 ? 28.543 -47.176 -21.391 1.00 91.44 163 LEU A C 1
ATOM 1288 O O . LEU A 1 163 ? 29.135 -47.214 -20.310 1.00 91.44 163 LEU A O 1
ATOM 1292 N N . GLY A 1 164 ? 28.451 -46.069 -22.120 1.00 90.00 164 GLY A N 1
ATOM 1293 C CA . GLY A 1 164 ? 28.881 -44.741 -21.706 1.00 90.00 164 GLY A CA 1
ATOM 1294 C C . GLY A 1 164 ? 27.683 -43.825 -21.457 1.00 90.00 164 GLY A C 1
ATOM 1295 O O . GLY A 1 164 ? 26.672 -43.896 -22.158 1.00 90.00 164 GLY A O 1
ATOM 1296 N N . TRP A 1 165 ? 27.796 -42.927 -20.484 1.00 91.94 165 TRP A N 1
ATOM 1297 C CA . TRP A 1 165 ? 26.796 -41.901 -20.191 1.00 91.94 165 TRP A CA 1
ATOM 1298 C C . TRP A 1 165 ? 27.422 -40.508 -20.257 1.00 91.94 165 TRP A C 1
ATOM 1300 O O . TRP A 1 165 ? 28.383 -40.228 -19.541 1.00 91.94 165 TRP A O 1
ATOM 1310 N N . LEU A 1 166 ? 26.856 -39.626 -21.089 1.00 90.62 166 LEU A N 1
ATOM 1311 C CA . LEU A 1 166 ? 27.319 -38.241 -21.205 1.00 90.62 166 LEU A CA 1
ATOM 1312 C C . LEU A 1 166 ? 26.868 -37.412 -19.992 1.00 90.62 166 LEU A C 1
ATOM 1314 O O . LEU A 1 166 ? 25.669 -37.160 -19.806 1.00 90.62 166 LEU A O 1
ATOM 1318 N N . THR A 1 167 ? 27.822 -36.958 -19.178 1.00 83.06 167 THR A N 1
ATOM 1319 C CA . THR A 1 167 ? 27.531 -36.273 -17.913 1.00 83.06 167 THR A CA 1
ATOM 1320 C C . THR A 1 167 ? 26.922 -34.887 -18.151 1.00 83.06 167 THR A C 1
ATOM 1322 O O . THR A 1 167 ? 27.479 -34.020 -18.820 1.00 83.06 167 THR A O 1
ATOM 1325 N N . GLY A 1 168 ? 25.722 -34.665 -17.607 1.00 77.31 168 GLY A N 1
ATOM 1326 C CA . GLY A 1 168 ? 24.979 -33.412 -17.791 1.00 77.31 168 GLY A CA 1
ATOM 1327 C C . GLY A 1 168 ? 24.429 -33.175 -19.205 1.00 77.31 168 GLY A C 1
ATOM 1328 O O . GLY A 1 168 ? 23.829 -32.126 -19.440 1.00 77.31 168 GLY A O 1
ATOM 1329 N N . GLY A 1 169 ? 24.581 -34.150 -20.108 1.00 88.06 169 GLY A N 1
ATOM 1330 C CA . GLY A 1 169 ? 23.999 -34.138 -21.446 1.00 88.06 169 GLY A CA 1
ATOM 1331 C C . GLY A 1 169 ? 24.516 -33.031 -22.370 1.00 88.06 169 GLY A C 1
ATOM 1332 O O . GLY A 1 169 ? 25.535 -32.388 -22.122 1.00 88.06 169 GLY A O 1
ATOM 1333 N N . PHE A 1 170 ? 23.783 -32.805 -23.458 1.00 87.94 170 PHE A N 1
ATOM 1334 C CA . PHE A 1 170 ? 24.109 -31.806 -24.475 1.00 87.94 170 PHE A CA 1
ATOM 1335 C C . PHE A 1 170 ? 24.109 -30.365 -23.949 1.00 87.94 170 PHE A C 1
ATOM 1337 O O . PHE A 1 170 ? 24.822 -29.526 -24.489 1.00 87.94 170 PHE A O 1
ATOM 1344 N N . ASN A 1 171 ? 23.401 -30.078 -22.853 1.00 83.88 171 ASN A N 1
ATOM 1345 C CA . ASN A 1 171 ? 23.363 -28.745 -22.243 1.00 83.88 171 ASN A CA 1
ATOM 1346 C C . ASN A 1 171 ? 24.728 -28.273 -21.705 1.00 83.88 171 ASN A C 1
ATOM 1348 O O . ASN A 1 171 ? 24.901 -27.078 -21.470 1.00 83.88 171 ASN A O 1
ATOM 1352 N N . ARG A 1 172 ? 25.680 -29.188 -21.477 1.00 80.38 172 ARG A N 1
ATOM 1353 C CA . ARG A 1 172 ? 27.038 -28.872 -20.994 1.00 80.38 172 ARG A CA 1
ATOM 1354 C C . ARG A 1 172 ? 28.103 -28.870 -22.089 1.00 80.38 172 ARG A C 1
ATOM 1356 O O . ARG A 1 172 ? 29.274 -28.679 -21.780 1.00 80.38 172 ARG A O 1
ATOM 1363 N N . VAL A 1 173 ? 27.705 -29.093 -23.337 1.00 83.50 173 VAL A N 1
ATOM 1364 C CA . VAL A 1 173 ? 28.614 -29.143 -24.482 1.00 83.50 173 VAL A CA 1
ATOM 1365 C C . VAL A 1 173 ? 28.989 -27.728 -24.909 1.00 83.50 173 VAL A C 1
ATOM 1367 O O . VAL A 1 173 ? 28.130 -26.852 -25.028 1.00 83.50 173 VAL A O 1
ATOM 1370 N N . THR A 1 174 ? 30.276 -27.521 -25.151 1.00 80.12 174 THR A N 1
ATOM 1371 C CA . THR A 1 174 ? 30.855 -26.285 -25.677 1.00 80.12 174 THR A CA 1
ATOM 1372 C C . THR A 1 174 ? 31.357 -26.466 -27.112 1.00 80.12 174 THR A C 1
ATOM 1374 O O . THR A 1 174 ? 31.410 -27.581 -27.635 1.00 80.12 174 THR A O 1
ATOM 1377 N N . GLU A 1 175 ? 31.672 -25.363 -27.797 1.00 72.81 175 GLU A N 1
ATOM 1378 C CA . GLU A 1 175 ? 32.221 -25.423 -29.155 1.00 72.81 175 GLU A CA 1
ATOM 1379 C C . GLU A 1 175 ? 33.570 -26.164 -29.154 1.00 72.81 175 GLU A C 1
ATOM 1381 O O . GLU A 1 175 ? 34.495 -25.784 -28.440 1.00 72.81 175 GLU A O 1
ATOM 1386 N N . GLY A 1 176 ? 33.674 -27.239 -29.944 1.00 74.44 176 GLY A N 1
ATOM 1387 C CA . GLY A 1 176 ? 34.879 -28.072 -30.059 1.00 74.44 176 GLY A CA 1
ATOM 1388 C C . GLY A 1 176 ? 34.811 -29.443 -29.371 1.00 74.44 176 GLY A C 1
ATOM 1389 O O . GLY A 1 176 ? 35.622 -30.310 -29.709 1.00 74.44 176 GLY A O 1
ATOM 1390 N N . ASP A 1 177 ? 33.824 -29.675 -28.497 1.00 81.50 177 ASP A N 1
ATOM 1391 C CA . ASP A 1 177 ? 33.616 -30.947 -27.773 1.00 81.50 177 ASP A CA 1
ATOM 1392 C C . ASP A 1 177 ? 33.064 -32.077 -28.669 1.00 81.50 177 ASP A C 1
ATOM 1394 O O . ASP A 1 177 ? 33.179 -33.257 -28.342 1.00 81.50 177 ASP A O 1
ATOM 1398 N N . PHE A 1 178 ? 32.494 -31.730 -29.828 1.00 83.56 178 PHE A N 1
ATOM 1399 C CA . PHE A 1 178 ? 32.109 -32.666 -30.888 1.00 83.56 178 PHE A CA 1
ATOM 1400 C C . PHE A 1 178 ? 32.640 -32.182 -32.246 1.00 83.56 178 PHE A C 1
ATOM 1402 O O . PHE A 1 178 ? 32.758 -30.975 -32.455 1.00 83.56 178 PHE A O 1
ATOM 1409 N N . PRO A 1 179 ? 32.989 -33.102 -33.167 1.00 69.12 179 PRO A N 1
ATOM 1410 C CA . PRO A 1 179 ? 33.685 -32.756 -34.407 1.00 69.12 179 PRO A CA 1
ATOM 1411 C C . PRO A 1 179 ? 32.804 -32.008 -35.416 1.00 69.12 179 PRO A C 1
ATOM 1413 O O . PRO A 1 179 ? 33.269 -31.035 -35.998 1.00 69.12 179 PRO A O 1
ATOM 1416 N N . GLU A 1 180 ? 31.548 -32.428 -35.606 1.00 80.31 180 GLU A N 1
ATOM 1417 C CA . GLU A 1 180 ? 30.607 -31.812 -36.553 1.00 80.31 180 GLU A CA 1
ATOM 1418 C C . GLU A 1 180 ? 29.175 -31.831 -35.982 1.00 80.31 180 GLU A C 1
ATOM 1420 O O . GLU A 1 180 ? 28.663 -32.883 -35.581 1.00 80.31 180 GLU A O 1
ATOM 1425 N N . ILE A 1 181 ? 28.526 -30.662 -35.936 1.00 84.38 181 ILE A N 1
ATOM 1426 C CA . ILE A 1 181 ? 27.156 -30.463 -35.436 1.00 84.38 181 ILE A CA 1
ATOM 1427 C C . ILE A 1 181 ? 26.292 -29.940 -36.591 1.00 84.38 181 ILE A C 1
ATOM 1429 O O . ILE A 1 181 ? 26.664 -28.983 -37.262 1.00 84.38 181 ILE A O 1
ATOM 1433 N N . GLU A 1 182 ? 25.135 -30.559 -36.813 1.00 82.19 182 GLU A N 1
ATOM 1434 C CA . GLU A 1 182 ? 24.134 -30.151 -37.804 1.00 82.19 182 GLU A CA 1
ATOM 1435 C C . GLU A 1 182 ? 22.932 -29.520 -37.093 1.00 82.19 182 GLU A C 1
ATOM 1437 O O . GLU A 1 182 ? 22.372 -30.137 -36.183 1.00 82.19 182 GLU A O 1
ATOM 1442 N N . GLY A 1 183 ? 22.501 -28.325 -37.501 1.00 81.06 183 GLY A N 1
ATOM 1443 C CA . GLY A 1 183 ? 21.342 -27.659 -36.902 1.00 81.06 183 GLY A CA 1
ATOM 1444 C C . GLY A 1 183 ? 21.285 -26.155 -37.145 1.00 81.06 183 GLY A C 1
ATOM 1445 O O . GLY A 1 183 ? 22.235 -25.561 -37.650 1.00 81.06 183 GLY A O 1
ATOM 1446 N N . THR A 1 184 ? 20.161 -25.542 -36.773 1.00 73.50 184 THR A N 1
ATOM 1447 C CA . THR A 1 184 ? 19.967 -24.081 -36.794 1.00 73.50 184 THR A CA 1
ATOM 1448 C C . THR A 1 184 ? 20.372 -23.409 -35.479 1.00 73.50 184 THR A C 1
ATOM 1450 O O . THR A 1 184 ? 20.529 -22.192 -35.444 1.00 73.50 184 THR A O 1
ATOM 1453 N N . GLU A 1 185 ? 20.512 -24.178 -34.393 1.00 76.31 185 GLU A N 1
ATOM 1454 C CA . GLU A 1 185 ? 20.872 -23.704 -33.047 1.00 76.31 185 GLU A CA 1
ATOM 1455 C C . GLU A 1 185 ? 22.135 -24.420 -32.525 1.00 76.31 185 GLU A C 1
ATOM 1457 O O . GLU A 1 185 ? 22.502 -25.489 -33.014 1.00 76.31 185 GLU A O 1
ATOM 1462 N N . GLU A 1 186 ? 22.799 -23.873 -31.498 1.00 79.75 186 GLU A N 1
ATOM 1463 C CA . GLU A 1 186 ? 23.861 -24.614 -30.804 1.00 79.75 186 GLU A CA 1
ATOM 1464 C C . GLU A 1 186 ? 23.294 -25.824 -30.048 1.00 79.75 186 GLU A C 1
ATOM 1466 O O . GLU A 1 186 ? 22.213 -25.777 -29.449 1.00 79.75 186 GLU A O 1
ATOM 1471 N N . LEU A 1 187 ? 24.088 -26.896 -29.977 1.00 81.06 187 LEU A N 1
ATOM 1472 C CA . LEU A 1 187 ? 23.697 -28.161 -29.352 1.00 81.06 187 LEU A CA 1
ATOM 1473 C C . LEU A 1 187 ? 23.271 -28.014 -27.879 1.00 81.06 187 LEU A C 1
ATOM 1475 O O . LEU A 1 187 ? 22.377 -28.731 -27.427 1.00 81.06 187 LEU A O 1
ATOM 1479 N N . ARG A 1 188 ? 23.838 -27.039 -27.156 1.00 80.19 188 ARG A N 1
ATOM 1480 C CA . ARG A 1 188 ? 23.491 -26.736 -25.759 1.00 80.19 188 ARG A CA 1
ATOM 1481 C C . ARG A 1 188 ? 22.114 -26.094 -25.569 1.00 80.19 188 ARG A C 1
ATOM 1483 O O . ARG A 1 188 ? 21.559 -26.149 -24.471 1.00 80.19 188 ARG A O 1
ATOM 1490 N N . PHE A 1 189 ? 21.571 -25.462 -26.611 1.00 79.75 189 PHE A N 1
ATOM 1491 C CA . PHE A 1 189 ? 20.285 -24.756 -26.567 1.00 79.75 189 PHE A CA 1
ATOM 1492 C C . PHE A 1 189 ? 19.150 -25.541 -27.216 1.00 79.75 189 PHE A C 1
ATOM 1494 O O . PHE A 1 189 ? 17.989 -25.252 -26.942 1.00 79.75 189 PHE A O 1
ATOM 1501 N N . ALA A 1 190 ? 19.464 -26.590 -27.974 1.00 77.44 190 ALA A N 1
ATOM 1502 C CA . ALA A 1 190 ? 18.484 -27.423 -28.665 1.00 77.44 190 ALA A CA 1
ATOM 1503 C C . ALA A 1 190 ? 17.427 -28.068 -27.741 1.00 77.44 190 ALA A C 1
ATOM 1505 O O . ALA A 1 190 ? 16.329 -28.405 -28.180 1.00 77.44 190 ALA A O 1
ATOM 1506 N N . THR A 1 191 ? 17.726 -28.214 -26.447 1.00 69.69 191 THR A N 1
ATOM 1507 C CA . THR A 1 191 ? 16.795 -28.739 -25.432 1.00 69.69 191 THR A CA 1
ATOM 1508 C C . THR A 1 191 ? 15.834 -27.678 -24.868 1.00 69.69 191 THR A C 1
ATOM 1510 O O . THR A 1 191 ? 14.932 -28.008 -24.100 1.00 69.69 191 THR A O 1
ATOM 1513 N N . ILE A 1 192 ? 16.038 -26.400 -25.197 1.00 67.62 192 ILE A N 1
ATOM 1514 C CA . ILE A 1 192 ? 15.289 -25.258 -24.662 1.00 67.62 192 ILE A CA 1
ATOM 1515 C C . ILE A 1 192 ? 14.292 -24.789 -25.727 1.00 67.62 192 ILE A C 1
ATOM 1517 O O . ILE A 1 192 ? 14.644 -24.578 -26.888 1.00 67.62 192 ILE A O 1
ATOM 1521 N N . GLY A 1 193 ? 13.023 -24.637 -25.356 1.00 61.41 193 GLY A N 1
ATOM 1522 C CA . GLY A 1 193 ? 11.968 -24.121 -26.228 1.00 61.41 193 GLY A CA 1
ATOM 1523 C C . GLY A 1 193 ? 11.112 -23.061 -25.533 1.00 61.41 193 GLY A C 1
ATOM 1524 O O . GLY A 1 193 ? 11.351 -22.708 -24.380 1.00 61.41 193 GLY A O 1
ATOM 1525 N N . GLY A 1 194 ? 10.104 -22.547 -26.241 1.00 61.19 194 GLY A N 1
ATOM 1526 C CA . GLY A 1 194 ? 9.155 -21.573 -25.691 1.00 61.19 194 GLY A CA 1
ATOM 1527 C C . GLY A 1 194 ? 9.785 -20.215 -25.357 1.00 61.19 194 GLY A C 1
ATOM 1528 O O . GLY A 1 194 ? 10.829 -19.842 -25.894 1.00 61.19 194 GLY A O 1
ATOM 1529 N N . VAL A 1 195 ? 9.148 -19.467 -24.451 1.00 48.34 195 VAL A N 1
ATOM 1530 C CA . VAL A 1 195 ? 9.570 -18.107 -24.051 1.00 48.34 195 VAL A CA 1
ATOM 1531 C C . VAL A 1 195 ? 10.981 -18.097 -23.426 1.00 48.34 195 VAL A C 1
ATOM 1533 O O . VAL A 1 195 ? 11.723 -17.122 -23.572 1.00 48.34 195 VAL A O 1
ATOM 1536 N N . ALA A 1 196 ? 11.408 -19.206 -22.809 1.00 49.56 196 ALA A N 1
ATOM 1537 C CA . ALA A 1 196 ? 12.754 -19.365 -22.254 1.00 49.56 196 ALA A CA 1
ATOM 1538 C C . ALA A 1 196 ? 13.876 -19.312 -23.314 1.00 49.56 196 ALA A C 1
ATOM 1540 O O . ALA A 1 196 ? 14.978 -18.846 -23.008 1.00 49.56 196 ALA A O 1
ATOM 1541 N N . ALA A 1 197 ? 13.612 -19.727 -24.559 1.00 48.03 197 ALA A N 1
ATOM 1542 C CA . ALA A 1 197 ? 14.601 -19.688 -25.641 1.00 48.03 197 ALA A CA 1
ATOM 1543 C C . ALA A 1 197 ? 14.945 -18.243 -26.061 1.00 48.03 197 ALA A C 1
ATOM 1545 O O . ALA A 1 197 ? 16.121 -17.915 -26.240 1.00 48.03 197 ALA A O 1
ATOM 1546 N N . SER A 1 198 ? 13.950 -17.345 -26.114 1.00 44.50 198 SER A N 1
ATOM 1547 C CA . SER A 1 198 ? 14.163 -15.917 -26.411 1.00 44.50 198 SER A CA 1
ATOM 1548 C C . SER A 1 198 ? 14.939 -15.184 -25.311 1.00 44.50 198 SER A C 1
ATOM 1550 O O . SER A 1 198 ? 15.727 -14.292 -25.614 1.00 44.50 198 SER A O 1
ATOM 1552 N N . SER A 1 199 ? 14.771 -15.580 -24.044 1.00 42.12 199 SER A N 1
ATOM 1553 C CA . SER A 1 199 ? 15.495 -14.995 -22.904 1.00 42.12 199 SER A CA 1
ATOM 1554 C C . SER A 1 199 ? 16.973 -15.415 -22.853 1.00 42.12 199 SER A C 1
ATOM 1556 O O . SER A 1 199 ? 17.842 -14.602 -22.530 1.00 42.12 199 SER A O 1
ATOM 1558 N N . LYS A 1 200 ? 17.283 -16.673 -23.199 1.00 41.03 200 LYS A N 1
ATOM 1559 C CA . LYS A 1 200 ? 18.645 -17.229 -23.104 1.00 41.03 200 LYS A CA 1
ATOM 1560 C C . LYS A 1 200 ? 19.515 -16.918 -24.330 1.00 41.03 200 LYS A C 1
ATOM 1562 O O . LYS A 1 200 ? 20.678 -16.567 -24.163 1.00 41.03 200 LYS A O 1
ATOM 1567 N N . SER A 1 201 ? 18.940 -16.913 -25.539 1.00 36.94 201 SER A N 1
ATOM 1568 C CA . SER A 1 201 ? 19.637 -16.505 -26.778 1.00 36.94 201 SER A CA 1
ATOM 1569 C C . SER A 1 201 ? 20.077 -15.026 -26.767 1.00 36.94 201 SER A C 1
ATOM 1571 O O . SER A 1 201 ? 21.074 -14.654 -27.390 1.00 36.94 201 SER A O 1
ATOM 1573 N N . PHE A 1 202 ? 19.369 -14.169 -26.020 1.00 35.16 202 PHE A N 1
ATOM 1574 C CA . PHE A 1 202 ? 19.773 -12.778 -25.786 1.00 35.16 202 PHE A CA 1
ATOM 1575 C C . PHE A 1 202 ? 20.881 -12.646 -24.722 1.00 35.16 202 PHE A C 1
ATOM 1577 O O . PHE A 1 202 ? 21.668 -11.702 -24.765 1.00 35.16 202 PHE A O 1
ATOM 1584 N N . ARG A 1 203 ? 20.972 -13.604 -23.788 1.00 37.53 203 ARG A N 1
ATOM 1585 C CA . ARG A 1 203 ? 21.955 -13.618 -22.694 1.00 37.53 203 ARG A CA 1
ATOM 1586 C C . ARG A 1 203 ? 23.351 -14.046 -23.164 1.00 37.53 203 ARG A C 1
ATOM 1588 O O . ARG A 1 203 ? 24.318 -13.387 -22.800 1.00 37.53 203 ARG A O 1
ATOM 1595 N N . ASP A 1 204 ? 23.454 -15.074 -24.010 1.00 38.53 204 ASP A N 1
ATOM 1596 C CA . ASP A 1 204 ? 24.751 -15.705 -24.320 1.00 38.53 204 ASP A CA 1
ATOM 1597 C C . ASP A 1 204 ? 25.485 -15.125 -25.548 1.00 38.53 204 ASP A C 1
ATOM 1599 O O . ASP A 1 204 ? 26.704 -15.262 -25.642 1.00 38.53 204 ASP A O 1
ATOM 1603 N N . ARG A 1 205 ? 24.820 -14.347 -26.423 1.00 36.75 205 ARG A N 1
ATOM 1604 C CA . ARG A 1 205 ? 25.511 -13.576 -27.488 1.00 36.75 205 ARG A CA 1
ATOM 1605 C C . ARG A 1 205 ? 26.493 -12.519 -26.957 1.00 36.75 205 ARG A C 1
ATOM 1607 O O . ARG A 1 205 ? 27.325 -12.038 -27.716 1.00 36.75 205 ARG A O 1
ATOM 1614 N N . ASN A 1 206 ? 26.416 -12.177 -25.670 1.00 37.16 206 ASN A N 1
ATOM 1615 C CA . ASN A 1 206 ? 27.313 -11.230 -25.000 1.00 37.16 206 ASN A CA 1
ATOM 1616 C C . ASN A 1 206 ? 28.433 -11.908 -24.176 1.00 37.16 206 ASN A C 1
ATOM 1618 O O . ASN A 1 206 ? 29.184 -11.205 -23.503 1.00 37.16 206 ASN A O 1
ATOM 1622 N N . LEU A 1 207 ? 28.552 -13.244 -24.204 1.00 39.34 207 LEU A N 1
ATOM 1623 C CA . LEU A 1 207 ? 29.395 -14.028 -23.282 1.00 39.34 207 LEU A CA 1
ATOM 1624 C C . LEU A 1 207 ? 30.568 -14.798 -23.932 1.00 39.34 207 LEU A C 1
ATOM 1626 O O . LEU A 1 207 ? 31.200 -15.601 -23.253 1.00 39.34 207 LEU A O 1
ATOM 1630 N N . SER A 1 208 ? 30.901 -14.570 -25.209 1.00 31.84 208 SER A N 1
ATOM 1631 C CA . SER A 1 208 ? 31.995 -15.292 -25.899 1.00 31.84 208 SER A CA 1
ATOM 1632 C C . SER A 1 208 ? 33.398 -14.690 -25.735 1.00 31.84 208 SER A C 1
ATOM 1634 O O . SER A 1 208 ? 34.377 -15.301 -26.154 1.00 31.84 208 SER A O 1
ATOM 1636 N N . ASN A 1 209 ? 33.532 -13.540 -25.076 1.00 33.12 209 ASN A N 1
ATOM 1637 C CA . ASN A 1 209 ? 34.821 -13.066 -24.573 1.00 33.12 209 ASN A CA 1
ATOM 1638 C C . ASN A 1 209 ? 34.863 -13.307 -23.063 1.00 33.12 209 ASN A C 1
ATOM 1640 O O . ASN A 1 209 ? 33.818 -13.258 -22.432 1.00 33.12 209 ASN A O 1
ATOM 1644 N N . TRP A 1 210 ? 36.055 -13.487 -22.494 1.00 33.31 210 TRP A N 1
ATOM 1645 C CA . TRP A 1 210 ? 36.355 -13.718 -21.067 1.00 33.31 210 TRP A CA 1
ATOM 1646 C C . TRP A 1 210 ? 36.522 -15.198 -20.679 1.00 33.31 210 TRP A C 1
ATOM 1648 O O . TRP A 1 210 ? 35.596 -15.898 -20.280 1.00 33.31 210 TRP A O 1
ATOM 1658 N N . GLY A 1 211 ? 37.779 -15.651 -20.772 1.00 30.22 211 GLY A N 1
ATOM 1659 C CA . GLY A 1 211 ? 38.270 -16.887 -20.162 1.00 30.22 211 GLY A CA 1
ATOM 1660 C C . GLY A 1 211 ? 38.328 -16.824 -18.624 1.00 30.22 211 GLY A C 1
ATOM 1661 O O . GLY A 1 211 ? 38.048 -15.784 -18.023 1.00 30.22 211 GLY A O 1
ATOM 1662 N N . PRO A 1 212 ? 38.687 -17.938 -17.962 1.00 36.78 212 PRO A N 1
ATOM 1663 C CA . PRO A 1 212 ? 38.532 -18.085 -16.526 1.00 36.78 212 PRO A CA 1
ATOM 1664 C C . PRO A 1 212 ? 39.755 -17.533 -15.797 1.00 36.78 212 PRO A C 1
ATOM 1666 O O . PRO A 1 212 ? 40.851 -18.065 -15.948 1.00 36.78 212 PRO A O 1
ATOM 1669 N N . CYS A 1 213 ? 39.580 -16.517 -14.951 1.00 27.59 213 CYS A N 1
ATOM 1670 C CA . CYS A 1 213 ? 40.555 -16.273 -13.896 1.00 27.59 213 CYS A CA 1
ATOM 1671 C C . CYS A 1 213 ? 39.954 -15.609 -12.654 1.00 27.59 213 CYS A C 1
ATOM 1673 O O . CYS A 1 213 ? 39.394 -14.518 -12.690 1.00 27.59 213 CYS A O 1
ATOM 1675 N N . THR A 1 214 ? 40.214 -16.295 -11.543 1.00 30.62 214 THR A N 1
ATOM 1676 C CA . THR A 1 214 ? 40.332 -15.809 -10.166 1.00 30.62 214 THR A CA 1
ATOM 1677 C C . THR A 1 214 ? 39.064 -15.380 -9.429 1.00 30.62 214 THR A C 1
ATOM 1679 O O . THR A 1 214 ? 38.589 -14.252 -9.499 1.00 30.62 214 THR A O 1
ATOM 1682 N N . LEU A 1 215 ? 38.619 -16.321 -8.593 1.00 32.53 215 LEU A N 1
ATOM 1683 C CA . LEU A 1 215 ? 37.902 -16.122 -7.340 1.00 32.53 215 LEU A CA 1
ATOM 1684 C C . LEU A 1 215 ? 38.619 -15.036 -6.504 1.00 32.53 215 LEU A C 1
ATOM 1686 O O . LEU A 1 215 ? 39.626 -15.308 -5.852 1.00 32.53 215 LEU A O 1
ATOM 1690 N N . ARG A 1 216 ? 38.138 -13.790 -6.546 1.00 30.69 216 ARG A N 1
ATOM 1691 C CA . ARG A 1 216 ? 38.615 -12.708 -5.674 1.00 30.69 216 ARG A CA 1
ATOM 1692 C C . ARG A 1 216 ? 37.420 -11.892 -5.184 1.00 30.69 216 ARG A C 1
ATOM 1694 O O . ARG A 1 216 ? 36.745 -11.255 -5.981 1.00 30.69 216 ARG A O 1
ATOM 1701 N N . THR A 1 217 ? 37.174 -11.985 -3.873 1.00 32.38 217 THR A N 1
ATOM 1702 C CA . THR A 1 217 ? 36.309 -11.123 -3.040 1.00 32.38 217 THR A CA 1
ATOM 1703 C C . THR A 1 217 ? 34.930 -10.788 -3.624 1.00 32.38 217 THR A C 1
ATOM 1705 O O . THR A 1 217 ? 34.759 -9.781 -4.306 1.00 32.38 217 THR A O 1
ATOM 1708 N N . MET A 1 218 ? 33.923 -11.611 -3.300 1.00 34.16 218 MET A N 1
ATOM 1709 C CA . MET A 1 218 ? 32.515 -11.202 -3.381 1.00 34.16 218 MET A CA 1
ATOM 1710 C C . MET A 1 218 ? 32.298 -9.995 -2.458 1.00 34.16 218 MET A C 1
ATOM 1712 O O . MET A 1 218 ? 32.619 -10.066 -1.278 1.00 34.16 218 MET A O 1
ATOM 1716 N N . GLY A 1 219 ? 31.795 -8.888 -3.005 1.00 38.78 219 GLY A N 1
ATOM 1717 C CA . GLY A 1 219 ? 31.470 -7.683 -2.245 1.00 38.78 219 GLY A CA 1
ATOM 1718 C C . GLY A 1 219 ? 30.251 -7.885 -1.340 1.00 38.78 219 GLY A C 1
ATOM 1719 O O . GLY A 1 219 ? 29.195 -8.325 -1.794 1.00 38.78 219 GLY A O 1
ATOM 1720 N N . ASP A 1 220 ? 30.397 -7.512 -0.071 1.00 47.62 220 ASP A N 1
ATOM 1721 C CA . ASP A 1 220 ? 29.449 -7.752 1.027 1.00 47.62 220 ASP A CA 1
ATOM 1722 C C . ASP A 1 220 ? 28.082 -7.034 0.904 1.00 47.62 220 ASP A C 1
ATOM 1724 O O . ASP A 1 220 ? 27.149 -7.327 1.652 1.00 47.62 220 ASP A O 1
ATOM 1728 N N . PHE A 1 221 ? 27.901 -6.119 -0.053 1.00 51.75 221 PHE A N 1
ATOM 1729 C CA . PHE A 1 221 ? 26.737 -5.220 -0.082 1.00 51.75 221 PHE A CA 1
ATOM 1730 C C . PHE A 1 221 ? 25.434 -5.830 -0.643 1.00 51.75 221 PHE A C 1
ATOM 1732 O O . PHE A 1 221 ? 24.354 -5.426 -0.214 1.00 51.75 221 PHE A O 1
ATOM 1739 N N . ASN A 1 222 ? 25.482 -6.844 -1.519 1.00 63.66 222 ASN A N 1
ATOM 1740 C CA . ASN A 1 222 ? 24.254 -7.459 -2.067 1.00 63.66 222 ASN A CA 1
ATOM 1741 C C . ASN A 1 222 ? 23.658 -8.528 -1.140 1.00 63.66 222 ASN A C 1
ATOM 1743 O O . ASN A 1 222 ? 22.441 -8.591 -0.971 1.00 63.66 222 ASN A O 1
ATOM 1747 N N . LEU A 1 223 ? 24.503 -9.335 -0.488 1.00 69.56 223 LEU A N 1
ATOM 1748 C CA . LEU A 1 223 ? 24.045 -10.303 0.513 1.00 69.56 223 LEU A CA 1
ATOM 1749 C C . LEU A 1 223 ? 23.413 -9.583 1.711 1.00 69.56 223 LEU A C 1
ATOM 1751 O O . LEU A 1 223 ? 22.352 -9.990 2.178 1.00 69.56 223 LEU A O 1
ATOM 1755 N N . ALA A 1 224 ? 24.019 -8.479 2.159 1.00 73.75 224 ALA A N 1
ATOM 1756 C CA . ALA A 1 224 ? 23.463 -7.643 3.217 1.00 73.75 224 ALA A CA 1
ATOM 1757 C C . ALA A 1 224 ? 22.068 -7.107 2.854 1.00 73.75 224 ALA A C 1
ATOM 1759 O O . ALA A 1 224 ? 21.152 -7.202 3.667 1.00 73.75 224 ALA A O 1
ATOM 1760 N N . LEU A 1 225 ? 21.868 -6.617 1.625 1.00 76.94 225 LEU A N 1
ATOM 1761 C CA . LEU A 1 225 ? 20.573 -6.101 1.171 1.00 76.94 225 LEU A CA 1
ATOM 1762 C C . LEU A 1 225 ? 19.494 -7.196 1.105 1.00 76.94 225 LEU A C 1
ATOM 1764 O O . LEU A 1 225 ? 18.358 -6.963 1.519 1.00 76.94 225 LEU A O 1
ATOM 1768 N N . VAL A 1 226 ? 19.848 -8.410 0.667 1.00 80.50 226 VAL A N 1
ATOM 1769 C CA . VAL A 1 226 ? 18.940 -9.572 0.694 1.00 80.50 226 VAL A CA 1
ATOM 1770 C C . VAL A 1 226 ? 18.574 -9.958 2.130 1.00 80.50 226 VAL A C 1
ATOM 1772 O O . VAL A 1 226 ? 17.399 -10.180 2.421 1.00 80.50 226 VAL A O 1
ATOM 1775 N N . ILE A 1 227 ? 19.548 -10.002 3.044 1.00 83.88 227 ILE A N 1
ATOM 1776 C CA . ILE A 1 227 ? 19.303 -10.305 4.462 1.00 83.88 227 ILE A CA 1
ATOM 1777 C C . ILE A 1 227 ? 18.376 -9.252 5.078 1.00 83.88 227 ILE A C 1
ATOM 1779 O O . ILE A 1 227 ? 17.390 -9.612 5.721 1.00 83.88 227 ILE A O 1
ATOM 1783 N N . VAL A 1 228 ? 18.642 -7.964 4.844 1.00 85.12 228 VAL A N 1
ATOM 1784 C CA . VAL A 1 228 ? 17.790 -6.867 5.324 1.00 85.12 228 VAL A CA 1
ATOM 1785 C C . VAL A 1 228 ? 16.378 -6.993 4.756 1.00 85.12 228 VAL A C 1
ATOM 1787 O O . VAL A 1 228 ? 15.419 -6.890 5.516 1.00 85.12 228 VAL A O 1
ATOM 1790 N N . ALA A 1 229 ? 16.223 -7.295 3.464 1.00 85.69 229 ALA A N 1
ATOM 1791 C CA . ALA A 1 229 ? 14.910 -7.500 2.853 1.00 85.69 229 ALA A CA 1
ATOM 1792 C C . ALA A 1 229 ? 14.135 -8.657 3.511 1.00 85.69 229 ALA A C 1
ATOM 1794 O O . ALA A 1 229 ? 12.952 -8.500 3.820 1.00 85.69 229 ALA A O 1
ATOM 1795 N N . ILE A 1 230 ? 14.792 -9.790 3.790 1.00 88.75 230 ILE A N 1
ATOM 1796 C CA . ILE A 1 230 ? 14.177 -10.934 4.485 1.00 88.75 230 ILE A CA 1
ATOM 1797 C C . ILE A 1 230 ? 13.758 -10.541 5.906 1.00 88.75 230 ILE A C 1
ATOM 1799 O O . ILE A 1 230 ? 12.617 -10.789 6.298 1.00 88.75 230 ILE A O 1
ATOM 1803 N N . VAL A 1 231 ? 14.647 -9.897 6.668 1.00 92.19 231 VAL A N 1
ATOM 1804 C CA . VAL A 1 231 ? 14.367 -9.458 8.046 1.00 92.19 231 VAL A CA 1
ATOM 1805 C C . VAL A 1 231 ? 13.195 -8.477 8.077 1.00 92.19 231 VAL A C 1
ATOM 1807 O O . VAL A 1 231 ? 12.277 -8.645 8.880 1.00 92.19 231 VAL A O 1
ATOM 1810 N N . VAL A 1 232 ? 13.170 -7.499 7.170 1.00 90.69 232 VAL A N 1
ATOM 1811 C CA . VAL A 1 232 ? 12.069 -6.535 7.049 1.00 90.69 232 VAL A CA 1
ATOM 1812 C C . VAL A 1 232 ? 10.756 -7.242 6.704 1.00 90.69 232 VAL A C 1
ATOM 1814 O O . VAL A 1 232 ? 9.742 -6.951 7.334 1.00 90.69 232 VAL A O 1
ATOM 1817 N N . CYS A 1 233 ? 10.756 -8.214 5.786 1.00 91.81 233 CYS A N 1
ATOM 1818 C CA . CYS A 1 233 ? 9.555 -8.997 5.473 1.00 91.81 233 CYS A CA 1
ATOM 1819 C C . CYS A 1 233 ? 9.026 -9.762 6.699 1.00 91.81 233 CYS A C 1
ATOM 1821 O O . CYS A 1 233 ? 7.819 -9.772 6.941 1.00 91.81 233 CYS A O 1
ATOM 1823 N N . VAL A 1 234 ? 9.913 -10.357 7.506 1.00 94.31 234 VAL A N 1
ATOM 1824 C CA . VAL A 1 234 ? 9.534 -11.050 8.751 1.00 94.31 234 VAL A CA 1
ATOM 1825 C C . VAL A 1 234 ? 8.942 -10.070 9.768 1.00 94.31 234 VAL A C 1
ATOM 1827 O O . VAL A 1 234 ? 7.885 -10.344 10.336 1.00 94.31 234 VAL A O 1
ATOM 1830 N N . ILE A 1 235 ? 9.566 -8.904 9.963 1.00 94.56 235 ILE A N 1
ATOM 1831 C CA . ILE A 1 235 ? 9.064 -7.857 10.868 1.00 94.56 235 ILE A CA 1
ATOM 1832 C C . ILE A 1 235 ? 7.687 -7.359 10.419 1.00 94.56 235 ILE A C 1
ATOM 1834 O O . ILE A 1 235 ? 6.788 -7.202 11.247 1.00 94.56 235 ILE A O 1
ATOM 1838 N N . VAL A 1 236 ? 7.491 -7.138 9.119 1.00 94.88 236 VAL A N 1
ATOM 1839 C CA . VAL A 1 236 ? 6.202 -6.724 8.551 1.00 94.88 236 VAL A CA 1
ATOM 1840 C C . VAL A 1 236 ? 5.130 -7.793 8.766 1.00 94.88 236 VAL A C 1
ATOM 1842 O O . VAL A 1 236 ? 3.997 -7.464 9.127 1.00 94.88 236 VAL A O 1
ATOM 1845 N N . PHE A 1 237 ? 5.475 -9.070 8.611 1.00 95.00 237 PHE A N 1
ATOM 1846 C CA . PHE A 1 237 ? 4.544 -10.168 8.853 1.00 95.00 237 PHE A CA 1
ATOM 1847 C C . PHE A 1 237 ? 4.137 -10.255 10.332 1.00 95.00 237 PHE A C 1
ATOM 1849 O O . PHE A 1 237 ? 2.946 -10.315 10.642 1.00 95.00 237 PHE A O 1
ATOM 1856 N N . ILE A 1 238 ? 5.102 -10.163 11.256 1.00 95.44 238 ILE A N 1
ATOM 1857 C CA . ILE A 1 238 ? 4.841 -10.120 12.706 1.00 95.44 238 ILE A CA 1
ATOM 1858 C C . ILE A 1 238 ? 3.973 -8.907 13.060 1.00 95.44 238 ILE A C 1
ATOM 1860 O O . ILE A 1 238 ? 3.003 -9.033 13.806 1.00 95.44 238 ILE A O 1
ATOM 1864 N N . SER A 1 239 ? 4.274 -7.745 12.479 1.00 93.19 239 SER A N 1
ATOM 1865 C CA . SER A 1 239 ? 3.505 -6.514 12.687 1.00 93.19 239 SER A CA 1
ATOM 1866 C C . SER A 1 239 ? 2.069 -6.647 12.170 1.00 93.19 239 SER A C 1
ATOM 1868 O O . SER A 1 239 ? 1.133 -6.194 12.823 1.00 93.19 239 SER A O 1
ATOM 1870 N N . SER A 1 240 ? 1.866 -7.326 11.038 1.00 94.12 240 SER A N 1
ATOM 1871 C CA . SER A 1 240 ? 0.536 -7.607 10.479 1.00 94.12 240 SER A CA 1
ATOM 1872 C C . SER A 1 240 ? -0.279 -8.542 11.375 1.00 94.12 240 SER A C 1
ATOM 1874 O O . SER A 1 240 ? -1.471 -8.308 11.580 1.00 94.12 240 SER A O 1
ATOM 1876 N N . ILE A 1 241 ? 0.356 -9.570 11.950 1.00 93.81 241 ILE A N 1
ATOM 1877 C CA . ILE A 1 241 ? -0.279 -10.450 12.946 1.00 93.81 241 ILE A CA 1
ATOM 1878 C C . ILE A 1 241 ? -0.652 -9.650 14.194 1.00 93.81 241 ILE A C 1
ATOM 1880 O O . ILE A 1 241 ? -1.774 -9.770 14.683 1.00 93.81 241 ILE A O 1
ATOM 1884 N N . TYR A 1 242 ? 0.255 -8.806 14.687 1.00 93.06 242 TYR A N 1
ATOM 1885 C CA . TYR A 1 242 ? -0.006 -7.946 15.837 1.00 93.06 242 TYR A CA 1
ATOM 1886 C C . TYR A 1 242 ? -1.196 -7.008 15.587 1.00 93.06 242 TYR A C 1
ATOM 1888 O O . TYR A 1 242 ? -2.068 -6.884 16.447 1.00 93.06 242 TYR A O 1
ATOM 1896 N N . LEU A 1 243 ? -1.287 -6.389 14.405 1.00 90.38 243 LEU A N 1
ATOM 1897 C CA . LEU A 1 243 ? -2.434 -5.554 14.038 1.00 90.38 243 LEU A CA 1
ATOM 1898 C C . LEU A 1 243 ? -3.736 -6.362 14.006 1.00 90.38 243 LEU A C 1
ATOM 1900 O O . LEU A 1 243 ? -4.729 -5.913 14.570 1.00 90.38 243 LEU A O 1
ATOM 1904 N N . LEU A 1 244 ? -3.734 -7.564 13.422 1.00 90.69 244 LEU A N 1
ATOM 1905 C CA . LEU A 1 244 ? -4.915 -8.431 13.416 1.00 90.69 244 LEU A CA 1
ATOM 1906 C C . LEU A 1 244 ? -5.374 -8.764 14.844 1.00 90.69 244 LEU A C 1
ATOM 1908 O O . LEU A 1 244 ? -6.542 -8.566 15.164 1.00 90.69 244 LEU A O 1
ATOM 1912 N N . VAL A 1 245 ? -4.469 -9.257 15.696 1.00 90.12 245 VAL A N 1
ATOM 1913 C CA . VAL A 1 245 ? -4.804 -9.730 17.053 1.00 90.12 245 VAL A CA 1
ATOM 1914 C C . VAL A 1 245 ? -5.390 -8.616 17.916 1.00 90.12 245 VAL A C 1
ATOM 1916 O O . VAL A 1 245 ? -6.295 -8.875 18.705 1.00 90.12 245 VAL A O 1
ATOM 1919 N N . ASN A 1 246 ? -4.907 -7.386 17.748 1.00 88.69 246 ASN A N 1
ATOM 1920 C CA . ASN A 1 246 ? -5.345 -6.253 18.556 1.00 88.69 246 ASN A CA 1
ATOM 1921 C C . ASN A 1 246 ? -6.606 -5.562 18.044 1.00 88.69 246 ASN A C 1
ATOM 1923 O O . ASN A 1 246 ? -7.337 -4.978 18.836 1.00 88.69 246 ASN A O 1
ATOM 1927 N N . TYR A 1 247 ? -6.860 -5.577 16.736 1.00 87.56 247 TYR A N 1
ATOM 1928 C CA . TYR A 1 247 ? -8.038 -4.919 16.171 1.00 87.56 247 TYR A CA 1
ATOM 1929 C C . TYR A 1 247 ? -9.234 -5.870 16.033 1.00 87.56 247 TYR A C 1
ATOM 1931 O O . TYR A 1 247 ? -10.371 -5.395 16.065 1.00 87.56 247 TYR A O 1
ATOM 1939 N N . GLN A 1 248 ? -9.022 -7.185 15.904 1.00 87.81 248 GLN A N 1
ATOM 1940 C CA . GLN A 1 248 ? -10.111 -8.158 15.739 1.00 87.81 248 GLN A CA 1
ATOM 1941 C C . GLN A 1 248 ? -11.115 -8.134 16.904 1.00 87.81 248 GLN A C 1
ATOM 1943 O O . GLN A 1 248 ? -10.750 -7.918 18.059 1.00 87.81 248 GLN A O 1
ATOM 1948 N N . HIS A 1 249 ? -12.381 -8.404 16.591 1.00 85.25 249 HIS A N 1
ATOM 1949 C CA . HIS A 1 249 ? -13.442 -8.579 17.580 1.00 85.25 249 HIS A CA 1
ATOM 1950 C C . HIS A 1 249 ? -13.262 -9.896 18.374 1.00 85.25 249 HIS A C 1
ATOM 1952 O O . HIS A 1 249 ? -12.884 -10.909 17.773 1.00 85.25 249 HIS A O 1
ATOM 1958 N N . PRO A 1 250 ? -13.563 -9.942 19.690 1.00 81.44 250 PRO A N 1
ATOM 1959 C CA . PRO A 1 250 ? -13.425 -11.154 20.510 1.00 81.44 250 PRO A CA 1
ATOM 1960 C C . PRO A 1 250 ? -14.259 -12.339 20.001 1.00 81.44 250 PRO A C 1
ATOM 1962 O O . PRO A 1 250 ? -13.786 -13.473 20.046 1.00 81.44 250 PRO A O 1
ATOM 1965 N N . ASP A 1 251 ? -15.448 -12.089 19.444 1.00 78.06 251 ASP A N 1
ATOM 1966 C CA . ASP A 1 251 ? -16.301 -13.144 18.862 1.00 78.06 251 ASP A CA 1
ATOM 1967 C C . ASP A 1 251 ? -15.617 -13.897 17.709 1.00 78.06 251 ASP A C 1
ATOM 1969 O O . ASP A 1 251 ? -15.870 -15.083 17.492 1.00 78.06 251 ASP A O 1
ATOM 1973 N N . ASP A 1 252 ? -14.702 -13.235 16.997 1.00 79.00 252 ASP A N 1
ATOM 1974 C CA . ASP A 1 252 ? -13.958 -13.823 15.888 1.00 79.00 252 ASP A CA 1
ATOM 1975 C C . ASP A 1 252 ? -12.648 -14.489 16.348 1.00 79.00 252 ASP A C 1
ATOM 1977 O O . ASP A 1 252 ? -11.990 -15.125 15.528 1.00 79.00 252 ASP A O 1
ATOM 1981 N N . ALA A 1 253 ? -12.234 -14.410 17.624 1.00 74.94 253 ALA A N 1
ATOM 1982 C CA . ALA A 1 253 ? -10.885 -14.793 18.079 1.00 74.94 253 ALA A CA 1
ATOM 1983 C C . ALA A 1 253 ? -10.477 -16.236 17.713 1.00 74.94 253 ALA A C 1
ATOM 1985 O O . ALA A 1 253 ? -9.376 -16.451 17.201 1.00 74.94 253 ALA A O 1
ATOM 1986 N N . ASN A 1 254 ? -11.392 -17.202 17.847 1.00 77.06 254 ASN A N 1
ATOM 1987 C CA . ASN A 1 254 ? -11.160 -18.621 17.525 1.00 77.06 254 ASN A CA 1
ATOM 1988 C C . ASN A 1 254 ? -11.905 -19.105 16.267 1.00 77.06 254 ASN A C 1
ATOM 1990 O O . ASN A 1 254 ? -12.011 -20.307 16.030 1.00 77.06 254 ASN A O 1
ATOM 1994 N N . GLN A 1 255 ? -12.427 -18.187 15.450 1.00 76.50 255 GLN A N 1
ATOM 1995 C CA . GLN A 1 255 ? -13.168 -18.507 14.226 1.00 76.50 255 GLN A CA 1
ATOM 1996 C C . GLN A 1 255 ? -12.513 -17.864 12.987 1.00 76.50 255 GLN A C 1
ATOM 1998 O O . GLN A 1 255 ? -11.559 -17.092 13.095 1.00 76.50 255 GLN A O 1
ATOM 2003 N N . ALA A 1 256 ? -12.989 -18.229 11.790 1.00 78.31 256 ALA A N 1
ATOM 2004 C CA . ALA A 1 256 ? -12.651 -17.578 10.516 1.00 78.31 256 ALA A CA 1
ATOM 2005 C C . ALA A 1 256 ? -11.141 -17.462 10.170 1.00 78.31 256 ALA A C 1
ATOM 2007 O O . ALA A 1 256 ? -10.657 -16.401 9.776 1.00 78.31 256 ALA A O 1
ATOM 2008 N N . TYR A 1 257 ? -10.391 -18.569 10.235 1.00 86.44 257 TYR A N 1
ATOM 2009 C CA . TYR A 1 257 ? -8.954 -18.593 9.899 1.00 86.44 257 TYR A CA 1
ATOM 2010 C C . TYR A 1 257 ? -8.622 -18.148 8.462 1.00 86.44 257 TYR A C 1
ATOM 2012 O O . TYR A 1 257 ? -7.591 -17.519 8.242 1.00 86.44 257 TYR A O 1
ATOM 2020 N N . PHE A 1 258 ? -9.487 -18.440 7.482 1.00 88.69 258 PHE A N 1
ATOM 2021 C CA . PHE A 1 258 ? -9.240 -18.064 6.085 1.00 88.69 258 PHE A CA 1
ATOM 2022 C C . PHE A 1 258 ? -9.269 -16.534 5.866 1.00 88.69 258 PHE A C 1
ATOM 2024 O O . PHE A 1 258 ? -8.266 -15.996 5.399 1.00 88.69 258 PHE A O 1
ATOM 2031 N N . PRO A 1 259 ? -10.327 -15.799 6.266 1.00 90.12 259 PRO A N 1
ATOM 2032 C CA . PRO A 1 259 ? -10.312 -14.334 6.268 1.00 90.12 259 PRO A CA 1
ATOM 2033 C C . PRO A 1 259 ? -9.126 -13.714 7.017 1.00 90.12 259 PRO A C 1
ATOM 2035 O O . PRO A 1 259 ? -8.511 -12.781 6.509 1.00 90.12 259 PRO A O 1
ATOM 2038 N N . LYS A 1 260 ? -8.744 -14.270 8.175 1.00 91.44 260 LYS A N 1
ATOM 2039 C CA . LYS A 1 260 ? -7.576 -13.808 8.947 1.00 91.44 260 LYS A CA 1
ATOM 2040 C C . LYS A 1 260 ? -6.275 -13.914 8.163 1.00 91.44 260 LYS A C 1
ATOM 2042 O O . LYS A 1 260 ? -5.481 -12.977 8.165 1.00 91.44 260 LYS A O 1
ATOM 2047 N N . PHE A 1 261 ? -6.067 -15.035 7.473 1.00 93.19 261 PHE A N 1
ATOM 2048 C CA . PHE A 1 261 ? -4.909 -15.210 6.603 1.00 93.19 261 PHE A CA 1
ATOM 2049 C C . PHE A 1 261 ? -4.886 -14.155 5.491 1.00 93.19 261 PHE A C 1
ATOM 2051 O O . PHE A 1 261 ? -3.854 -13.527 5.271 1.00 93.19 261 PHE A O 1
ATOM 2058 N N . VAL A 1 262 ? -6.029 -13.907 4.840 1.00 94.50 262 VAL A N 1
ATOM 2059 C CA . VAL A 1 262 ? -6.147 -12.892 3.779 1.00 94.50 262 VAL A CA 1
ATOM 2060 C C . VAL A 1 262 ? -5.861 -11.488 4.313 1.00 94.50 262 VAL A C 1
ATOM 2062 O O . VAL A 1 262 ? -5.162 -10.725 3.652 1.00 94.50 262 VAL A O 1
ATOM 2065 N N . VAL A 1 263 ? -6.330 -11.158 5.518 1.00 93.06 263 VAL A N 1
ATOM 2066 C CA . VAL A 1 263 ? -6.033 -9.883 6.187 1.00 93.06 263 VAL A CA 1
ATOM 2067 C C . VAL A 1 263 ? -4.534 -9.714 6.439 1.00 93.06 263 VAL A C 1
ATOM 2069 O O . VAL A 1 263 ? -3.964 -8.698 6.046 1.00 93.06 263 VAL A O 1
ATOM 2072 N N . VAL A 1 264 ? -3.883 -10.699 7.068 1.00 95.19 264 VAL A N 1
ATOM 2073 C CA . VAL A 1 264 ? -2.446 -10.626 7.390 1.00 95.19 264 VAL A CA 1
ATOM 2074 C C . VAL A 1 264 ? -1.615 -10.552 6.115 1.00 95.19 264 VAL A C 1
ATOM 2076 O O . VAL A 1 264 ? -0.694 -9.740 6.027 1.00 95.19 264 VAL A O 1
ATOM 2079 N N . PHE A 1 265 ? -1.960 -11.358 5.112 1.00 95.50 265 PHE A N 1
ATOM 2080 C CA . PHE A 1 265 ? -1.275 -11.359 3.827 1.00 95.50 265 PHE A CA 1
ATOM 2081 C C . PHE A 1 265 ? -1.466 -10.029 3.083 1.00 95.50 265 PHE A C 1
ATOM 2083 O O . PHE A 1 265 ? -0.487 -9.452 2.622 1.00 95.50 265 PHE A O 1
ATOM 2090 N N . GLY A 1 266 ? -2.686 -9.486 3.046 1.00 94.56 266 GLY A N 1
ATOM 2091 C CA . GLY A 1 266 ? -2.976 -8.188 2.433 1.00 94.56 266 GLY A CA 1
ATOM 2092 C C . GLY A 1 266 ? -2.248 -7.028 3.116 1.00 94.56 266 GLY A C 1
ATOM 2093 O O . GLY A 1 266 ? -1.588 -6.239 2.446 1.00 94.56 266 GLY A O 1
ATOM 2094 N N . LEU A 1 267 ? -2.269 -6.952 4.451 1.00 93.88 267 LEU A N 1
ATOM 2095 C CA . LEU A 1 267 ? -1.493 -5.942 5.186 1.00 93.88 267 LEU A CA 1
ATOM 2096 C C . LEU A 1 267 ? 0.015 -6.076 4.937 1.00 93.88 267 LEU A C 1
ATOM 2098 O O . LEU A 1 267 ? 0.702 -5.065 4.771 1.00 93.88 267 LEU A O 1
ATOM 2102 N N . SER A 1 268 ? 0.520 -7.310 4.863 1.00 95.06 268 SER A N 1
ATOM 2103 C CA . SER A 1 268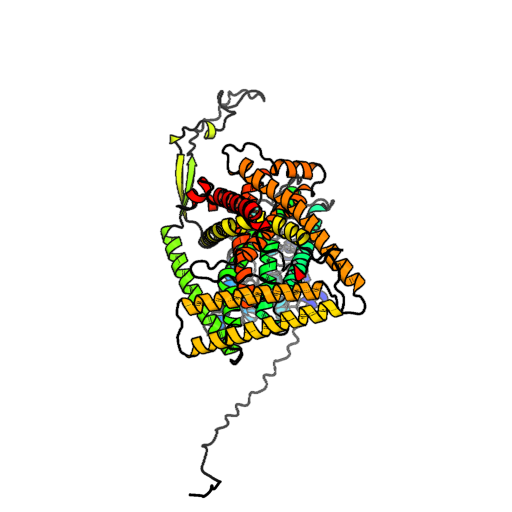 ? 1.934 -7.568 4.587 1.00 95.06 268 SER A CA 1
ATOM 2104 C C . SER A 1 268 ? 2.328 -7.077 3.195 1.00 95.06 268 SER A C 1
ATOM 2106 O O . SER A 1 268 ? 3.325 -6.372 3.069 1.00 95.06 268 SER A O 1
ATOM 2108 N N . ILE A 1 269 ? 1.533 -7.382 2.163 1.00 94.75 269 ILE A N 1
ATOM 2109 C CA . ILE A 1 269 ? 1.779 -6.915 0.789 1.00 94.75 269 ILE A CA 1
ATOM 2110 C C . ILE A 1 269 ? 1.730 -5.385 0.713 1.00 94.75 269 ILE A C 1
ATOM 2112 O O . ILE A 1 269 ? 2.638 -4.787 0.138 1.00 94.75 269 ILE A O 1
ATOM 2116 N N . ALA A 1 270 ? 0.750 -4.737 1.353 1.00 93.69 270 ALA A N 1
ATOM 2117 C CA . ALA A 1 270 ? 0.655 -3.276 1.373 1.00 93.69 270 ALA A CA 1
ATOM 2118 C C . ALA A 1 270 ? 1.915 -2.629 1.980 1.00 93.69 270 ALA A C 1
ATOM 2120 O O . ALA A 1 270 ? 2.503 -1.729 1.381 1.00 93.69 270 ALA A O 1
ATOM 2121 N N . MET A 1 271 ? 2.381 -3.121 3.131 1.00 93.81 271 MET A N 1
ATOM 2122 C CA . MET A 1 271 ? 3.580 -2.593 3.792 1.00 93.81 271 MET A CA 1
ATOM 2123 C C . MET A 1 271 ? 4.877 -2.916 3.033 1.00 93.81 271 MET A C 1
ATOM 2125 O O . MET A 1 271 ? 5.716 -2.030 2.864 1.00 93.81 271 MET A O 1
ATOM 2129 N N . ILE A 1 272 ? 5.037 -4.148 2.534 1.00 93.31 272 ILE A N 1
ATOM 2130 C CA . ILE A 1 272 ? 6.211 -4.558 1.744 1.00 93.31 272 ILE A CA 1
ATOM 2131 C C . ILE A 1 272 ? 6.296 -3.741 0.454 1.00 93.31 272 ILE A C 1
ATOM 2133 O O . ILE A 1 272 ? 7.375 -3.260 0.123 1.00 93.31 272 ILE A O 1
ATOM 2137 N N . SER A 1 273 ? 5.175 -3.531 -0.243 1.00 91.94 273 SER A N 1
ATOM 2138 C CA . SER A 1 273 ? 5.157 -2.803 -1.518 1.00 91.94 273 SER A CA 1
ATOM 2139 C C . SER A 1 273 ? 5.728 -1.384 -1.401 1.00 91.94 273 SER A C 1
ATOM 2141 O O . SER A 1 273 ? 6.427 -0.924 -2.299 1.00 91.94 273 SER A O 1
ATOM 2143 N N . ILE A 1 274 ? 5.514 -0.712 -0.266 1.00 92.50 274 ILE A N 1
ATOM 2144 C CA . ILE A 1 274 ? 6.043 0.635 -0.008 1.00 92.50 274 ILE A CA 1
ATOM 2145 C C . ILE A 1 274 ? 7.512 0.602 0.402 1.00 92.50 274 ILE A C 1
ATOM 2147 O O . ILE A 1 274 ? 8.289 1.436 -0.059 1.00 92.50 274 ILE A O 1
ATOM 2151 N N . LEU A 1 275 ? 7.913 -0.367 1.229 1.00 92.31 275 LEU A N 1
ATOM 2152 C CA . LEU A 1 275 ? 9.317 -0.550 1.616 1.00 92.31 275 LEU A CA 1
ATOM 2153 C C . LEU A 1 275 ? 10.186 -1.055 0.455 1.00 92.31 275 LEU A C 1
ATOM 2155 O O . LEU A 1 275 ? 11.407 -0.894 0.488 1.00 92.31 275 LEU A O 1
ATOM 2159 N N . MET A 1 276 ? 9.571 -1.590 -0.604 1.00 91.12 276 MET A N 1
ATOM 2160 C CA . MET A 1 276 ? 10.287 -1.986 -1.809 1.00 91.12 276 MET A CA 1
ATOM 2161 C C . MET A 1 276 ? 10.820 -0.791 -2.610 1.00 91.12 276 MET A C 1
ATOM 2163 O O . MET A 1 276 ? 11.823 -0.938 -3.296 1.00 91.12 276 MET A O 1
ATOM 2167 N N . LEU A 1 277 ? 10.232 0.405 -2.483 1.00 89.50 277 LEU A N 1
ATOM 2168 C CA . LEU A 1 277 ? 10.735 1.609 -3.157 1.00 89.50 277 LEU A CA 1
ATOM 2169 C C . LEU A 1 277 ? 12.109 2.063 -2.610 1.00 89.50 277 LEU A C 1
ATOM 2171 O O . LEU A 1 277 ? 13.040 2.198 -3.403 1.00 89.50 277 LEU A O 1
ATOM 2175 N N . PRO A 1 278 ? 12.310 2.226 -1.288 1.00 90.75 278 PRO A N 1
ATOM 2176 C CA . PRO A 1 278 ? 13.643 2.409 -0.710 1.00 90.75 278 PRO A CA 1
ATOM 2177 C C . PRO A 1 278 ? 14.599 1.250 -0.991 1.00 90.75 278 PRO A C 1
ATOM 2179 O O . PRO A 1 278 ? 15.785 1.488 -1.210 1.00 90.75 278 PRO A O 1
ATOM 2182 N N . ALA A 1 279 ? 14.100 0.010 -1.020 1.00 88.88 279 ALA A N 1
ATOM 2183 C CA . ALA A 1 279 ? 14.922 -1.141 -1.381 1.00 88.88 279 ALA A CA 1
ATOM 2184 C C . ALA A 1 279 ? 15.413 -1.058 -2.837 1.00 88.88 279 ALA A C 1
ATOM 2186 O O . ALA A 1 279 ? 16.566 -1.386 -3.095 1.00 88.88 279 ALA A O 1
ATOM 2187 N N . ASP A 1 280 ? 14.586 -0.585 -3.777 1.00 87.69 280 ASP A N 1
ATOM 2188 C CA . ASP A 1 280 ? 14.944 -0.358 -5.187 1.00 87.69 280 ASP A CA 1
ATOM 2189 C C . ASP A 1 280 ? 16.022 0.731 -5.316 1.00 87.69 280 ASP A C 1
ATOM 2191 O O . ASP A 1 280 ? 17.024 0.551 -6.012 1.00 87.69 280 ASP A O 1
ATOM 2195 N N . VAL A 1 281 ? 15.892 1.818 -4.545 1.00 86.50 281 VAL A N 1
ATOM 2196 C CA . VAL A 1 281 ? 16.937 2.849 -4.434 1.00 86.50 281 VAL A CA 1
ATOM 2197 C C . VAL A 1 281 ? 18.241 2.233 -3.918 1.00 86.50 281 VAL A C 1
ATOM 2199 O O . VAL A 1 281 ? 19.265 2.328 -4.596 1.00 86.50 281 VAL A O 1
ATOM 2202 N N . ALA A 1 282 ? 18.216 1.531 -2.784 1.00 85.38 282 ALA A N 1
ATOM 2203 C CA . ALA A 1 282 ? 19.406 0.897 -2.213 1.00 85.38 282 ALA A CA 1
ATOM 2204 C C . ALA A 1 282 ? 20.044 -0.139 -3.166 1.00 85.38 282 ALA A C 1
ATOM 2206 O O . ALA A 1 282 ? 21.266 -0.180 -3.314 1.00 85.38 282 ALA A O 1
ATOM 2207 N N . ASN A 1 283 ? 19.225 -0.912 -3.884 1.00 81.94 283 ASN A N 1
ATOM 2208 C CA . ASN A 1 283 ? 19.663 -1.887 -4.884 1.00 81.94 283 ASN A CA 1
ATOM 2209 C C . ASN A 1 283 ? 20.361 -1.209 -6.077 1.00 81.94 283 ASN A C 1
ATOM 2211 O O . ASN A 1 283 ? 21.402 -1.675 -6.538 1.00 81.94 283 ASN A O 1
ATOM 2215 N N . ARG A 1 284 ? 19.853 -0.058 -6.539 1.00 79.56 284 ARG A N 1
ATOM 2216 C CA . ARG A 1 284 ? 20.532 0.770 -7.549 1.00 79.56 284 ARG A CA 1
ATOM 2217 C C . ARG A 1 284 ? 21.844 1.351 -7.020 1.00 79.56 284 ARG A C 1
ATOM 2219 O O . ARG A 1 284 ? 22.833 1.372 -7.751 1.00 79.56 284 ARG A O 1
ATOM 2226 N N . HIS A 1 285 ? 21.867 1.843 -5.782 1.00 75.75 285 HIS A N 1
ATOM 2227 C CA . HIS A 1 285 ? 23.087 2.385 -5.177 1.00 75.75 285 HIS A CA 1
ATOM 2228 C C . HIS A 1 285 ? 24.182 1.318 -5.066 1.00 75.75 285 HIS A C 1
ATOM 2230 O O . HIS A 1 285 ? 25.332 1.610 -5.393 1.00 75.75 285 HIS A O 1
ATOM 2236 N N . ALA A 1 286 ? 23.822 0.072 -4.743 1.00 71.19 286 ALA A N 1
ATOM 2237 C CA . ALA A 1 286 ? 24.748 -1.062 -4.754 1.00 71.19 286 ALA A CA 1
ATOM 2238 C C . ALA A 1 286 ? 25.387 -1.299 -6.141 1.00 71.19 286 ALA A C 1
ATOM 2240 O O . ALA A 1 286 ? 26.559 -1.662 -6.234 1.00 71.19 286 ALA A O 1
ATOM 2241 N N . CYS A 1 287 ? 24.664 -1.005 -7.227 1.00 67.31 287 CYS A N 1
ATOM 2242 C CA . CYS A 1 287 ? 25.178 -1.075 -8.600 1.00 67.31 287 CYS A CA 1
ATOM 2243 C C . CYS A 1 287 ? 26.066 0.111 -9.013 1.00 67.31 287 CYS A C 1
ATOM 2245 O O . CYS A 1 287 ? 26.773 0.017 -10.015 1.00 67.31 287 CYS A O 1
ATOM 2247 N N . ARG A 1 288 ? 26.055 1.243 -8.294 1.00 60.31 288 ARG A N 1
ATOM 2248 C CA . ARG A 1 288 ? 26.706 2.492 -8.744 1.00 60.31 288 ARG A CA 1
ATOM 2249 C C . ARG A 1 288 ? 28.238 2.422 -8.744 1.00 60.31 288 ARG A C 1
ATOM 2251 O O . ARG A 1 288 ? 28.877 3.187 -9.462 1.00 60.31 288 ARG A O 1
ATOM 2258 N N . HIS A 1 289 ? 28.824 1.518 -7.959 1.00 53.72 289 HIS A N 1
ATOM 2259 C CA . HIS A 1 289 ? 30.277 1.314 -7.862 1.00 53.72 289 HIS A CA 1
ATOM 2260 C C . HIS A 1 289 ? 30.771 0.058 -8.594 1.00 53.72 289 HIS A C 1
ATOM 2262 O O . HIS A 1 289 ? 31.959 -0.262 -8.550 1.00 53.72 289 HIS A O 1
ATOM 2268 N N . ALA A 1 290 ? 29.883 -0.649 -9.298 1.00 54.78 290 ALA A N 1
ATOM 2269 C CA . ALA A 1 290 ? 30.262 -1.768 -10.142 1.00 54.78 290 ALA A CA 1
ATOM 2270 C C . ALA A 1 290 ? 30.963 -1.255 -11.412 1.00 54.78 290 ALA A C 1
ATOM 2272 O O . ALA A 1 290 ? 30.329 -0.759 -12.336 1.00 54.78 290 ALA A O 1
ATOM 2273 N N . ILE A 1 291 ? 32.287 -1.415 -11.469 1.00 43.97 291 ILE A N 1
ATOM 2274 C CA . ILE A 1 291 ? 33.133 -1.056 -12.626 1.00 43.97 291 ILE A CA 1
ATOM 2275 C C . ILE A 1 291 ? 32.823 -1.949 -13.854 1.00 43.97 291 ILE A C 1
ATOM 2277 O O . ILE A 1 291 ? 33.223 -1.642 -14.974 1.00 43.97 291 ILE A O 1
ATOM 2281 N N . TYR A 1 292 ? 32.069 -3.041 -13.671 1.00 46.88 292 TYR A N 1
ATOM 2282 C CA . TYR A 1 292 ? 31.708 -3.997 -14.716 1.00 46.88 292 TYR A CA 1
ATOM 2283 C C . TYR A 1 292 ? 30.202 -4.297 -14.718 1.00 46.88 292 TYR A C 1
ATOM 2285 O O . TYR A 1 292 ? 29.634 -4.657 -13.685 1.00 46.88 292 TYR A O 1
ATOM 2293 N N . ASN A 1 293 ? 29.573 -4.241 -15.899 1.00 49.81 293 ASN A N 1
ATOM 2294 C CA . ASN A 1 293 ? 28.133 -4.477 -16.111 1.00 49.81 293 ASN A CA 1
ATOM 2295 C C . ASN A 1 293 ? 27.627 -5.830 -15.559 1.00 49.81 293 ASN A C 1
ATOM 2297 O O . ASN A 1 293 ? 26.442 -5.973 -15.268 1.00 49.81 293 ASN A O 1
ATOM 2301 N N . GLY A 1 294 ? 28.509 -6.820 -15.385 1.00 49.62 294 GLY A N 1
ATOM 2302 C CA . GLY A 1 294 ? 28.175 -8.134 -14.825 1.00 49.62 294 GLY A CA 1
ATOM 2303 C C . GLY A 1 294 ? 27.989 -8.180 -13.300 1.00 49.62 294 GLY A C 1
ATOM 2304 O O . GLY A 1 294 ? 27.291 -9.068 -12.818 1.00 49.62 294 GLY A O 1
ATOM 2305 N N . ALA A 1 295 ? 28.536 -7.233 -12.527 1.00 45.34 295 ALA A N 1
ATOM 2306 C CA . ALA A 1 295 ? 28.348 -7.211 -11.068 1.00 45.34 295 ALA A CA 1
ATOM 2307 C C . ALA A 1 295 ? 26.929 -6.760 -10.660 1.00 45.34 295 ALA A C 1
ATOM 2309 O O . ALA A 1 295 ? 26.441 -7.138 -9.595 1.00 45.34 295 ALA A O 1
ATOM 2310 N N . CYS A 1 296 ? 26.218 -6.060 -11.551 1.00 54.56 296 CYS A N 1
ATOM 2311 C CA . CYS A 1 296 ? 24.796 -5.746 -11.398 1.00 54.56 296 CYS A CA 1
ATOM 2312 C C . CYS A 1 296 ? 23.889 -6.985 -11.524 1.00 54.56 296 CYS A C 1
ATOM 2314 O O . CYS A 1 296 ? 22.737 -6.949 -11.107 1.00 54.56 296 CYS A O 1
ATOM 2316 N N . ASN A 1 297 ? 24.388 -8.104 -12.061 1.00 51.44 297 ASN A N 1
ATOM 2317 C CA . ASN A 1 297 ? 23.602 -9.330 -12.253 1.00 51.44 297 ASN A CA 1
ATOM 2318 C C . ASN A 1 297 ? 23.377 -10.123 -10.943 1.00 51.44 297 ASN A C 1
ATOM 2320 O O . ASN A 1 297 ? 22.630 -11.095 -10.928 1.00 51.44 297 ASN A O 1
ATOM 2324 N N . LEU A 1 298 ? 24.032 -9.710 -9.849 1.00 51.62 298 LEU A N 1
ATOM 2325 C CA . LEU A 1 298 ? 23.848 -10.218 -8.480 1.00 51.62 298 LEU A CA 1
ATOM 2326 C C . LEU A 1 298 ? 22.856 -9.371 -7.662 1.00 51.62 298 LEU A C 1
ATOM 2328 O O . LEU A 1 298 ? 22.704 -9.598 -6.462 1.00 51.62 298 LEU A O 1
ATOM 2332 N N . THR A 1 299 ? 22.227 -8.371 -8.280 1.00 64.38 299 THR A N 1
ATOM 2333 C CA . THR A 1 299 ? 21.233 -7.524 -7.612 1.00 64.38 299 THR A CA 1
ATOM 2334 C C . THR A 1 299 ? 19.829 -8.091 -7.730 1.00 64.38 299 THR A C 1
ATOM 2336 O O . THR A 1 299 ? 19.549 -8.942 -8.577 1.00 64.38 299 THR A O 1
ATOM 2339 N N . LEU A 1 300 ? 18.938 -7.644 -6.844 1.00 71.81 300 LEU A N 1
ATOM 2340 C CA . LEU A 1 300 ? 17.551 -8.093 -6.859 1.00 71.81 300 LEU A CA 1
ATOM 2341 C C . LEU A 1 300 ? 16.892 -7.686 -8.190 1.00 71.81 300 LEU A C 1
ATOM 2343 O O . LEU A 1 300 ? 17.038 -6.528 -8.600 1.00 71.81 300 LEU A O 1
ATOM 2347 N N . PRO A 1 301 ? 16.145 -8.588 -8.859 1.00 80.00 301 PRO A N 1
ATOM 2348 C CA . PRO A 1 301 ? 15.449 -8.281 -10.106 1.00 80.00 301 PRO A CA 1
ATOM 2349 C C . PRO A 1 301 ? 14.225 -7.395 -9.825 1.00 80.00 301 PRO A C 1
ATOM 2351 O O . PRO A 1 301 ? 13.083 -7.850 -9.838 1.00 80.00 301 PRO A O 1
ATOM 2354 N N . MET A 1 302 ? 14.459 -6.110 -9.540 1.00 83.06 302 MET A N 1
ATOM 2355 C CA . MET A 1 302 ? 13.422 -5.191 -9.056 1.00 83.06 302 MET A CA 1
ATOM 2356 C C . MET A 1 302 ? 12.261 -5.028 -10.039 1.00 83.06 302 MET A C 1
ATOM 2358 O O . MET A 1 302 ? 11.119 -4.959 -9.601 1.00 83.06 302 MET A O 1
ATOM 2362 N N . LYS A 1 303 ? 12.507 -5.045 -11.357 1.00 80.38 303 LYS A N 1
ATOM 2363 C CA . LYS A 1 303 ? 11.431 -4.996 -12.368 1.00 80.38 303 LYS A CA 1
ATOM 2364 C C . LYS A 1 303 ? 10.468 -6.181 -12.247 1.00 80.38 303 LYS A C 1
ATOM 2366 O O . LYS A 1 303 ? 9.255 -5.982 -12.235 1.00 80.38 303 LYS A O 1
ATOM 2371 N N . ASP A 1 304 ? 11.009 -7.390 -12.105 1.00 82.62 304 ASP A N 1
ATOM 2372 C CA . ASP A 1 304 ? 10.210 -8.610 -11.974 1.00 82.62 304 ASP A CA 1
ATOM 2373 C C . ASP A 1 304 ? 9.478 -8.644 -10.627 1.00 82.62 304 ASP A C 1
ATOM 2375 O O . ASP A 1 304 ? 8.311 -9.030 -10.567 1.00 82.62 304 ASP A O 1
ATOM 2379 N N . LEU A 1 305 ? 10.130 -8.181 -9.554 1.00 85.75 305 LEU A N 1
ATOM 2380 C CA . LEU A 1 305 ? 9.521 -8.065 -8.226 1.00 85.75 305 LEU A CA 1
ATOM 2381 C C . LEU A 1 305 ? 8.371 -7.049 -8.206 1.00 85.75 305 LEU A C 1
ATOM 2383 O O . LEU A 1 305 ? 7.313 -7.345 -7.650 1.00 85.75 305 LEU A O 1
ATOM 2387 N N . TRP A 1 306 ? 8.535 -5.887 -8.849 1.00 86.81 306 TRP A N 1
ATOM 2388 C CA . TRP A 1 306 ? 7.477 -4.879 -8.979 1.00 86.81 306 TRP A CA 1
ATOM 2389 C C . TRP A 1 306 ? 6.277 -5.446 -9.727 1.00 86.81 306 TRP A C 1
ATOM 2391 O O . TRP A 1 306 ? 5.151 -5.376 -9.231 1.00 86.81 306 TRP A O 1
ATOM 2401 N N . LEU A 1 307 ? 6.518 -6.080 -10.878 1.00 82.88 307 LEU A N 1
ATOM 2402 C CA . LEU A 1 307 ? 5.461 -6.711 -11.660 1.00 82.88 307 LEU A CA 1
ATOM 2403 C C . LEU A 1 307 ? 4.744 -7.813 -10.864 1.00 82.88 307 LEU A C 1
ATOM 2405 O O . LEU A 1 307 ? 3.515 -7.870 -10.870 1.00 82.88 307 LEU A O 1
ATOM 2409 N N . ALA A 1 308 ? 5.489 -8.657 -10.145 1.00 86.56 308 ALA A N 1
ATOM 2410 C CA . ALA A 1 308 ? 4.923 -9.714 -9.313 1.00 86.56 308 ALA A CA 1
ATOM 2411 C C . ALA A 1 308 ? 4.029 -9.151 -8.197 1.00 86.56 308 ALA A C 1
ATOM 2413 O O . ALA A 1 308 ? 2.906 -9.626 -8.028 1.00 86.56 308 ALA A O 1
ATOM 2414 N N . ILE A 1 309 ? 4.483 -8.120 -7.476 1.00 88.75 309 ILE A N 1
ATOM 2415 C CA . ILE A 1 309 ? 3.693 -7.480 -6.414 1.00 88.75 309 ILE A CA 1
ATOM 2416 C C . ILE A 1 309 ? 2.423 -6.848 -6.980 1.00 88.75 309 ILE A C 1
ATOM 2418 O O . ILE A 1 309 ? 1.362 -7.043 -6.395 1.00 88.75 309 ILE A O 1
ATOM 2422 N N . TYR A 1 310 ? 2.480 -6.162 -8.124 1.00 84.69 310 TYR A N 1
ATOM 2423 C CA . TYR A 1 310 ? 1.277 -5.564 -8.718 1.00 84.69 310 TYR A CA 1
ATOM 2424 C C . TYR A 1 310 ? 0.269 -6.601 -9.205 1.00 84.69 310 TYR A C 1
ATOM 2426 O O . TYR A 1 310 ? -0.936 -6.399 -9.063 1.00 84.69 310 TYR A O 1
ATOM 2434 N N . ILE A 1 311 ? 0.737 -7.729 -9.747 1.00 85.69 311 ILE A N 1
ATOM 2435 C CA . ILE A 1 311 ? -0.147 -8.839 -10.118 1.00 85.69 311 ILE A CA 1
ATOM 2436 C C . ILE A 1 311 ? -0.800 -9.432 -8.866 1.00 85.69 311 ILE A C 1
ATOM 2438 O O . ILE A 1 311 ? -2.012 -9.648 -8.855 1.00 85.69 311 ILE A O 1
ATOM 2442 N N . VAL A 1 312 ? -0.020 -9.675 -7.808 1.00 90.62 312 VAL A N 1
ATOM 2443 C CA . VAL A 1 312 ? -0.537 -10.192 -6.532 1.00 90.62 312 VAL A CA 1
ATOM 2444 C C . VAL A 1 312 ? -1.551 -9.226 -5.929 1.00 90.62 312 VAL A C 1
ATOM 2446 O O . VAL A 1 312 ? -2.622 -9.663 -5.519 1.00 90.62 312 VAL A O 1
ATOM 2449 N N . ASP A 1 313 ? -1.259 -7.930 -5.925 1.00 89.25 313 ASP A N 1
ATOM 2450 C CA . ASP A 1 313 ? -2.149 -6.901 -5.397 1.00 89.25 313 ASP A CA 1
ATOM 2451 C C . ASP A 1 313 ? -3.470 -6.825 -6.179 1.00 89.25 313 ASP A C 1
ATOM 2453 O O . ASP A 1 313 ? -4.553 -6.913 -5.598 1.00 89.25 313 ASP A O 1
ATOM 2457 N N . ALA A 1 314 ? -3.408 -6.809 -7.515 1.00 86.12 314 ALA A N 1
ATOM 2458 C CA . ALA A 1 314 ? -4.602 -6.860 -8.355 1.00 86.12 314 ALA A CA 1
ATOM 2459 C C . ALA A 1 314 ? -5.438 -8.129 -8.092 1.00 86.12 314 ALA A C 1
ATOM 2461 O O . ALA A 1 314 ? -6.665 -8.060 -7.983 1.00 86.12 314 ALA A O 1
ATOM 2462 N N . ILE A 1 315 ? -4.794 -9.292 -7.941 1.00 89.81 315 ILE A N 1
ATOM 2463 C CA . ILE A 1 315 ? -5.483 -10.546 -7.605 1.00 89.81 315 ILE A CA 1
ATOM 2464 C C . ILE A 1 315 ? -6.132 -10.461 -6.217 1.00 89.81 315 ILE A C 1
ATOM 2466 O O . ILE A 1 315 ? -7.275 -10.898 -6.040 1.00 89.81 315 ILE A O 1
ATOM 2470 N N . LEU A 1 316 ? -5.435 -9.885 -5.237 1.00 91.88 316 LEU A N 1
ATOM 2471 C CA . LEU A 1 316 ? -5.949 -9.728 -3.882 1.00 91.88 316 LEU A CA 1
ATOM 2472 C C . LEU A 1 316 ? -7.189 -8.838 -3.862 1.00 91.88 316 LEU A C 1
ATOM 2474 O O . LEU A 1 316 ? -8.236 -9.270 -3.377 1.00 91.88 316 LEU A O 1
ATOM 2478 N N . VAL A 1 317 ? -7.096 -7.640 -4.434 1.00 88.19 317 VAL A N 1
ATOM 2479 C CA . VAL A 1 317 ? -8.172 -6.646 -4.409 1.00 88.19 317 VAL A CA 1
ATOM 2480 C C . VAL A 1 317 ? -9.399 -7.101 -5.200 1.00 88.19 317 VAL A C 1
ATOM 2482 O O . VAL A 1 317 ? -10.518 -6.968 -4.704 1.00 88.19 317 VAL A O 1
ATOM 2485 N N . PHE A 1 318 ? -9.226 -7.650 -6.407 1.00 85.62 318 PHE A N 1
ATOM 2486 C CA . PHE A 1 318 ? -10.361 -7.968 -7.283 1.00 85.62 318 PHE A CA 1
ATOM 2487 C C . PHE A 1 318 ? -10.951 -9.368 -7.080 1.00 85.62 318 PHE A C 1
ATOM 2489 O O . PHE A 1 318 ? -12.115 -9.577 -7.420 1.00 85.62 318 PHE A O 1
ATOM 2496 N N . PHE A 1 319 ? -10.192 -10.323 -6.530 1.00 89.69 319 PHE A N 1
ATOM 2497 C CA . PHE A 1 319 ? -10.646 -11.715 -6.419 1.00 89.69 319 PHE A CA 1
ATOM 2498 C C . PHE A 1 319 ? -10.604 -12.252 -4.989 1.00 89.69 319 PHE A C 1
ATOM 2500 O O . PHE A 1 319 ? -11.632 -12.704 -4.485 1.00 89.69 319 PHE A O 1
ATOM 2507 N N . VAL A 1 320 ? -9.450 -12.209 -4.315 1.00 92.81 320 VAL A N 1
ATOM 2508 C CA . VAL A 1 320 ? -9.271 -12.905 -3.025 1.00 92.81 320 VAL A CA 1
ATOM 2509 C C . VAL A 1 320 ? -10.025 -12.221 -1.891 1.00 92.81 320 VAL A C 1
ATOM 2511 O O . VAL A 1 320 ? -10.681 -12.906 -1.108 1.00 92.81 320 VAL A O 1
ATOM 2514 N N . ILE A 1 321 ? -9.966 -10.891 -1.793 1.00 91.75 321 ILE A N 1
ATOM 2515 C CA . ILE A 1 321 ? -10.663 -10.149 -0.739 1.00 91.75 321 ILE A CA 1
ATOM 2516 C C . ILE A 1 321 ? -12.186 -10.229 -0.947 1.00 91.75 321 ILE A C 1
ATOM 2518 O O . ILE A 1 321 ? -12.861 -10.619 0.005 1.00 91.75 321 ILE A O 1
ATOM 2522 N N . PRO A 1 322 ? -12.755 -9.985 -2.150 1.00 90.38 322 PRO A N 1
ATOM 2523 C CA . PRO A 1 322 ? -14.181 -10.211 -2.388 1.00 90.38 322 PRO A CA 1
ATOM 2524 C C . PRO A 1 322 ? -14.606 -11.651 -2.084 1.00 90.38 322 PRO A C 1
ATOM 2526 O O . PRO A 1 322 ? -15.624 -11.867 -1.431 1.00 90.38 322 PRO A O 1
ATOM 2529 N N . PHE A 1 323 ? -13.797 -12.645 -2.473 1.00 91.25 323 PHE A N 1
ATOM 2530 C CA . PHE A 1 323 ? -14.044 -14.039 -2.110 1.00 91.25 323 PHE A CA 1
ATOM 2531 C C . PHE A 1 323 ? -14.068 -14.239 -0.594 1.00 91.25 323 PHE A C 1
ATOM 2533 O O . PHE A 1 323 ? -14.975 -14.893 -0.089 1.00 91.25 323 PHE A O 1
ATOM 2540 N N . ALA A 1 324 ? -13.108 -13.674 0.139 1.00 90.88 324 ALA A N 1
ATOM 2541 C CA . ALA A 1 324 ? -13.035 -13.784 1.591 1.00 90.88 324 ALA A CA 1
ATOM 2542 C C . ALA A 1 324 ? -14.213 -13.092 2.291 1.00 90.88 324 ALA A C 1
ATOM 2544 O O . ALA A 1 324 ? -14.722 -13.645 3.265 1.00 90.88 324 ALA A O 1
ATOM 2545 N N . MET A 1 325 ? -14.686 -11.952 1.773 1.00 87.31 325 MET A N 1
ATOM 2546 C CA . MET A 1 325 ? -15.885 -11.266 2.271 1.00 87.31 325 MET A CA 1
ATOM 2547 C C . MET A 1 325 ? -17.136 -12.126 2.059 1.00 87.31 325 MET A C 1
ATOM 2549 O O . MET A 1 325 ? -17.792 -12.490 3.032 1.00 87.31 325 MET A O 1
ATOM 2553 N N . PHE A 1 326 ? -17.422 -12.551 0.820 1.00 87.81 326 PHE A N 1
ATOM 2554 C CA . PHE A 1 326 ? -18.593 -13.392 0.524 1.00 87.81 326 PHE A CA 1
ATOM 2555 C C . PHE A 1 326 ? -18.525 -14.761 1.202 1.00 87.81 326 PHE A C 1
ATOM 2557 O O . PHE A 1 326 ? -19.549 -15.332 1.581 1.00 87.81 326 PHE A O 1
ATOM 2564 N N . PHE A 1 327 ? -17.320 -15.311 1.357 1.00 87.19 327 PHE A N 1
ATOM 2565 C CA . PHE A 1 327 ? -17.115 -16.513 2.143 1.00 87.19 327 PHE A CA 1
ATOM 2566 C C . PHE A 1 327 ? -17.475 -16.233 3.597 1.00 87.19 327 PHE A C 1
ATOM 2568 O O . PHE A 1 327 ? -18.295 -16.962 4.138 1.00 87.19 327 PHE A O 1
ATOM 2575 N N . TYR A 1 328 ? -16.943 -15.182 4.225 1.00 84.00 328 TYR A N 1
ATOM 2576 C CA . TYR A 1 328 ? -17.233 -14.852 5.621 1.00 84.00 328 TYR A CA 1
ATOM 2577 C C . TYR A 1 328 ? -18.728 -14.588 5.875 1.00 84.00 328 TYR A C 1
ATOM 2579 O O . TYR A 1 328 ? -19.270 -15.163 6.814 1.00 84.00 328 TYR A O 1
ATOM 2587 N N . GLU A 1 329 ? -19.402 -13.843 4.996 1.00 83.56 329 GLU A N 1
ATOM 2588 C CA . GLU A 1 329 ? -20.845 -13.550 5.073 1.00 83.56 329 GLU A CA 1
ATOM 2589 C C . GLU A 1 329 ? -21.751 -14.762 4.801 1.00 83.56 329 GLU A C 1
ATOM 2591 O O . GLU A 1 329 ? -22.934 -14.744 5.137 1.00 83.56 329 GLU A O 1
ATOM 2596 N N . GLY A 1 330 ? -21.229 -15.823 4.181 1.00 78.19 330 GLY A N 1
ATOM 2597 C CA . GLY A 1 330 ? -22.006 -17.028 3.918 1.00 78.19 330 GLY A CA 1
ATOM 2598 C C . GLY A 1 330 ? -22.452 -17.718 5.211 1.00 78.19 330 GLY A C 1
ATOM 2599 O O . GLY A 1 330 ? -21.611 -17.995 6.066 1.00 78.19 330 GLY A O 1
ATOM 2600 N N . ASP A 1 331 ? -23.751 -18.045 5.305 1.00 68.75 331 ASP A N 1
ATOM 2601 C CA . ASP A 1 331 ? -24.363 -18.719 6.464 1.00 68.75 331 ASP A CA 1
ATOM 2602 C C . ASP A 1 331 ? -23.474 -19.837 7.027 1.00 68.75 331 ASP A C 1
ATOM 2604 O O . ASP A 1 331 ? -23.153 -20.806 6.326 1.00 68.75 331 ASP A O 1
ATOM 2608 N N . GLN A 1 332 ? -23.129 -19.713 8.311 1.00 68.06 332 GLN A N 1
ATOM 2609 C CA . GLN A 1 332 ? -22.337 -20.696 9.062 1.00 68.06 332 GLN A CA 1
ATOM 2610 C C . GLN A 1 332 ? -23.029 -22.072 9.119 1.00 68.06 332 GLN A C 1
ATOM 2612 O O . GLN A 1 332 ? -22.356 -23.093 9.231 1.00 68.06 332 GLN A O 1
ATOM 2617 N N . ASP A 1 333 ? -24.353 -22.110 8.938 1.00 68.69 333 ASP A N 1
ATOM 2618 C CA . ASP A 1 333 ? -25.169 -23.331 8.945 1.00 68.69 333 ASP A CA 1
ATOM 2619 C C . ASP A 1 333 ? -25.014 -24.185 7.670 1.00 68.69 333 ASP A C 1
ATOM 2621 O O . ASP A 1 333 ? -25.486 -25.325 7.598 1.00 68.69 333 ASP A O 1
ATOM 2625 N N . LYS A 1 334 ? -24.366 -23.659 6.620 1.00 74.38 334 LYS A N 1
ATOM 2626 C CA . LYS A 1 334 ? -24.154 -24.378 5.353 1.00 74.38 334 LYS A CA 1
ATOM 2627 C C . LYS A 1 334 ? -22.860 -25.190 5.390 1.00 74.38 334 LYS A C 1
ATOM 2629 O O . LYS A 1 334 ? -21.827 -24.744 5.877 1.00 74.38 334 LYS A O 1
ATOM 2634 N N . THR A 1 335 ? -22.873 -26.368 4.757 1.00 83.69 335 THR A N 1
ATOM 2635 C CA . THR A 1 335 ? -21.652 -27.167 4.571 1.00 83.69 335 THR A CA 1
ATOM 2636 C C . THR A 1 335 ? -20.586 -26.380 3.803 1.00 83.69 335 THR A C 1
ATOM 2638 O O . THR A 1 335 ? -20.893 -25.624 2.876 1.00 83.69 335 THR A O 1
ATOM 2641 N N . LEU A 1 336 ? -19.313 -26.598 4.151 1.00 80.75 336 LEU A N 1
ATOM 2642 C CA . LEU A 1 336 ? -18.169 -25.837 3.632 1.00 80.75 336 LEU A CA 1
ATOM 2643 C C . LEU A 1 336 ? -18.129 -25.782 2.090 1.00 80.75 336 LEU A C 1
ATOM 2645 O O . LEU A 1 336 ? -17.884 -24.727 1.512 1.00 80.75 336 LEU A O 1
ATOM 2649 N N . GLY A 1 337 ? -18.490 -26.876 1.409 1.00 82.69 337 GLY A N 1
ATOM 2650 C CA . GLY A 1 337 ? -18.588 -26.913 -0.055 1.00 82.69 337 GLY A CA 1
ATOM 2651 C C . GLY A 1 337 ? -19.702 -26.033 -0.641 1.00 82.69 337 GLY A C 1
ATOM 2652 O O . GLY A 1 337 ? -19.499 -25.391 -1.672 1.00 82.69 337 GLY A O 1
ATOM 2653 N N . LYS A 1 338 ? -20.868 -25.939 0.018 1.00 83.50 338 LYS A N 1
ATOM 2654 C CA . LYS A 1 338 ? -21.956 -25.039 -0.410 1.00 83.50 338 LYS A CA 1
ATOM 2655 C C . LYS A 1 338 ? -21.565 -23.574 -0.217 1.00 83.50 338 LYS A C 1
ATOM 2657 O O . LYS A 1 338 ? -21.882 -22.751 -1.073 1.00 83.50 338 LYS A O 1
ATOM 2662 N N . ARG A 1 339 ? -20.839 -23.269 0.861 1.00 82.94 339 ARG A N 1
ATOM 2663 C CA . ARG A 1 339 ? -20.311 -21.931 1.156 1.00 82.94 339 ARG A CA 1
ATOM 2664 C C . ARG A 1 339 ? -19.292 -21.481 0.107 1.00 82.94 339 ARG A C 1
ATOM 2666 O O . ARG A 1 339 ? -19.458 -20.410 -0.467 1.00 82.94 339 ARG A O 1
ATOM 2673 N N . ILE A 1 340 ? -18.320 -22.336 -0.226 1.00 87.38 340 ILE A N 1
ATOM 2674 C CA . ILE A 1 340 ? -17.340 -22.069 -1.294 1.00 87.38 340 ILE A CA 1
ATOM 2675 C C . ILE A 1 340 ? -18.040 -21.883 -2.640 1.00 87.38 340 ILE A C 1
ATOM 2677 O O . ILE A 1 340 ? -17.755 -20.917 -3.339 1.00 87.38 340 ILE A O 1
ATOM 2681 N N . LYS A 1 341 ? -18.988 -22.762 -2.996 1.00 88.00 341 LYS A N 1
ATOM 2682 C CA . LYS A 1 341 ? -19.735 -22.643 -4.257 1.00 88.00 341 LYS A CA 1
ATOM 2683 C C . LYS A 1 341 ? -20.503 -21.322 -4.335 1.00 88.00 341 LYS A C 1
ATOM 2685 O O . LYS A 1 341 ? -20.465 -20.666 -5.369 1.00 88.00 341 LYS A O 1
ATOM 2690 N N . SER A 1 342 ? -21.175 -20.933 -3.252 1.00 86.69 342 SER A N 1
ATOM 2691 C CA . SER A 1 342 ? -21.905 -19.665 -3.175 1.00 86.69 342 SER A CA 1
ATOM 2692 C C . SER A 1 342 ? -20.966 -18.471 -3.349 1.00 86.69 342 SER A C 1
ATOM 2694 O O . SER A 1 342 ? -21.215 -17.627 -4.204 1.00 86.69 342 SER A O 1
ATOM 2696 N N . ALA A 1 343 ? -19.864 -18.425 -2.594 1.00 87.25 343 ALA A N 1
ATOM 2697 C CA . ALA A 1 343 ? -18.880 -17.348 -2.692 1.00 87.25 343 ALA A CA 1
ATOM 2698 C C . ALA A 1 343 ? -18.258 -17.268 -4.096 1.00 87.25 343 ALA A C 1
ATOM 2700 O O . ALA A 1 343 ? -18.134 -16.184 -4.657 1.00 87.25 343 ALA A O 1
ATOM 2701 N N . LEU A 1 344 ? -17.935 -18.411 -4.706 1.00 89.25 344 LEU A N 1
ATOM 2702 C CA . LEU A 1 344 ? -17.340 -18.468 -6.040 1.00 89.25 344 LEU A CA 1
ATOM 2703 C C . LEU A 1 344 ? -18.303 -17.970 -7.126 1.00 89.25 344 LEU A C 1
ATOM 2705 O O . LEU A 1 344 ? -17.866 -17.274 -8.035 1.00 89.25 344 LEU A O 1
ATOM 2709 N N . ILE A 1 345 ? -19.606 -18.252 -7.018 1.00 89.94 345 ILE A N 1
ATOM 2710 C CA . ILE A 1 345 ? -20.614 -17.707 -7.945 1.00 89.94 345 ILE A CA 1
ATOM 2711 C C . ILE A 1 345 ? -20.644 -16.176 -7.874 1.00 89.94 345 ILE A C 1
ATOM 2713 O O . ILE A 1 345 ? -20.638 -15.519 -8.917 1.00 89.94 345 ILE A O 1
ATOM 2717 N N . TRP A 1 346 ? -20.637 -15.604 -6.668 1.00 87.19 346 TRP A N 1
ATOM 2718 C CA . TRP A 1 346 ? -20.605 -14.150 -6.493 1.00 87.19 346 TRP A CA 1
ATOM 2719 C C . TRP A 1 346 ? -19.326 -13.534 -7.054 1.00 87.19 346 TRP A C 1
ATOM 2721 O O . TRP A 1 346 ? -19.409 -12.576 -7.816 1.00 87.19 346 TRP A O 1
ATOM 2731 N N . VAL A 1 347 ? -18.168 -14.138 -6.781 1.00 90.44 347 VAL A N 1
ATOM 2732 C CA . VAL A 1 347 ? -16.872 -13.664 -7.292 1.00 90.44 347 VAL A CA 1
ATOM 2733 C C . VAL A 1 347 ? -16.791 -13.746 -8.813 1.00 90.44 347 VAL A C 1
ATOM 2735 O O . VAL A 1 347 ? -16.318 -12.810 -9.449 1.00 90.44 347 VAL A O 1
ATOM 2738 N N . VAL A 1 348 ? -17.272 -14.833 -9.422 1.00 90.50 348 VAL A N 1
ATOM 2739 C CA . VAL A 1 348 ? -17.324 -14.957 -10.886 1.00 90.50 348 VAL A CA 1
ATOM 2740 C C . VAL A 1 348 ? -18.259 -13.903 -11.470 1.00 90.50 348 VAL A C 1
ATOM 2742 O O . VAL A 1 348 ? -17.917 -13.270 -12.464 1.00 90.50 348 VAL A O 1
ATOM 2745 N N . THR A 1 349 ? -19.403 -13.655 -10.831 1.00 88.62 349 THR A N 1
ATOM 2746 C CA . THR A 1 349 ? -20.351 -12.625 -11.274 1.00 88.62 349 THR A CA 1
ATOM 2747 C C . THR A 1 349 ? -19.713 -11.235 -11.213 1.00 88.62 349 THR A C 1
ATOM 2749 O O . THR A 1 349 ? -19.751 -10.503 -12.202 1.00 88.62 349 THR A O 1
ATOM 2752 N N . THR A 1 350 ? -19.053 -10.883 -10.105 1.00 85.75 350 THR A N 1
ATOM 2753 C CA . THR A 1 350 ? -18.338 -9.604 -9.983 1.00 85.75 350 THR A CA 1
ATOM 2754 C C . THR A 1 350 ? -17.175 -9.514 -10.966 1.00 85.75 350 THR A C 1
ATOM 2756 O O . THR A 1 350 ? -16.996 -8.474 -11.591 1.00 85.75 350 THR A O 1
ATOM 2759 N N . ALA A 1 351 ? -16.431 -10.601 -11.182 1.00 87.94 351 ALA A N 1
ATOM 2760 C CA . ALA A 1 351 ? -15.325 -10.643 -12.132 1.00 87.94 351 ALA A CA 1
ATOM 2761 C C . ALA A 1 351 ? -15.790 -10.441 -13.579 1.00 87.94 351 ALA A C 1
ATOM 2763 O O . ALA A 1 351 ? -15.137 -9.714 -14.320 1.00 87.94 351 ALA A O 1
ATOM 2764 N N . VAL A 1 352 ? -16.925 -11.026 -13.981 1.00 89.88 352 VAL A N 1
ATOM 2765 C CA . VAL A 1 352 ? -17.515 -10.813 -15.314 1.00 89.88 352 VAL A CA 1
ATOM 2766 C C . VAL A 1 352 ? -17.920 -9.354 -15.493 1.00 89.88 352 VAL A C 1
ATOM 2768 O O . VAL A 1 352 ? -17.592 -8.752 -16.513 1.00 89.88 352 VAL A O 1
ATOM 2771 N N . VAL A 1 353 ? -18.573 -8.756 -14.492 1.00 88.69 353 VAL A N 1
ATOM 2772 C CA . VAL A 1 353 ? -18.942 -7.332 -14.530 1.00 88.69 353 VAL A CA 1
ATOM 2773 C C . VAL A 1 353 ? -17.693 -6.452 -14.629 1.00 88.69 353 VAL A C 1
ATOM 2775 O O . VAL A 1 353 ? -17.622 -5.591 -15.506 1.00 88.69 353 VAL A O 1
ATOM 2778 N N . CYS A 1 354 ? -16.677 -6.697 -13.798 1.00 85.81 354 CYS A N 1
ATOM 2779 C CA . CYS A 1 354 ? -15.409 -5.973 -13.850 1.00 85.81 354 CYS A CA 1
ATOM 2780 C C . CYS A 1 354 ? -14.701 -6.154 -15.199 1.00 85.81 354 CYS A C 1
ATOM 2782 O O . CYS A 1 354 ? -14.239 -5.171 -15.768 1.00 85.81 354 CYS A O 1
ATOM 2784 N N . ALA A 1 355 ? -14.651 -7.369 -15.749 1.00 86.94 355 ALA A N 1
ATOM 2785 C CA . ALA A 1 355 ? -14.016 -7.652 -17.034 1.00 86.94 355 ALA A CA 1
ATOM 2786 C C . ALA A 1 355 ? -14.736 -6.965 -18.202 1.00 86.94 355 ALA A C 1
ATOM 2788 O O . ALA A 1 355 ? -14.073 -6.433 -19.089 1.00 86.94 355 ALA A O 1
ATOM 2789 N N . LEU A 1 356 ? -16.073 -6.920 -18.190 1.00 89.69 356 LEU A N 1
ATOM 2790 C CA . LEU A 1 356 ? -16.854 -6.188 -19.190 1.00 89.69 356 LEU A CA 1
ATOM 2791 C C . LEU A 1 356 ? -16.568 -4.686 -19.121 1.00 89.69 356 LEU A C 1
ATOM 2793 O O . LEU A 1 356 ? -16.274 -4.070 -20.144 1.00 89.69 356 LEU A O 1
ATOM 2797 N N . VAL A 1 357 ? -16.588 -4.105 -17.918 1.00 87.75 357 VAL A N 1
ATOM 2798 C CA . VAL A 1 357 ? -16.293 -2.679 -17.714 1.00 87.75 357 VAL A CA 1
ATOM 2799 C C . VAL A 1 357 ? -14.858 -2.352 -18.143 1.00 87.75 357 VAL A C 1
ATOM 2801 O O . VAL A 1 357 ? -14.651 -1.434 -18.935 1.00 87.75 357 VAL A O 1
ATOM 2804 N N . LEU A 1 358 ? -13.871 -3.130 -17.690 1.00 87.25 358 LEU A N 1
ATOM 2805 C CA . LEU A 1 358 ? -12.461 -2.953 -18.049 1.00 87.25 358 LEU A CA 1
ATOM 2806 C C . LEU A 1 358 ? -12.213 -3.166 -19.546 1.00 87.25 358 LEU A C 1
ATOM 2808 O O . LEU A 1 358 ? -11.432 -2.428 -20.140 1.00 87.25 358 LEU A O 1
ATOM 2812 N N . GLY A 1 359 ? -12.885 -4.135 -20.168 1.00 87.75 359 GLY A N 1
ATOM 2813 C CA . GLY A 1 359 ? -12.768 -4.422 -21.597 1.00 87.75 359 GLY A CA 1
ATOM 2814 C C . GLY A 1 359 ? -13.307 -3.287 -22.468 1.00 87.75 359 GLY A C 1
ATOM 2815 O O . GLY A 1 359 ? -12.639 -2.875 -23.418 1.00 87.75 359 GLY A O 1
ATOM 2816 N N . ILE A 1 360 ? -14.469 -2.728 -22.111 1.00 89.56 360 ILE A N 1
ATOM 2817 C CA . ILE A 1 360 ? -15.038 -1.554 -22.791 1.00 89.56 360 ILE A CA 1
ATOM 2818 C C . ILE A 1 360 ? -14.105 -0.348 -22.623 1.00 89.56 360 ILE A C 1
ATOM 2820 O O . ILE A 1 360 ? -13.753 0.303 -23.609 1.00 89.56 360 ILE A O 1
ATOM 2824 N N . LEU A 1 361 ? -13.647 -0.083 -21.396 1.00 86.00 361 LEU A N 1
ATOM 2825 C CA . LEU A 1 361 ? -12.727 1.019 -21.102 1.00 86.00 361 LEU A CA 1
ATOM 2826 C C . LEU A 1 361 ? -11.396 0.881 -21.858 1.00 86.00 361 LEU A C 1
ATOM 2828 O O . LEU A 1 361 ? -10.933 1.849 -22.463 1.00 86.00 361 LEU A O 1
ATOM 2832 N N . TYR A 1 362 ? -10.822 -0.322 -21.917 1.00 88.44 362 TYR A N 1
ATOM 2833 C CA . TYR A 1 362 ? -9.607 -0.608 -22.683 1.00 88.44 362 TYR A CA 1
ATOM 2834 C C . TYR A 1 362 ? -9.814 -0.434 -24.196 1.00 88.44 362 TYR A C 1
ATOM 2836 O O . TYR A 1 362 ? -8.928 0.052 -24.902 1.00 88.44 362 TYR A O 1
ATOM 2844 N N . GLY A 1 363 ? -10.996 -0.787 -24.709 1.00 85.62 363 GLY A N 1
ATOM 2845 C CA . GLY A 1 363 ? -11.365 -0.569 -26.107 1.00 85.62 363 GLY A CA 1
ATOM 2846 C C . GLY A 1 363 ? -11.392 0.912 -26.497 1.00 85.62 363 GLY A C 1
ATOM 2847 O O . GLY A 1 363 ? -10.920 1.263 -27.580 1.00 85.62 363 GLY A O 1
ATOM 2848 N N . VAL A 1 364 ? -11.897 1.774 -25.609 1.00 84.69 364 VAL A N 1
ATOM 2849 C CA . VAL A 1 364 ? -12.103 3.207 -25.881 1.00 84.69 364 VAL A CA 1
ATOM 2850 C C . VAL A 1 364 ? -10.881 4.063 -25.509 1.00 84.69 364 VAL A C 1
ATOM 2852 O O . VAL A 1 364 ? -10.504 4.951 -26.275 1.00 84.69 364 VAL A O 1
ATOM 2855 N N . ILE A 1 365 ? -10.243 3.802 -24.360 1.00 81.88 365 ILE A N 1
ATOM 2856 C CA . ILE A 1 365 ? -9.241 4.683 -23.717 1.00 81.88 365 ILE A CA 1
ATOM 2857 C C . ILE A 1 365 ? -7.881 3.973 -23.515 1.00 81.88 365 ILE A C 1
ATOM 2859 O O . ILE A 1 365 ? -6.932 4.571 -23.024 1.00 81.88 365 ILE A O 1
ATOM 2863 N N . GLY A 1 366 ? -7.712 2.719 -23.951 1.00 82.31 366 GLY A N 1
ATOM 2864 C CA . GLY A 1 366 ? -6.458 1.950 -23.810 1.00 82.31 366 GLY A CA 1
ATOM 2865 C C . GLY A 1 366 ? -5.296 2.373 -24.726 1.00 82.31 366 GLY A C 1
ATOM 2866 O O . GLY A 1 366 ? -4.451 1.547 -25.077 1.00 82.31 366 GLY A O 1
ATOM 2867 N N . LYS A 1 367 ? -5.272 3.630 -25.184 1.00 84.81 367 LYS A N 1
ATOM 2868 C CA . LYS A 1 367 ? -4.195 4.200 -26.009 1.00 84.81 367 LYS A CA 1
ATOM 2869 C C . LYS A 1 367 ? -3.399 5.216 -25.190 1.00 84.81 367 LYS A C 1
ATOM 2871 O O . LYS A 1 367 ? -3.965 5.964 -24.394 1.00 84.81 367 LYS A O 1
ATOM 2876 N N . VAL A 1 368 ? -2.093 5.238 -25.405 1.00 83.25 368 VAL A N 1
ATOM 2877 C CA . VAL A 1 368 ? -1.142 6.173 -24.803 1.00 83.25 368 VAL A CA 1
ATOM 2878 C C . VAL A 1 368 ? -0.624 7.109 -25.885 1.00 83.25 368 VAL A C 1
ATOM 2880 O O . VAL A 1 368 ? -0.242 6.649 -26.962 1.00 83.25 368 VAL A O 1
ATOM 2883 N N . ASP A 1 369 ? -0.604 8.405 -25.578 1.00 82.94 369 ASP A N 1
ATOM 2884 C CA . ASP A 1 369 ? -0.188 9.469 -26.489 1.00 82.94 369 ASP A CA 1
ATOM 2885 C C . ASP A 1 369 ? 1.119 10.102 -25.975 1.00 82.94 369 ASP A C 1
ATOM 2887 O O . ASP A 1 369 ? 1.129 10.953 -25.073 1.00 82.94 369 ASP A O 1
ATOM 2891 N N . PHE A 1 370 ? 2.242 9.692 -26.564 1.00 80.06 370 PHE A N 1
ATOM 2892 C CA . PHE A 1 370 ? 3.559 10.255 -26.277 1.00 80.06 370 PHE A CA 1
ATOM 2893 C C . PHE A 1 370 ? 3.783 11.537 -27.082 1.00 80.06 370 PHE A C 1
ATOM 2895 O O . PHE A 1 370 ? 3.527 11.586 -28.284 1.00 80.06 370 PHE A O 1
ATOM 2902 N N . SER A 1 371 ? 4.291 12.583 -26.433 1.00 76.75 371 SER A N 1
ATOM 2903 C CA . SER A 1 371 ? 4.797 13.783 -27.108 1.00 76.75 371 SER A CA 1
ATOM 2904 C C . SER A 1 371 ? 6.229 13.520 -27.559 1.00 76.75 371 SER A C 1
ATOM 2906 O O . SER A 1 371 ? 7.134 13.449 -26.727 1.00 76.75 371 SER A O 1
ATOM 2908 N N . VAL A 1 372 ? 6.433 13.339 -28.863 1.00 77.81 372 VAL A N 1
ATOM 2909 C CA . VAL A 1 372 ? 7.740 13.027 -29.449 1.00 77.81 372 VAL A CA 1
ATOM 2910 C C . VAL A 1 372 ? 8.155 14.166 -30.373 1.00 77.81 372 VAL A C 1
ATOM 2912 O O . VAL A 1 372 ? 7.348 14.698 -31.133 1.00 77.81 372 VAL A O 1
ATOM 2915 N N . ARG A 1 373 ? 9.434 14.539 -30.336 1.00 74.69 373 ARG A N 1
ATOM 2916 C CA . ARG A 1 373 ? 10.020 15.444 -31.329 1.00 74.69 373 ARG A CA 1
ATOM 2917 C C . ARG A 1 373 ? 10.722 14.613 -32.387 1.00 74.69 373 ARG A C 1
ATOM 2919 O O . ARG A 1 373 ? 11.630 13.847 -32.068 1.00 74.69 373 ARG A O 1
ATOM 2926 N N . HIS A 1 374 ? 10.304 14.754 -33.641 1.00 68.19 374 HIS A N 1
ATOM 2927 C CA . HIS A 1 374 ? 11.025 14.125 -34.741 1.00 68.19 374 HIS A CA 1
ATOM 2928 C C . HIS A 1 374 ? 12.315 14.896 -34.995 1.00 68.19 374 HIS A C 1
ATOM 2930 O O . HIS A 1 374 ? 12.290 16.033 -35.461 1.00 68.19 374 HIS A O 1
ATOM 2936 N N . LEU A 1 375 ? 13.439 14.258 -34.688 1.00 70.88 375 LEU A N 1
ATOM 2937 C CA . LEU A 1 375 ? 14.760 14.772 -35.010 1.00 70.88 375 LEU A CA 1
ATOM 2938 C C . LEU A 1 375 ? 15.191 14.150 -36.334 1.00 70.88 375 LEU A C 1
ATOM 2940 O O . LEU A 1 375 ? 15.281 12.930 -36.448 1.00 70.88 375 LEU A O 1
ATOM 2944 N N . ALA A 1 376 ? 15.437 14.990 -37.331 1.00 64.12 376 ALA A N 1
ATOM 2945 C CA . ALA A 1 376 ? 16.098 14.587 -38.561 1.00 64.12 376 ALA A CA 1
ATOM 2946 C C . ALA A 1 376 ? 17.527 15.133 -38.520 1.00 64.12 376 ALA A C 1
ATOM 2948 O O . ALA A 1 376 ? 17.727 16.339 -38.381 1.00 64.12 376 ALA A O 1
ATOM 2949 N N . SER A 1 377 ? 18.517 14.250 -38.607 1.00 64.38 377 SER A N 1
ATOM 2950 C CA . SER A 1 377 ? 19.912 14.619 -38.836 1.00 64.38 377 SER A CA 1
ATOM 2951 C C . SER A 1 377 ? 20.320 14.168 -40.234 1.00 64.38 377 SER A C 1
ATOM 2953 O O . SER A 1 377 ? 19.972 13.073 -40.673 1.00 64.38 377 SER A O 1
ATOM 2955 N N . ALA A 1 378 ? 21.045 15.023 -40.951 1.00 59.69 378 ALA A N 1
ATOM 2956 C CA . ALA A 1 378 ? 21.686 14.631 -42.197 1.00 59.69 378 ALA A CA 1
ATOM 2957 C C . ALA A 1 378 ? 23.016 13.938 -41.874 1.00 59.69 378 ALA A C 1
ATOM 2959 O O . ALA A 1 378 ? 23.791 14.428 -41.052 1.00 59.69 378 ALA A O 1
ATOM 2960 N N . THR A 1 379 ? 23.287 12.805 -42.515 1.00 62.62 379 THR A N 1
ATOM 2961 C CA . THR A 1 379 ? 24.606 12.167 -42.481 1.00 62.62 379 THR A CA 1
ATOM 2962 C C . THR A 1 379 ? 25.503 12.824 -43.524 1.00 62.62 379 THR A C 1
ATOM 2964 O O . THR A 1 379 ? 25.138 12.860 -44.699 1.00 62.62 379 THR A O 1
ATOM 2967 N N . SER A 1 380 ? 26.674 13.320 -43.127 1.00 64.06 380 SER A N 1
ATOM 2968 C CA . SER A 1 380 ? 27.722 13.734 -44.064 1.00 64.06 380 SER A CA 1
ATOM 2969 C C . SER A 1 380 ? 28.765 12.627 -44.216 1.00 64.06 380 SER A C 1
ATOM 2971 O O . SER A 1 380 ? 29.067 11.899 -43.269 1.00 64.06 380 SER A O 1
ATOM 2973 N N . THR A 1 381 ? 29.315 12.478 -45.421 1.00 64.88 381 THR A N 1
ATOM 2974 C CA . THR A 1 381 ? 30.438 11.568 -45.672 1.00 64.88 381 THR A CA 1
ATOM 2975 C C . THR A 1 381 ? 31.661 12.045 -44.904 1.00 64.88 381 THR A C 1
ATOM 2977 O O . THR A 1 381 ? 32.000 13.224 -44.977 1.00 64.88 381 THR A O 1
ATOM 2980 N N . PHE A 1 382 ? 32.322 11.131 -44.199 1.00 61.22 382 PHE A N 1
ATOM 2981 C CA . PHE A 1 382 ? 33.521 11.412 -43.414 1.00 61.22 382 PHE A CA 1
ATOM 2982 C C . PHE A 1 382 ? 34.683 11.833 -44.339 1.00 61.22 382 PHE A C 1
ATOM 2984 O O . PHE A 1 382 ? 35.157 10.994 -45.110 1.00 61.22 382 PHE A O 1
ATOM 2991 N N . PRO A 1 383 ? 35.137 13.103 -44.327 1.00 64.69 383 PRO A N 1
ATOM 2992 C CA . PRO A 1 383 ? 36.215 13.546 -45.203 1.00 64.69 383 PRO A CA 1
ATOM 2993 C C . PRO A 1 383 ? 37.584 13.234 -44.583 1.00 64.69 383 PRO A C 1
ATOM 2995 O O . PRO A 1 383 ? 37.785 13.353 -43.376 1.00 64.69 383 PRO A O 1
ATOM 2998 N N . THR A 1 384 ? 38.566 12.890 -45.415 1.00 63.62 384 THR A N 1
ATOM 2999 C CA . THR A 1 384 ? 39.952 12.594 -44.997 1.00 63.62 384 THR A CA 1
ATOM 3000 C C . THR A 1 384 ? 40.755 13.831 -44.568 1.00 63.62 384 THR A C 1
ATOM 3002 O O . THR A 1 384 ? 41.896 13.699 -44.138 1.00 63.62 384 THR A O 1
ATOM 3005 N N . SER A 1 385 ? 40.179 15.034 -44.664 1.00 66.06 385 SER A N 1
ATOM 3006 C CA . SER A 1 385 ? 40.849 16.318 -44.417 1.00 66.06 385 SER A CA 1
ATOM 3007 C C . SER A 1 385 ? 40.599 16.922 -43.027 1.00 66.06 385 SER A C 1
ATOM 3009 O O . SER A 1 385 ? 40.975 18.071 -42.792 1.00 66.06 385 SER A O 1
ATOM 3011 N N . TRP A 1 386 ? 39.940 16.214 -42.105 1.00 63.84 386 TRP A N 1
ATOM 3012 C CA . TRP A 1 386 ? 39.733 16.717 -40.744 1.00 63.84 386 TRP A CA 1
ATOM 3013 C C . TRP A 1 386 ? 40.974 16.519 -39.873 1.00 63.84 386 TRP A C 1
ATOM 3015 O O . TRP A 1 386 ? 41.412 15.402 -39.611 1.00 63.84 386 TRP A O 1
ATOM 3025 N N . GLN A 1 387 ? 41.529 17.633 -39.402 1.00 57.94 387 GLN A N 1
ATOM 3026 C CA . GLN A 1 387 ? 42.534 17.654 -38.346 1.00 57.94 387 GLN A CA 1
ATOM 3027 C C . GLN A 1 387 ? 41.802 17.587 -37.003 1.00 57.94 387 GLN A C 1
ATOM 3029 O O . GLN A 1 387 ? 41.155 18.548 -36.591 1.00 57.94 387 GLN A O 1
ATOM 3034 N N . PHE A 1 388 ? 41.858 16.435 -36.338 1.00 59.75 388 PHE A N 1
ATOM 3035 C CA . PHE A 1 388 ? 41.224 16.257 -35.035 1.00 59.75 388 PHE A CA 1
ATOM 3036 C C . PHE A 1 388 ? 42.116 16.828 -33.935 1.00 59.75 388 PHE A C 1
ATOM 3038 O O . PHE A 1 388 ? 43.255 16.400 -33.758 1.00 59.75 388 PHE A O 1
ATOM 3045 N N . SER A 1 389 ? 41.580 17.763 -33.158 1.00 60.50 389 SER A N 1
ATOM 3046 C CA . SER A 1 389 ? 42.147 18.158 -31.873 1.00 60.50 389 SER A CA 1
ATOM 3047 C C . SER A 1 389 ? 41.095 17.935 -30.791 1.00 60.50 389 SER A C 1
ATOM 3049 O O . SER A 1 389 ? 39.901 18.106 -31.036 1.00 60.50 389 SER A O 1
ATOM 3051 N N . ASN A 1 390 ? 41.515 17.598 -29.567 1.00 59.62 390 ASN A N 1
ATOM 3052 C CA . ASN A 1 390 ? 40.598 17.459 -28.422 1.00 59.62 390 ASN A CA 1
ATOM 3053 C C . ASN A 1 390 ? 39.812 18.752 -28.114 1.00 59.62 390 ASN A C 1
ATOM 3055 O O . ASN A 1 390 ? 38.903 18.747 -27.284 1.00 59.62 390 ASN A O 1
ATOM 3059 N N . THR A 1 391 ? 40.168 19.869 -28.752 1.00 58.03 391 THR A N 1
ATOM 3060 C CA . THR A 1 391 ? 39.601 21.193 -28.508 1.00 58.03 391 THR A CA 1
ATOM 3061 C C . THR A 1 391 ? 38.633 21.662 -29.592 1.00 58.03 391 THR A C 1
ATOM 3063 O O . THR A 1 391 ? 37.898 22.616 -29.329 1.00 58.03 391 THR A O 1
ATOM 3066 N N . GLN A 1 392 ? 38.548 21.001 -30.756 1.00 57.03 392 GLN A N 1
ATOM 3067 C CA . GLN A 1 392 ? 37.647 21.406 -31.842 1.00 57.03 392 GLN A CA 1
ATOM 3068 C C . GLN A 1 392 ? 36.573 20.357 -32.173 1.00 57.03 392 GLN A C 1
ATOM 3070 O O . GLN A 1 392 ? 36.868 19.169 -32.282 1.00 57.03 392 GLN A O 1
ATOM 3075 N N . PRO A 1 393 ? 35.306 20.780 -32.335 1.00 58.31 393 PRO A N 1
ATOM 3076 C CA . PRO A 1 393 ? 34.225 19.879 -32.697 1.00 58.31 393 PRO A CA 1
ATOM 3077 C C . PRO A 1 393 ? 34.351 19.364 -34.134 1.00 58.31 393 PRO A C 1
ATOM 3079 O O . PRO A 1 393 ? 34.669 20.123 -35.045 1.00 58.31 393 PRO A O 1
ATOM 3082 N N . CYS A 1 394 ? 33.999 18.094 -34.349 1.00 60.94 394 CYS A N 1
ATOM 3083 C CA . CYS A 1 394 ? 34.094 17.453 -35.661 1.00 60.94 394 CYS A CA 1
ATOM 3084 C C . CYS A 1 394 ? 33.102 18.018 -36.701 1.00 60.94 394 CYS A C 1
ATOM 3086 O O . CYS A 1 394 ? 33.347 17.880 -37.891 1.00 60.94 394 CYS A O 1
ATOM 3088 N N . ILE A 1 395 ? 31.978 18.636 -36.295 1.00 60.44 395 ILE A N 1
ATOM 3089 C CA . ILE A 1 395 ? 30.934 19.139 -37.215 1.00 60.44 395 ILE A CA 1
ATOM 3090 C C . ILE A 1 395 ? 30.340 20.466 -36.711 1.00 60.44 395 ILE A C 1
ATOM 3092 O O . ILE A 1 395 ? 29.410 20.466 -35.910 1.00 60.44 395 ILE A O 1
ATOM 3096 N N . GLY A 1 396 ? 30.832 21.597 -37.228 1.00 58.50 396 GLY A N 1
ATOM 3097 C CA . GLY A 1 396 ? 30.236 22.932 -37.049 1.00 58.50 396 GLY A CA 1
ATOM 3098 C C . GLY A 1 396 ? 30.307 23.530 -35.631 1.00 58.50 396 GLY A C 1
ATOM 3099 O O . GLY A 1 396 ? 30.514 22.842 -34.633 1.00 58.50 396 GLY A O 1
ATOM 3100 N N . ASN A 1 397 ? 30.089 24.847 -35.523 1.00 55.22 397 ASN A N 1
ATOM 3101 C CA . ASN A 1 397 ? 30.128 25.588 -34.247 1.00 55.22 397 ASN A CA 1
ATOM 3102 C C . ASN A 1 397 ? 29.010 25.204 -33.248 1.00 55.22 397 ASN A C 1
ATOM 3104 O O . ASN A 1 397 ? 29.022 25.670 -32.112 1.00 55.22 397 ASN A O 1
ATOM 3108 N N . THR A 1 398 ? 28.057 24.350 -33.636 1.00 52.59 398 THR A N 1
ATOM 3109 C CA . THR A 1 398 ? 26.924 23.890 -32.810 1.00 52.59 398 THR A CA 1
ATOM 3110 C C . THR A 1 398 ? 27.081 22.464 -32.274 1.00 52.59 398 THR A C 1
ATOM 3112 O O . THR A 1 398 ? 26.186 21.973 -31.588 1.00 52.59 398 THR A O 1
ATOM 3115 N N . ALA A 1 399 ? 28.217 21.794 -32.504 1.00 53.41 399 ALA A N 1
ATOM 3116 C CA . ALA A 1 399 ? 28.392 20.367 -32.198 1.00 53.41 399 ALA A CA 1
ATOM 3117 C C . ALA A 1 399 ? 28.275 19.966 -30.714 1.00 53.41 399 ALA A C 1
ATOM 3119 O O . ALA A 1 399 ? 28.291 18.778 -30.401 1.00 53.41 399 ALA A O 1
ATOM 3120 N N . ARG A 1 400 ? 28.196 20.929 -29.785 1.00 52.62 400 ARG A N 1
ATOM 3121 C CA . ARG A 1 400 ? 28.003 20.666 -28.348 1.00 52.62 400 ARG A CA 1
ATOM 3122 C C . ARG A 1 400 ? 26.543 20.732 -27.894 1.00 52.62 400 ARG A C 1
ATOM 3124 O O . ARG A 1 400 ? 26.272 20.456 -26.730 1.00 52.62 400 ARG A O 1
ATOM 3131 N N . GLN A 1 401 ? 25.604 21.086 -28.770 1.00 54.25 401 GLN A N 1
ATOM 3132 C CA . GLN A 1 401 ? 24.179 21.119 -28.442 1.00 54.25 401 GLN A CA 1
ATOM 3133 C C . GLN A 1 401 ? 23.456 19.982 -29.164 1.00 54.25 401 GLN A C 1
ATOM 3135 O O . GLN A 1 401 ? 23.534 19.857 -30.384 1.00 54.25 401 GLN A O 1
ATOM 3140 N N . CYS A 1 402 ? 22.742 19.136 -28.412 1.00 57.50 402 CYS A N 1
ATOM 3141 C CA . CYS A 1 402 ? 21.894 18.113 -29.025 1.00 57.50 402 CYS A CA 1
ATOM 3142 C C . CYS A 1 402 ? 20.836 18.803 -29.898 1.00 57.50 402 CYS A C 1
ATOM 3144 O O . CYS A 1 402 ? 20.179 19.732 -29.425 1.00 57.50 402 CYS A O 1
ATOM 3146 N N . SER A 1 403 ? 20.617 18.328 -31.133 1.00 60.66 403 SER A N 1
ATOM 3147 C CA . SER A 1 403 ? 19.623 18.927 -32.047 1.00 60.66 403 SER A CA 1
ATOM 3148 C C . SER A 1 403 ? 18.199 18.938 -31.469 1.00 60.66 403 SER A C 1
ATOM 3150 O O . SER A 1 403 ? 17.361 19.738 -31.873 1.00 60.66 403 SER A O 1
ATOM 3152 N N . ALA A 1 404 ? 17.944 18.110 -30.451 1.00 59.25 404 ALA A N 1
ATOM 3153 C CA . ALA A 1 404 ? 16.735 18.125 -29.635 1.00 59.25 404 ALA A CA 1
ATOM 3154 C C . ALA A 1 404 ? 16.440 19.479 -28.962 1.00 59.25 404 ALA A C 1
ATOM 3156 O O . ALA A 1 404 ? 15.269 19.845 -28.828 1.00 59.25 404 ALA A O 1
ATOM 3157 N N . PHE A 1 405 ? 17.476 20.223 -28.555 1.00 59.25 405 PHE A N 1
ATOM 3158 C CA . PHE A 1 405 ? 17.337 21.529 -27.897 1.00 59.25 405 PHE A CA 1
ATOM 3159 C C . PHE A 1 405 ? 17.123 22.677 -28.885 1.00 59.25 405 PHE A C 1
ATOM 3161 O O . PHE A 1 405 ? 16.581 23.708 -28.500 1.00 59.25 405 PHE A O 1
ATOM 3168 N N . THR A 1 406 ? 17.522 22.504 -30.147 1.00 64.00 406 THR A N 1
ATOM 3169 C CA . THR A 1 406 ? 17.386 23.521 -31.201 1.00 64.00 406 THR A CA 1
ATOM 3170 C C . THR A 1 406 ? 16.185 23.277 -32.120 1.00 64.00 406 THR A C 1
ATOM 3172 O O . THR A 1 406 ? 15.860 24.126 -32.949 1.00 64.00 406 THR A O 1
ATOM 3175 N N . ALA A 1 407 ? 15.494 22.141 -31.970 1.00 64.94 407 ALA A N 1
ATOM 3176 C CA . ALA A 1 407 ? 14.286 21.822 -32.720 1.00 64.94 407 ALA A CA 1
ATOM 3177 C C . ALA A 1 407 ? 13.122 22.765 -32.353 1.00 64.94 407 ALA A C 1
ATOM 3179 O O . ALA A 1 407 ? 12.770 22.926 -31.183 1.00 64.94 407 ALA A O 1
ATOM 3180 N N . ASN A 1 408 ? 12.501 23.361 -33.376 1.00 70.06 408 ASN A N 1
ATOM 3181 C CA . ASN A 1 408 ? 11.369 24.286 -33.251 1.00 70.06 408 ASN A CA 1
ATOM 3182 C C . ASN A 1 408 ? 10.182 23.598 -32.527 1.00 70.06 408 ASN A C 1
ATOM 3184 O O . ASN A 1 408 ? 9.913 22.432 -32.839 1.00 70.06 408 ASN A O 1
ATOM 3188 N N . PRO A 1 409 ? 9.430 24.254 -31.612 1.00 67.50 409 PRO A N 1
ATOM 3189 C CA . PRO A 1 409 ? 8.290 23.635 -30.917 1.00 67.50 409 PRO A CA 1
ATOM 3190 C C . PRO A 1 409 ? 7.207 23.066 -31.848 1.00 67.50 409 PRO A C 1
ATOM 3192 O O . PRO A 1 409 ? 6.480 22.155 -31.474 1.00 67.50 409 PRO A O 1
ATOM 3195 N N . THR A 1 410 ? 7.143 23.538 -33.095 1.00 68.56 410 THR A N 1
ATOM 3196 C CA . THR A 1 410 ? 6.268 23.012 -34.157 1.00 68.56 410 THR A CA 1
ATOM 3197 C C . THR A 1 410 ? 6.631 21.601 -34.646 1.00 68.56 410 THR A C 1
ATOM 3199 O O . THR A 1 410 ? 5.846 20.987 -35.364 1.00 68.56 410 THR A O 1
ATOM 3202 N N . SER A 1 411 ? 7.798 21.067 -34.267 1.00 67.75 411 SER A N 1
ATOM 3203 C CA . SER A 1 411 ? 8.242 19.696 -34.583 1.00 67.75 411 SER A CA 1
ATOM 3204 C C . SER A 1 411 ? 7.693 18.625 -33.630 1.00 67.75 411 SER A C 1
ATOM 3206 O O . SER A 1 411 ? 7.924 17.429 -33.841 1.00 67.75 411 SER A O 1
ATOM 3208 N N . GLU A 1 412 ? 6.978 19.038 -32.581 1.00 72.88 412 GLU A N 1
ATOM 3209 C CA . GLU A 1 412 ? 6.344 18.137 -31.626 1.00 72.88 412 GLU A CA 1
ATOM 3210 C C . GLU A 1 412 ? 5.143 17.438 -32.278 1.00 72.88 412 GLU A C 1
ATOM 3212 O O . GLU A 1 412 ? 4.178 18.073 -32.706 1.00 72.88 412 GLU A O 1
ATOM 3217 N N . LYS A 1 413 ? 5.210 16.109 -32.380 1.00 77.19 413 LYS A N 1
ATOM 3218 C CA . LYS A 1 413 ? 4.122 15.258 -32.868 1.00 77.19 413 LYS A CA 1
ATOM 3219 C C . LYS A 1 413 ? 3.684 14.293 -31.776 1.00 77.19 413 LYS A C 1
ATOM 3221 O O . LYS A 1 413 ? 4.469 13.878 -30.924 1.00 77.19 413 LYS A O 1
ATOM 3226 N N . THR A 1 414 ? 2.415 13.910 -31.815 1.00 80.81 414 THR A N 1
ATOM 3227 C CA . THR A 1 414 ? 1.881 12.871 -30.939 1.00 80.81 414 THR A CA 1
ATOM 3228 C C . THR A 1 414 ? 2.111 11.500 -31.566 1.00 80.81 414 THR A C 1
ATOM 3230 O O . THR A 1 414 ? 1.673 11.222 -32.682 1.00 80.81 414 THR A O 1
ATOM 3233 N N . TRP A 1 415 ? 2.812 10.633 -30.843 1.00 82.25 415 TRP A N 1
ATOM 3234 C CA . TRP A 1 415 ? 2.979 9.233 -31.203 1.00 82.25 415 TRP A CA 1
ATOM 3235 C C . TRP A 1 415 ? 2.074 8.376 -30.326 1.00 82.25 415 TRP A C 1
ATOM 3237 O O . TRP A 1 415 ? 2.158 8.421 -29.100 1.00 82.25 415 TRP A O 1
ATOM 3247 N N . THR A 1 416 ? 1.180 7.617 -30.956 1.00 84.88 416 THR A N 1
ATOM 3248 C CA . THR A 1 416 ? 0.155 6.849 -30.246 1.00 84.88 416 THR A CA 1
ATOM 3249 C C . THR A 1 416 ? 0.498 5.366 -30.241 1.00 84.88 416 THR A C 1
ATOM 3251 O O . THR A 1 416 ? 0.647 4.771 -31.311 1.00 84.88 416 THR A O 1
ATOM 3254 N N . MET A 1 417 ? 0.547 4.751 -29.061 1.00 85.06 417 MET A N 1
ATOM 3255 C CA . MET A 1 417 ? 0.764 3.312 -28.886 1.00 85.06 417 MET A CA 1
ATOM 3256 C C . MET A 1 417 ? -0.362 2.707 -28.040 1.00 85.06 417 MET A C 1
ATOM 3258 O O . MET A 1 417 ? -0.935 3.368 -27.175 1.00 85.06 417 MET A O 1
ATOM 3262 N N . ARG A 1 418 ? -0.718 1.445 -28.295 1.00 83.50 418 ARG A N 1
ATOM 3263 C CA . ARG A 1 418 ? -1.690 0.716 -27.469 1.00 83.50 418 ARG A CA 1
ATOM 3264 C C . ARG A 1 418 ? -0.958 0.040 -26.310 1.00 83.50 418 ARG A C 1
ATOM 3266 O O . ARG A 1 418 ? 0.038 -0.636 -26.552 1.00 83.50 418 ARG A O 1
ATOM 3273 N N . THR A 1 419 ? -1.439 0.219 -25.082 1.00 81.06 419 THR A N 1
ATOM 3274 C CA . THR A 1 419 ? -0.830 -0.413 -23.900 1.00 81.06 419 THR A CA 1
ATOM 3275 C C . THR A 1 419 ? -1.186 -1.886 -23.824 1.00 81.06 419 THR A C 1
ATOM 3277 O O . THR A 1 419 ? -2.208 -2.317 -24.373 1.00 81.06 419 THR A O 1
ATOM 3280 N N . THR A 1 420 ? -0.382 -2.669 -23.106 1.00 83.75 420 THR A N 1
ATOM 3281 C CA . THR A 1 420 ? -0.789 -4.035 -22.776 1.00 83.75 420 THR A CA 1
ATOM 3282 C C . THR A 1 420 ? -1.964 -4.008 -21.792 1.00 83.75 420 THR A C 1
ATOM 3284 O O . THR A 1 420 ? -2.161 -3.046 -21.042 1.00 83.75 420 THR A O 1
ATOM 3287 N N . PHE A 1 421 ? -2.790 -5.055 -21.808 1.00 80.38 421 PHE A N 1
ATOM 3288 C CA . PHE A 1 421 ? -3.950 -5.132 -20.919 1.00 80.38 421 PHE A CA 1
ATOM 3289 C C . PHE A 1 421 ? -3.567 -5.103 -19.421 1.00 80.38 421 PHE A C 1
ATOM 3291 O O . PHE A 1 421 ? -4.187 -4.335 -18.687 1.00 80.38 421 PHE A O 1
ATOM 3298 N N . PRO A 1 422 ? -2.534 -5.835 -18.946 1.00 75.38 422 PRO A N 1
ATOM 3299 C CA . PRO A 1 422 ? -2.120 -5.770 -17.541 1.00 75.38 422 PRO A CA 1
ATOM 3300 C C . PRO A 1 422 ? -1.667 -4.371 -17.101 1.00 75.38 422 PRO A C 1
ATOM 3302 O O . PRO A 1 422 ? -2.097 -3.894 -16.053 1.00 75.38 422 PRO A O 1
ATOM 3305 N N . GLU A 1 423 ? -0.871 -3.675 -17.919 1.00 75.88 423 GLU A N 1
ATOM 3306 C CA . GLU A 1 423 ? -0.437 -2.298 -17.633 1.00 75.88 423 GLU A CA 1
ATOM 3307 C C . GLU A 1 423 ? -1.625 -1.336 -17.547 1.00 75.88 423 GLU A C 1
ATOM 3309 O O . GLU A 1 423 ? -1.658 -0.461 -16.685 1.00 75.88 423 GLU A O 1
ATOM 3314 N N . TYR A 1 424 ? -2.631 -1.519 -18.409 1.00 80.94 424 TYR A N 1
ATOM 3315 C CA . TYR A 1 424 ? -3.850 -0.716 -18.373 1.00 80.94 424 TYR A CA 1
ATOM 3316 C C . TYR A 1 424 ? -4.646 -0.917 -17.076 1.00 80.94 424 TYR A C 1
ATOM 3318 O O . TYR A 1 424 ? -5.129 0.054 -16.492 1.00 80.94 424 TYR A O 1
ATOM 3326 N N . VAL A 1 425 ? -4.765 -2.161 -16.598 1.00 80.69 425 VAL A N 1
ATOM 3327 C CA . VAL A 1 425 ? -5.454 -2.472 -15.334 1.00 80.69 425 VAL A CA 1
ATOM 3328 C C . VAL A 1 425 ? -4.722 -1.847 -14.147 1.00 80.69 425 VAL A C 1
ATOM 3330 O O . VAL A 1 425 ? -5.365 -1.203 -13.317 1.00 80.69 425 VAL A O 1
ATOM 3333 N N . VAL A 1 426 ? -3.391 -1.969 -14.093 1.00 79.38 426 VAL A N 1
ATOM 3334 C CA . VAL A 1 426 ? -2.569 -1.333 -13.047 1.00 79.38 426 VAL A CA 1
ATOM 3335 C C . VAL A 1 426 ? -2.723 0.187 -13.091 1.00 79.38 426 VAL A C 1
ATOM 3337 O O . VAL A 1 426 ? -2.910 0.822 -12.052 1.00 79.38 426 VAL A O 1
ATOM 3340 N N . ALA A 1 427 ? -2.729 0.779 -14.286 1.00 79.69 427 ALA A N 1
ATOM 3341 C CA . ALA A 1 427 ? -2.913 2.214 -14.440 1.00 79.69 427 ALA A CA 1
ATOM 3342 C C . ALA A 1 427 ? -4.281 2.696 -13.940 1.00 79.69 427 ALA A C 1
ATOM 3344 O O . ALA A 1 427 ? -4.361 3.697 -13.228 1.00 79.69 427 ALA A O 1
ATOM 3345 N N . LEU A 1 428 ? -5.357 1.971 -14.257 1.00 81.62 428 LEU A N 1
ATOM 3346 C CA . LEU A 1 428 ? -6.692 2.307 -13.769 1.00 81.62 428 LEU A CA 1
ATOM 3347 C C . LEU A 1 428 ? -6.799 2.153 -12.245 1.00 81.62 428 LEU A C 1
ATOM 3349 O O . LEU A 1 428 ? -7.340 3.038 -11.580 1.00 81.62 428 LEU A O 1
ATOM 3353 N N . ALA A 1 429 ? -6.250 1.071 -11.687 1.00 82.75 429 ALA A N 1
ATOM 3354 C CA . ALA A 1 429 ? -6.178 0.863 -10.241 1.00 82.75 429 ALA A CA 1
ATOM 3355 C C . ALA A 1 429 ? -5.404 1.997 -9.548 1.00 82.75 429 ALA A C 1
ATOM 3357 O O . ALA A 1 429 ? -5.847 2.496 -8.516 1.00 82.75 429 ALA A O 1
ATOM 3358 N N . THR A 1 430 ? -4.320 2.480 -10.164 1.00 84.38 430 THR A N 1
ATOM 3359 C CA . THR A 1 430 ? -3.538 3.626 -9.672 1.00 84.38 430 THR A CA 1
ATOM 3360 C C . THR A 1 430 ? -4.357 4.917 -9.664 1.00 84.38 430 THR A C 1
ATOM 3362 O O . THR A 1 430 ? -4.222 5.715 -8.747 1.00 84.38 430 THR A O 1
ATOM 3365 N N . ILE A 1 431 ? -5.257 5.138 -10.626 1.00 85.56 431 ILE A N 1
ATOM 3366 C CA . ILE A 1 431 ? -6.120 6.335 -10.638 1.00 85.56 431 ILE A CA 1
ATOM 3367 C C . ILE A 1 431 ? -7.155 6.273 -9.518 1.00 85.56 431 ILE A C 1
ATOM 3369 O O . ILE A 1 431 ? -7.346 7.254 -8.798 1.00 85.56 431 ILE A O 1
ATOM 3373 N N . VAL A 1 432 ? -7.814 5.121 -9.358 1.00 86.31 432 VAL A N 1
ATOM 3374 C CA . VAL A 1 432 ? -8.767 4.901 -8.260 1.00 86.31 432 VAL A CA 1
ATOM 3375 C C . VAL A 1 432 ? -8.057 5.090 -6.923 1.00 86.31 432 VAL A C 1
ATOM 3377 O O . VAL A 1 432 ? -8.529 5.846 -6.073 1.00 86.31 432 VAL A O 1
ATOM 3380 N N . GLY A 1 433 ? -6.885 4.476 -6.770 1.00 89.19 433 GLY A N 1
ATOM 3381 C CA . GLY A 1 433 ? -6.031 4.656 -5.609 1.00 89.19 433 GLY A CA 1
ATOM 3382 C C . GLY A 1 433 ? -5.599 6.111 -5.415 1.00 89.19 433 GLY A C 1
ATOM 3383 O O . GLY A 1 433 ? -5.582 6.561 -4.281 1.00 89.19 433 GLY A O 1
ATOM 3384 N N . SER A 1 434 ? -5.327 6.878 -6.479 1.00 89.56 434 SER A N 1
ATOM 3385 C CA . SER A 1 434 ? -4.883 8.279 -6.387 1.00 89.56 434 SER A CA 1
ATOM 3386 C C . SER A 1 434 ? -5.992 9.170 -5.839 1.00 89.56 434 SER A C 1
ATOM 3388 O O . SER A 1 434 ? -5.734 10.017 -4.989 1.00 89.56 434 SER A O 1
ATOM 3390 N N . VAL A 1 435 ? -7.244 8.936 -6.248 1.00 90.12 435 VAL A N 1
ATOM 3391 C CA . VAL A 1 435 ? -8.415 9.620 -5.674 1.00 90.12 435 VAL A CA 1
ATOM 3392 C C . VAL A 1 435 ? -8.554 9.296 -4.184 1.00 90.12 435 VAL A C 1
ATOM 3394 O O . VAL A 1 435 ? -8.712 10.204 -3.365 1.00 90.12 435 VAL A O 1
ATOM 3397 N N . LEU A 1 436 ? -8.471 8.012 -3.818 1.00 90.06 436 LEU A N 1
ATOM 3398 C CA . LEU A 1 436 ? -8.557 7.580 -2.419 1.00 90.06 436 LEU A CA 1
ATOM 3399 C C . LEU A 1 436 ? -7.380 8.110 -1.588 1.00 90.06 436 LEU A C 1
ATOM 3401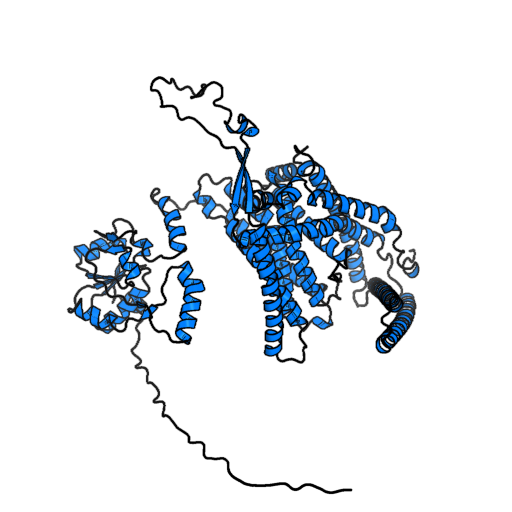 O O . LEU A 1 436 ? -7.580 8.559 -0.464 1.00 90.06 436 LEU A O 1
ATOM 3405 N N . PHE A 1 437 ? -6.176 8.129 -2.153 1.00 92.81 437 PHE A N 1
ATOM 3406 C CA . PHE A 1 437 ? -4.956 8.641 -1.542 1.00 92.81 437 PHE A CA 1
ATOM 3407 C C . PHE A 1 437 ? -5.029 10.151 -1.312 1.00 92.81 437 PHE A C 1
ATOM 3409 O O . PHE A 1 437 ? -4.705 10.612 -0.221 1.00 92.81 437 PHE A O 1
ATOM 3416 N N . THR A 1 438 ? -5.519 10.933 -2.276 1.00 93.00 438 THR A N 1
ATOM 3417 C CA . THR A 1 438 ? -5.755 12.369 -2.083 1.00 93.00 438 THR A CA 1
ATOM 3418 C C . THR A 1 438 ? -6.700 12.616 -0.904 1.00 93.00 438 THR A C 1
ATOM 3420 O O . THR A 1 438 ? -6.425 13.483 -0.077 1.00 93.00 438 THR A O 1
ATOM 3423 N N . ILE A 1 439 ? -7.774 11.825 -0.783 1.00 91.12 439 ILE A N 1
ATOM 3424 C CA . ILE A 1 439 ? -8.754 11.953 0.304 1.00 91.12 439 ILE A CA 1
ATOM 3425 C C . ILE A 1 439 ? -8.160 11.504 1.646 1.00 91.12 439 ILE A C 1
ATOM 3427 O O . ILE A 1 439 ? -8.084 12.292 2.589 1.00 91.12 439 ILE A O 1
ATOM 3431 N N . PHE A 1 440 ? -7.740 10.245 1.752 1.00 91.56 440 PHE A N 1
ATOM 3432 C CA . PHE A 1 440 ? -7.289 9.657 3.012 1.00 91.56 440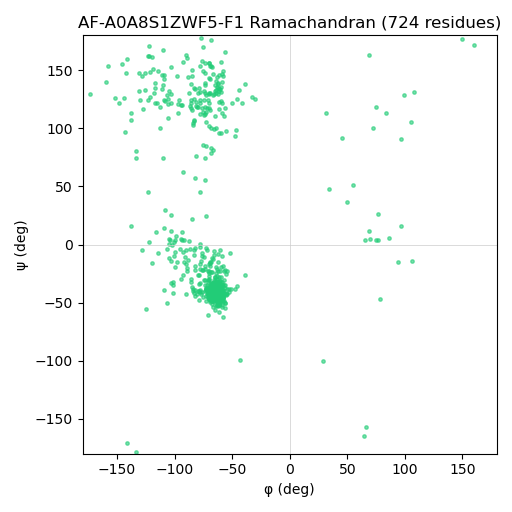 PHE A CA 1
ATOM 3433 C C . PHE A 1 440 ? -5.894 10.123 3.409 1.00 91.56 440 PHE A C 1
ATOM 3435 O O . PHE A 1 440 ? -5.677 10.428 4.573 1.00 91.56 440 PHE A O 1
ATOM 3442 N N . GLY A 1 441 ? -4.959 10.232 2.470 1.00 92.56 441 GLY A N 1
ATOM 3443 C CA . GLY A 1 441 ? -3.621 10.759 2.725 1.00 92.56 441 GLY A CA 1
ATOM 3444 C C . GLY A 1 441 ? -3.647 12.248 3.071 1.00 92.56 441 GLY A C 1
ATOM 3445 O O . GLY A 1 441 ? -3.027 12.646 4.056 1.00 92.56 441 GLY A O 1
ATOM 3446 N N . GLY A 1 442 ? -4.429 13.051 2.338 1.00 92.19 442 GLY A N 1
ATOM 3447 C CA . GLY A 1 442 ? -4.569 14.486 2.602 1.00 92.19 442 GLY A CA 1
ATOM 3448 C C . GLY A 1 442 ? -5.183 14.770 3.975 1.00 92.19 442 GLY A C 1
ATOM 3449 O O . GLY A 1 442 ? -4.681 15.601 4.719 1.00 92.19 442 GLY A O 1
ATOM 3450 N N . VAL A 1 443 ? -6.226 14.039 4.379 1.00 91.88 443 VAL A N 1
ATOM 3451 C CA . VAL A 1 443 ? -6.772 14.165 5.746 1.00 91.88 443 VAL A CA 1
ATOM 3452 C C . VAL A 1 443 ? -5.850 13.539 6.795 1.00 91.88 443 VAL A C 1
ATOM 3454 O O . VAL A 1 443 ? -5.681 14.069 7.895 1.00 91.88 443 VAL A O 1
ATOM 3457 N N . GLY A 1 444 ? -5.242 12.412 6.452 1.00 92.38 444 GLY A N 1
ATOM 3458 C CA . GLY A 1 444 ? -4.391 11.611 7.313 1.00 92.38 444 GLY A CA 1
ATOM 3459 C C . GLY A 1 444 ? -3.121 12.313 7.772 1.00 92.38 444 GLY A C 1
ATOM 3460 O O . GLY A 1 444 ? -2.769 12.210 8.946 1.00 92.38 444 GLY A O 1
ATOM 3461 N N . ILE A 1 445 ? -2.469 13.067 6.881 1.00 94.44 445 ILE A N 1
ATOM 3462 C CA . ILE A 1 445 ? -1.203 13.750 7.178 1.00 94.44 445 ILE A CA 1
ATOM 3463 C C . ILE A 1 445 ? -1.367 14.809 8.275 1.00 94.44 445 ILE A C 1
ATOM 3465 O O . ILE A 1 445 ? -0.495 14.970 9.115 1.00 94.44 445 ILE A O 1
ATOM 3469 N N . ALA A 1 446 ? -2.521 15.474 8.353 1.00 91.75 446 ALA A N 1
ATOM 3470 C CA . ALA A 1 446 ? -2.826 16.364 9.471 1.00 91.75 446 ALA A CA 1
ATOM 3471 C C . ALA A 1 446 ? -3.394 15.595 10.678 1.00 91.75 446 ALA A C 1
ATOM 3473 O O . ALA A 1 446 ? -3.053 15.884 11.826 1.00 91.75 446 ALA A O 1
ATOM 3474 N N . CYS A 1 447 ? -4.259 14.605 10.440 1.00 89.94 447 CYS A N 1
ATOM 3475 C CA . CYS A 1 447 ? -4.967 13.875 11.492 1.00 89.94 447 CYS A CA 1
ATOM 3476 C C . CYS A 1 447 ? -4.044 13.022 12.371 1.00 89.94 447 CYS A C 1
ATOM 3478 O O . CYS A 1 447 ? -4.265 12.952 13.578 1.00 89.94 447 CYS A O 1
ATOM 3480 N N . LEU A 1 448 ? -3.032 12.366 11.802 1.00 90.88 448 LEU A N 1
ATOM 3481 C CA . LEU A 1 448 ? -2.138 11.471 12.539 1.00 90.88 448 LEU A CA 1
ATOM 3482 C C . LEU A 1 448 ? -1.366 12.207 13.650 1.00 90.88 448 LEU A C 1
ATOM 3484 O O . LEU A 1 448 ? -1.534 11.842 14.817 1.00 90.88 448 LEU A O 1
ATOM 3488 N N . PRO A 1 449 ? -0.577 13.263 13.366 1.00 93.56 449 PRO A N 1
ATOM 3489 C CA . PRO A 1 449 ? 0.175 13.949 14.413 1.00 93.56 449 PRO A CA 1
ATOM 3490 C C . PRO A 1 449 ? -0.736 14.689 15.397 1.00 93.56 449 PRO A C 1
ATOM 3492 O O . PRO A 1 449 ? -0.539 14.610 16.610 1.00 93.56 449 PRO A O 1
ATOM 3495 N N . LEU A 1 450 ? -1.786 15.356 14.904 1.00 89.44 450 LEU A N 1
ATOM 3496 C CA . LEU A 1 450 ? -2.720 16.091 15.760 1.00 89.44 450 LEU A CA 1
ATOM 3497 C C . LEU A 1 450 ? -3.558 15.151 16.635 1.00 89.44 450 LEU A C 1
ATOM 3499 O O . LEU A 1 450 ? -3.828 15.463 17.795 1.00 89.44 450 LEU A O 1
ATOM 3503 N N . GLY A 1 451 ? -3.940 13.981 16.125 1.00 87.06 451 GLY A N 1
ATOM 3504 C CA . GLY A 1 451 ? -4.621 12.931 16.881 1.00 87.06 451 GLY A CA 1
ATOM 3505 C C . GLY A 1 451 ? -3.773 12.421 18.045 1.00 87.06 451 GLY A C 1
ATOM 3506 O O . GLY A 1 451 ? -4.256 12.345 19.173 1.00 87.06 451 GLY A O 1
ATOM 3507 N N . LEU A 1 452 ? -2.485 12.168 17.804 1.00 88.75 452 LEU A N 1
ATOM 3508 C CA . LEU A 1 452 ? -1.546 11.731 18.838 1.00 88.75 452 LEU A CA 1
ATOM 3509 C C . LEU A 1 452 ? -1.302 12.807 19.913 1.00 88.75 452 LEU A C 1
ATOM 3511 O O . LEU A 1 452 ? -1.338 12.509 21.109 1.00 88.75 452 LEU A O 1
ATOM 3515 N N . ILE A 1 453 ? -1.133 14.072 19.511 1.00 89.31 453 ILE A N 1
ATOM 3516 C CA . ILE A 1 453 ? -0.960 15.197 20.447 1.00 89.31 453 ILE A CA 1
ATOM 3517 C C . ILE A 1 453 ? -2.233 15.413 21.276 1.00 89.31 453 ILE A C 1
ATOM 3519 O O . ILE A 1 453 ? -2.173 15.573 22.497 1.00 89.31 453 ILE A O 1
ATOM 3523 N N . THR A 1 454 ? -3.405 15.396 20.637 1.00 83.75 454 THR A N 1
ATOM 3524 C CA . THR A 1 454 ? -4.682 15.582 21.342 1.00 83.75 454 THR A CA 1
ATOM 3525 C C . THR A 1 454 ? -4.991 14.431 22.296 1.00 83.75 454 THR A C 1
ATOM 3527 O O . THR A 1 454 ? -5.537 14.694 23.368 1.00 83.75 454 THR A O 1
ATOM 3530 N N . ALA A 1 455 ? -4.586 13.198 21.974 1.00 82.31 455 ALA A N 1
ATOM 3531 C CA . ALA A 1 455 ? -4.679 12.061 22.888 1.00 82.31 455 ALA A CA 1
ATOM 3532 C C . ALA A 1 455 ? -3.861 12.292 24.169 1.00 82.31 455 ALA A C 1
ATOM 3534 O O . ALA A 1 455 ? -4.360 12.043 25.263 1.00 82.31 455 ALA A O 1
ATOM 3535 N N . PHE A 1 456 ? -2.649 12.848 24.064 1.00 86.12 456 PHE A N 1
ATOM 3536 C CA . PHE A 1 456 ? -1.859 13.211 25.245 1.00 86.12 456 PHE A CA 1
ATOM 3537 C C . PHE A 1 456 ? -2.486 14.354 26.047 1.00 86.12 456 PHE A C 1
ATOM 3539 O O . PHE A 1 456 ? -2.535 14.287 27.274 1.00 86.12 456 PHE A O 1
ATOM 3546 N N . ILE A 1 457 ? -2.976 15.408 25.389 1.00 84.00 457 ILE A N 1
ATOM 3547 C CA . ILE A 1 457 ? -3.590 16.560 26.075 1.00 84.00 457 ILE A CA 1
ATOM 3548 C C . ILE A 1 457 ? -4.848 16.139 26.849 1.00 84.00 457 ILE A C 1
ATOM 3550 O O . ILE A 1 457 ? -5.111 16.661 27.932 1.00 84.00 457 ILE A O 1
ATOM 3554 N N . ARG A 1 458 ? -5.622 15.199 26.297 1.00 77.81 458 ARG A N 1
ATOM 3555 C CA . ARG A 1 458 ? -6.897 14.731 26.859 1.00 77.81 458 ARG A CA 1
ATOM 3556 C C . ARG A 1 458 ? -6.771 13.529 27.791 1.00 77.81 458 ARG A C 1
ATOM 3558 O O . ARG A 1 458 ? -7.799 13.036 28.245 1.00 77.81 458 ARG A O 1
ATOM 3565 N N . ARG A 1 459 ? -5.551 13.068 28.069 1.00 79.31 459 ARG A N 1
ATOM 3566 C CA . ARG A 1 459 ? -5.314 11.903 28.923 1.00 79.31 459 ARG A CA 1
ATOM 3567 C C . ARG A 1 459 ? -5.921 12.084 30.325 1.00 79.31 459 ARG A C 1
ATOM 3569 O O . ARG A 1 459 ? -5.939 13.215 30.834 1.00 79.31 459 ARG A O 1
ATOM 3576 N N . PRO A 1 460 ? -6.352 10.996 30.978 1.00 75.06 460 PRO A N 1
ATOM 3577 C CA . PRO A 1 460 ? -6.671 11.034 32.398 1.00 75.06 460 PRO A CA 1
ATOM 3578 C C . PRO A 1 460 ? -5.412 11.377 33.213 1.00 75.06 460 PRO A C 1
ATOM 3580 O O . PRO A 1 460 ? -4.312 10.928 32.894 1.00 75.06 460 PRO A O 1
ATOM 3583 N N . LYS A 1 461 ? -5.552 12.229 34.237 1.00 72.00 461 LYS A N 1
ATOM 3584 C CA . LYS A 1 461 ? -4.411 12.750 35.020 1.00 72.00 461 LYS A CA 1
ATOM 3585 C C . LYS A 1 461 ? -4.184 12.036 36.351 1.00 72.00 461 LYS A C 1
ATOM 3587 O O . LYS A 1 461 ? -3.094 12.161 36.898 1.00 72.00 461 LYS A O 1
ATOM 3592 N N . ALA A 1 462 ? -5.184 11.329 36.868 1.00 69.62 462 ALA A N 1
ATOM 3593 C CA . ALA A 1 462 ? -5.135 10.718 38.189 1.00 69.62 462 ALA A CA 1
ATOM 3594 C C . ALA A 1 462 ? -5.826 9.351 38.196 1.00 69.62 462 ALA A C 1
ATOM 3596 O O . ALA A 1 462 ? -6.814 9.149 37.487 1.00 69.62 462 ALA A O 1
ATOM 3597 N N . VAL A 1 463 ? -5.305 8.449 39.030 1.00 75.88 463 VAL A N 1
ATOM 3598 C CA . VAL A 1 463 ? -5.939 7.168 39.359 1.00 75.88 463 VAL A CA 1
ATOM 3599 C C . VAL A 1 463 ? -7.115 7.440 40.293 1.00 75.88 463 VAL A C 1
ATOM 3601 O O . VAL A 1 463 ? -6.985 8.178 41.271 1.00 75.88 463 VAL A O 1
ATOM 3604 N N . ILE A 1 464 ? -8.273 6.858 39.989 1.00 80.75 464 ILE A N 1
ATOM 3605 C CA . ILE A 1 464 ? -9.486 7.027 40.798 1.00 80.75 464 ILE A CA 1
ATOM 3606 C C . ILE A 1 464 ? -9.524 6.044 41.971 1.00 80.75 464 ILE A C 1
ATOM 3608 O O . ILE A 1 464 ? -9.022 4.924 41.899 1.00 80.75 464 ILE A O 1
ATOM 3612 N N . THR A 1 465 ? -10.169 6.444 43.067 1.00 83.06 465 THR A N 1
ATOM 3613 C CA . THR A 1 465 ? -10.385 5.550 44.216 1.00 83.06 465 THR A CA 1
ATOM 3614 C C . THR A 1 465 ? -11.464 4.503 43.915 1.00 83.06 465 THR A C 1
ATOM 3616 O O . THR A 1 465 ? -12.369 4.731 43.110 1.00 83.06 465 THR A O 1
ATOM 3619 N N . ARG A 1 466 ? -11.438 3.360 44.618 1.00 82.75 466 ARG A N 1
ATOM 3620 C CA . ARG A 1 466 ? -12.435 2.282 44.445 1.00 82.75 466 ARG A CA 1
ATOM 3621 C C . ARG A 1 466 ? -13.881 2.771 44.614 1.00 82.75 466 ARG A C 1
ATOM 3623 O O . ARG A 1 466 ? -14.767 2.337 43.886 1.00 82.75 466 ARG A O 1
ATOM 3630 N N . SER A 1 467 ? -14.134 3.677 45.560 1.00 85.44 467 SER A N 1
ATOM 3631 C CA . SER A 1 467 ? -15.470 4.240 45.802 1.00 85.44 467 SER A CA 1
ATOM 3632 C C . SER A 1 467 ? -15.946 5.125 44.645 1.00 85.44 467 SER A C 1
ATOM 3634 O O . SER A 1 467 ? -17.109 5.039 44.246 1.00 85.44 467 SER A O 1
ATOM 3636 N N . GLN A 1 468 ? -15.049 5.928 44.064 1.00 84.44 468 GLN A N 1
ATOM 3637 C CA . GLN A 1 468 ? -15.331 6.732 42.872 1.00 84.44 468 GLN A CA 1
ATOM 3638 C C . GLN A 1 468 ? -15.580 5.853 41.646 1.00 84.44 468 GLN A C 1
ATOM 3640 O O . GLN A 1 468 ? -16.556 6.089 40.936 1.00 84.44 468 GLN A O 1
ATOM 3645 N N . TYR A 1 469 ? -14.771 4.806 41.449 1.00 86.31 469 TYR A N 1
ATOM 3646 C CA . TYR A 1 469 ? -14.981 3.825 40.382 1.00 86.31 469 TYR A CA 1
ATOM 3647 C C . TYR A 1 469 ? -16.371 3.189 40.477 1.00 86.31 469 TYR A C 1
ATOM 3649 O O . TYR A 1 469 ? -17.122 3.210 39.507 1.00 86.31 469 TYR A O 1
ATOM 3657 N N . ILE A 1 470 ? -16.765 2.696 41.658 1.00 87.50 470 ILE A N 1
ATOM 3658 C CA . ILE A 1 470 ? -18.087 2.081 41.861 1.00 87.50 470 ILE A CA 1
ATOM 3659 C C . ILE A 1 470 ? -19.213 3.078 41.561 1.00 87.50 470 ILE A C 1
ATOM 3661 O O . ILE A 1 470 ? -20.204 2.714 40.922 1.00 87.50 470 ILE A O 1
ATOM 3665 N N . LYS A 1 471 ? -19.075 4.336 41.996 1.00 90.06 471 LYS A N 1
ATOM 3666 C CA . LYS A 1 471 ? -20.077 5.381 41.753 1.00 90.06 471 LYS A CA 1
ATOM 3667 C C . LYS A 1 471 ? -20.247 5.663 40.256 1.00 90.06 471 LYS A C 1
ATOM 3669 O O . LYS A 1 471 ? -21.372 5.609 39.761 1.00 90.06 471 LYS A O 1
ATOM 3674 N N . GLU A 1 472 ? -19.152 5.915 39.544 1.00 86.56 472 GLU A N 1
ATOM 3675 C CA . GLU A 1 472 ? -19.178 6.219 38.108 1.00 86.56 472 GLU A CA 1
ATOM 3676 C C . GLU A 1 472 ? -19.607 5.006 37.275 1.00 86.56 472 GLU A C 1
ATOM 3678 O O . GLU A 1 472 ? -20.481 5.135 36.418 1.00 86.56 472 GLU A O 1
ATOM 3683 N N . ALA A 1 473 ? -19.112 3.804 37.589 1.00 88.50 473 ALA A N 1
ATOM 3684 C CA . ALA A 1 473 ? -19.543 2.563 36.944 1.00 88.50 473 ALA A CA 1
ATOM 3685 C C . ALA A 1 473 ? -21.055 2.331 37.107 1.00 88.50 473 ALA A C 1
ATOM 3687 O O . ALA A 1 473 ? -21.735 1.921 36.165 1.00 88.50 473 ALA A O 1
ATOM 3688 N N . THR A 1 474 ? -21.616 2.649 38.279 1.00 91.88 474 THR A N 1
ATOM 3689 C CA . THR A 1 474 ? -23.064 2.545 38.519 1.00 91.88 474 THR A CA 1
ATOM 3690 C C . THR A 1 474 ? -23.853 3.535 37.658 1.00 91.88 474 THR A C 1
ATOM 3692 O O . THR A 1 474 ? -24.919 3.196 37.142 1.00 91.88 474 THR A O 1
ATOM 3695 N N . GLU A 1 475 ? -23.356 4.758 37.479 1.00 90.38 475 GLU A N 1
ATOM 3696 C CA . GLU A 1 475 ? -24.014 5.770 36.647 1.00 90.38 475 GLU A CA 1
ATOM 3697 C C . GLU A 1 475 ? -23.896 5.474 35.147 1.00 90.38 475 GLU A C 1
ATOM 3699 O O . GLU A 1 475 ? -24.889 5.611 34.427 1.00 90.38 475 GLU A O 1
ATOM 3704 N N . LEU A 1 476 ? -22.742 4.987 34.679 1.00 90.50 476 LEU A N 1
ATOM 3705 C CA . LEU A 1 476 ? -22.589 4.464 33.317 1.00 90.50 476 LEU A CA 1
ATOM 3706 C C . LEU A 1 476 ? -23.512 3.261 33.090 1.00 90.50 476 LEU A C 1
ATOM 3708 O O . LEU A 1 476 ? -24.193 3.195 32.069 1.00 90.50 476 LEU A O 1
ATOM 3712 N N . GLY A 1 477 ? -23.641 2.369 34.076 1.00 92.31 477 GLY A N 1
ATOM 3713 C CA . GLY A 1 477 ? -24.584 1.251 34.036 1.00 92.31 477 GLY A CA 1
ATOM 3714 C C . GLY A 1 477 ? -26.051 1.688 33.928 1.00 92.31 477 GLY A C 1
ATOM 3715 O O . GLY A 1 477 ? -26.839 1.035 33.239 1.00 92.31 477 GLY A O 1
ATOM 3716 N N . LYS A 1 478 ? -26.441 2.811 34.550 1.00 93.94 478 LYS A N 1
ATOM 3717 C CA . LYS A 1 478 ? -27.782 3.402 34.373 1.00 93.94 478 LYS A CA 1
ATOM 3718 C C . LYS A 1 478 ? -27.981 3.911 32.945 1.00 93.94 478 LYS A C 1
ATOM 3720 O O . LYS A 1 478 ? -28.965 3.526 32.316 1.00 93.94 478 LYS A O 1
ATOM 3725 N N . LYS A 1 479 ? -27.022 4.675 32.407 1.00 91.50 479 LYS A N 1
ATOM 3726 C CA . LYS A 1 479 ? -27.056 5.145 31.010 1.00 91.50 479 LYS A CA 1
ATOM 3727 C C . LYS A 1 479 ? -27.109 3.988 30.011 1.00 91.50 479 LYS A C 1
ATOM 3729 O O . LYS A 1 479 ? -27.891 4.033 29.069 1.00 91.50 479 LYS A O 1
ATOM 3734 N N . ALA A 1 480 ? -26.345 2.921 30.246 1.00 93.56 480 ALA A N 1
ATOM 3735 C CA . ALA A 1 480 ? -26.364 1.714 29.420 1.00 93.56 480 ALA A CA 1
ATOM 3736 C C . ALA A 1 480 ? -27.762 1.080 29.366 1.00 93.56 480 ALA A C 1
ATOM 3738 O O . ALA A 1 480 ? -28.235 0.685 28.302 1.00 93.56 480 ALA A O 1
ATOM 3739 N N . ARG A 1 481 ? -28.460 1.015 30.509 1.00 94.75 481 ARG A N 1
ATOM 3740 C CA . ARG A 1 481 ? -29.836 0.496 30.580 1.00 94.75 481 ARG A CA 1
ATOM 3741 C C . ARG A 1 481 ? -30.833 1.404 29.862 1.00 94.75 481 ARG A C 1
ATOM 3743 O O . ARG A 1 481 ? -31.747 0.888 29.225 1.00 94.75 481 ARG A O 1
ATOM 3750 N N . GLU A 1 482 ? -30.681 2.721 29.964 1.00 93.75 482 GLU A N 1
ATOM 3751 C CA . GLU A 1 482 ? -31.517 3.690 29.239 1.00 93.75 482 GLU A CA 1
ATOM 3752 C C . GLU A 1 482 ? -31.321 3.574 27.724 1.00 93.75 482 GLU A C 1
ATOM 3754 O O . GLU A 1 482 ? -32.300 3.451 26.988 1.00 93.75 482 GLU A O 1
ATOM 3759 N N . LEU A 1 483 ? -30.068 3.504 27.270 1.00 92.75 483 LEU A N 1
ATOM 3760 C CA . LEU A 1 483 ? -29.726 3.308 25.862 1.00 92.75 483 LEU A CA 1
ATOM 3761 C C . LEU A 1 483 ? -30.229 1.972 25.326 1.00 92.75 483 LEU A C 1
ATOM 3763 O O . LEU A 1 483 ? -30.793 1.930 24.236 1.00 92.75 483 LEU A O 1
ATOM 3767 N N . LYS A 1 484 ? -30.102 0.894 26.108 1.00 94.50 484 LYS A N 1
ATOM 3768 C CA . LYS A 1 484 ? -30.664 -0.411 25.750 1.00 94.50 484 LYS A CA 1
ATOM 3769 C C . LYS A 1 484 ? -32.179 -0.332 25.558 1.00 94.50 484 LYS A C 1
ATOM 3771 O O . LYS A 1 484 ? -32.678 -0.797 24.542 1.00 94.50 484 LYS A O 1
ATOM 3776 N N . LYS A 1 485 ? -32.907 0.318 26.473 1.00 95.31 485 LYS A N 1
ATOM 3777 C CA . LYS A 1 485 ? -34.361 0.522 26.331 1.00 95.31 485 LYS A CA 1
ATOM 3778 C C . LYS A 1 485 ? -34.712 1.350 25.092 1.00 95.31 485 LYS A C 1
ATOM 3780 O O . LYS A 1 485 ? -35.679 1.027 24.407 1.00 95.31 485 LYS A O 1
ATOM 3785 N N . ALA A 1 486 ? -33.942 2.398 24.793 1.00 91.94 486 ALA A N 1
ATOM 3786 C CA . ALA A 1 486 ? -34.135 3.204 23.589 1.00 91.94 486 ALA A CA 1
ATOM 3787 C C . ALA A 1 486 ? -33.889 2.386 22.307 1.00 91.94 486 ALA A C 1
ATOM 3789 O O . ALA A 1 486 ? -34.668 2.483 21.359 1.00 91.94 486 ALA A O 1
ATOM 3790 N N . ALA A 1 487 ? -32.851 1.545 22.294 1.00 91.94 487 ALA A N 1
ATOM 3791 C CA . ALA A 1 487 ? -32.555 0.632 21.193 1.00 91.94 487 ALA A CA 1
ATOM 3792 C C . ALA A 1 487 ? -33.654 -0.430 21.014 1.00 91.94 487 ALA A C 1
ATOM 3794 O O . ALA A 1 487 ? -34.125 -0.630 19.896 1.00 91.94 487 ALA A O 1
ATOM 3795 N N . ASP A 1 488 ? -34.124 -1.047 22.103 1.00 92.75 488 ASP A N 1
ATOM 3796 C CA . ASP A 1 488 ? -35.223 -2.021 22.081 1.00 92.75 488 ASP A CA 1
ATOM 3797 C C . ASP A 1 488 ? -36.525 -1.387 21.553 1.00 92.75 488 ASP A C 1
ATOM 3799 O O . ASP A 1 488 ? -37.238 -1.999 20.758 1.00 92.75 488 ASP A O 1
ATOM 3803 N N . GLY A 1 489 ? -36.813 -0.135 21.930 1.00 90.75 489 GLY A N 1
ATOM 3804 C CA . GLY A 1 489 ? -37.942 0.630 21.393 1.00 90.75 489 GLY A CA 1
ATOM 3805 C C . GLY A 1 489 ? -37.827 0.878 19.886 1.00 90.75 489 GLY A C 1
ATOM 3806 O O . GLY A 1 489 ? -38.783 0.655 19.145 1.00 90.75 489 GLY A O 1
ATOM 3807 N N . LEU A 1 490 ? -36.639 1.256 19.401 1.00 89.94 490 LEU A N 1
ATOM 3808 C CA . LEU A 1 490 ? -36.381 1.420 17.963 1.00 89.94 490 LEU A CA 1
ATOM 3809 C C . LEU A 1 490 ? -36.460 0.097 17.192 1.00 89.94 490 LEU A C 1
ATOM 3811 O O . LEU A 1 490 ? -36.883 0.097 16.035 1.00 89.94 490 LEU A O 1
ATOM 3815 N N . HIS A 1 491 ? -36.091 -1.022 17.818 1.00 88.69 491 HIS A N 1
ATOM 3816 C CA . HIS A 1 491 ? -36.232 -2.363 17.242 1.00 88.69 491 HIS A CA 1
ATOM 3817 C C . HIS A 1 491 ? -37.703 -2.780 17.118 1.00 88.69 491 HIS A C 1
ATOM 3819 O O . HIS A 1 491 ? -38.109 -3.408 16.140 1.00 88.69 491 HIS A O 1
ATOM 3825 N N . GLN A 1 492 ? -38.542 -2.391 18.080 1.00 88.44 492 GLN A N 1
ATOM 3826 C CA . GLN A 1 492 ? -39.992 -2.581 17.991 1.00 88.44 492 GLN A CA 1
ATOM 3827 C C . GLN A 1 492 ? -40.619 -1.703 16.897 1.00 88.44 492 GLN A C 1
ATOM 3829 O O . GLN A 1 492 ? -41.447 -2.201 16.133 1.00 88.44 492 GLN A O 1
ATOM 3834 N N . GLU A 1 493 ? -40.187 -0.443 16.762 1.00 86.88 493 GLU A N 1
ATOM 3835 C CA . GLU A 1 493 ? -40.576 0.434 15.642 1.00 86.88 493 GLU A CA 1
ATOM 3836 C C . GLU A 1 493 ? -40.136 -0.126 14.277 1.00 86.88 493 GLU A C 1
ATOM 3838 O O . GLU A 1 493 ? -40.817 0.055 13.265 1.00 86.88 493 GLU A O 1
ATOM 3843 N N . GLU A 1 494 ? -39.003 -0.833 14.231 1.00 86.12 494 GLU A N 1
ATOM 3844 C CA . GLU A 1 494 ? -38.557 -1.517 13.021 1.00 86.12 494 GLU A CA 1
ATOM 3845 C C . GLU A 1 494 ? -39.506 -2.661 12.644 1.00 86.12 494 GLU A C 1
ATOM 3847 O O . GLU A 1 494 ? -39.906 -2.778 11.481 1.00 86.12 494 GLU A O 1
ATOM 3852 N N . ARG A 1 495 ? -39.901 -3.477 13.629 1.00 83.88 495 ARG A N 1
ATOM 3853 C CA . ARG A 1 495 ? -40.841 -4.594 13.444 1.00 83.88 495 ARG A CA 1
ATOM 3854 C C . ARG A 1 495 ? -42.246 -4.135 13.063 1.00 83.88 495 ARG A C 1
ATOM 3856 O O . ARG A 1 495 ? -42.919 -4.846 12.325 1.00 83.88 495 ARG A O 1
ATOM 3863 N N . SER A 1 496 ? -42.677 -2.959 13.517 1.00 82.50 496 SER A N 1
ATOM 3864 C CA . SER A 1 496 ? -43.956 -2.359 13.112 1.00 82.50 496 SER A CA 1
ATOM 3865 C C . SER A 1 496 ? -43.916 -1.705 11.722 1.00 82.50 496 SER A C 1
ATOM 3867 O O . SER A 1 496 ? -44.932 -1.196 11.253 1.00 82.50 496 SER A O 1
ATOM 3869 N N . GLY A 1 497 ? -42.768 -1.743 11.030 1.00 81.19 497 GLY A N 1
ATOM 3870 C CA . GLY A 1 497 ? -42.618 -1.295 9.643 1.00 81.19 497 GLY A CA 1
ATOM 3871 C C . GLY A 1 497 ? -42.331 0.201 9.474 1.00 81.19 497 GLY A C 1
ATOM 3872 O O . GLY A 1 497 ? -42.239 0.684 8.343 1.00 81.19 497 GLY A O 1
ATOM 3873 N N . ALA A 1 498 ? -42.125 0.957 10.556 1.00 73.38 498 ALA A N 1
ATOM 3874 C CA . ALA A 1 498 ? -41.944 2.409 10.520 1.00 73.38 498 ALA A CA 1
ATOM 3875 C C . ALA A 1 498 ? -40.495 2.836 10.184 1.00 73.38 498 ALA A C 1
ATOM 3877 O O . ALA A 1 498 ? -39.862 3.603 10.911 1.00 73.38 498 ALA A O 1
ATOM 3878 N N . LYS A 1 499 ? -39.950 2.411 9.033 1.00 77.75 499 LYS A N 1
ATOM 3879 C CA . LYS A 1 499 ? -38.580 2.759 8.572 1.00 77.75 499 LYS A CA 1
ATOM 3880 C C . LYS A 1 499 ? -38.457 4.176 7.977 1.00 77.75 499 LYS A C 1
ATOM 3882 O O . LYS A 1 499 ? -37.835 4.386 6.932 1.00 77.75 499 LYS A O 1
ATOM 3887 N N . GLY A 1 500 ? -39.039 5.172 8.646 1.00 84.69 500 GLY A N 1
ATOM 3888 C CA . GLY A 1 500 ? -39.035 6.575 8.219 1.00 84.69 500 GLY A CA 1
ATOM 3889 C C . GLY A 1 500 ? -37.715 7.326 8.474 1.00 84.69 500 GLY A C 1
ATOM 3890 O O . GLY A 1 500 ? -36.769 6.826 9.086 1.00 84.69 500 GLY A O 1
ATOM 3891 N N . ARG A 1 501 ? -37.655 8.600 8.051 1.00 83.50 501 ARG A N 1
ATOM 3892 C CA . ARG A 1 501 ? -36.489 9.490 8.272 1.00 83.50 501 ARG A CA 1
ATOM 3893 C C . ARG A 1 501 ? -36.227 9.766 9.760 1.00 83.50 501 ARG A C 1
ATOM 3895 O O . ARG A 1 501 ? -35.069 9.896 10.153 1.00 83.50 501 ARG A O 1
ATOM 3902 N N . LYS A 1 502 ? -37.288 9.826 10.577 1.00 85.00 502 LYS A N 1
ATOM 3903 C CA . LYS A 1 502 ? -37.221 10.014 12.038 1.00 85.00 502 LYS A CA 1
ATOM 3904 C C . LYS A 1 502 ? -36.557 8.818 12.725 1.00 85.00 502 LYS A C 1
ATOM 3906 O O . LYS A 1 502 ? -35.605 9.023 13.468 1.00 85.00 502 LYS A O 1
ATOM 3911 N N . TRP A 1 503 ? -36.966 7.596 12.380 1.00 87.56 503 TRP A N 1
ATOM 3912 C CA . TRP A 1 503 ? -36.349 6.363 12.877 1.00 87.56 503 TRP A CA 1
ATOM 3913 C C . TRP A 1 503 ? -34.849 6.327 12.566 1.00 87.56 503 TRP A C 1
ATOM 3915 O O . TRP A 1 503 ? -34.035 6.228 13.475 1.00 87.56 503 TRP A O 1
ATOM 3925 N N . ARG A 1 504 ? -34.448 6.573 11.306 1.00 83.62 504 ARG A N 1
ATOM 3926 C CA . ARG A 1 504 ? -33.019 6.616 10.923 1.00 83.62 504 ARG A CA 1
ATOM 3927 C C . ARG A 1 504 ? -32.219 7.666 11.703 1.00 83.62 504 ARG A C 1
ATOM 3929 O O . ARG A 1 504 ? -31.036 7.461 11.962 1.00 83.62 504 ARG A O 1
ATOM 3936 N N . LYS A 1 505 ? -32.831 8.810 12.037 1.00 87.25 505 LYS A N 1
ATOM 3937 C CA . LYS A 1 505 ? -32.199 9.856 12.858 1.00 87.25 505 LYS A CA 1
ATOM 3938 C C . LYS A 1 505 ? -32.030 9.392 14.307 1.00 87.25 505 LYS A C 1
ATOM 3940 O O . LYS A 1 505 ? -30.963 9.611 14.867 1.00 87.25 505 LYS A O 1
ATOM 3945 N N . ASN A 1 506 ? -33.043 8.740 14.873 1.00 87.69 506 ASN A N 1
ATOM 3946 C CA . ASN A 1 506 ? -33.011 8.212 16.236 1.00 87.69 506 ASN A CA 1
ATOM 3947 C C . ASN A 1 506 ? -32.017 7.051 16.372 1.00 87.69 506 ASN A C 1
ATOM 3949 O O . ASN A 1 506 ? -31.223 7.059 17.301 1.00 87.69 506 ASN A O 1
ATOM 3953 N N . VAL A 1 507 ? -31.975 6.129 15.405 1.00 86.44 507 VAL A N 1
ATOM 3954 C CA . VAL A 1 507 ? -30.976 5.046 15.350 1.00 86.44 507 VAL A CA 1
ATOM 3955 C C . VAL A 1 507 ? -29.564 5.618 15.355 1.00 86.44 507 VAL A C 1
ATOM 3957 O O . VAL A 1 507 ? -28.757 5.233 16.188 1.00 86.44 507 VAL A O 1
ATOM 3960 N N . LYS A 1 508 ? -29.280 6.613 14.503 1.00 82.75 508 LYS A N 1
ATOM 3961 C CA . LYS A 1 508 ? -27.969 7.284 14.496 1.00 82.75 508 LYS A CA 1
ATOM 3962 C C . LYS A 1 508 ? -27.656 8.024 15.798 1.00 82.75 508 LYS A C 1
ATOM 3964 O O . LYS A 1 508 ? -26.488 8.164 16.146 1.00 82.75 508 LYS A O 1
ATOM 3969 N N . ALA A 1 509 ? -28.666 8.565 16.478 1.00 84.75 509 ALA A N 1
ATOM 3970 C CA . ALA A 1 509 ? -28.477 9.237 17.760 1.00 84.75 509 ALA A CA 1
ATOM 3971 C C . ALA A 1 509 ? -28.108 8.227 18.855 1.00 84.75 509 ALA A C 1
ATOM 3973 O O . ALA A 1 509 ? -27.105 8.430 19.531 1.00 84.75 509 ALA A O 1
ATOM 3974 N N . VAL A 1 510 ? -28.845 7.114 18.948 1.00 88.25 510 VAL A N 1
ATOM 3975 C CA . VAL A 1 510 ? -28.559 6.013 19.882 1.00 88.25 510 VAL A CA 1
ATOM 3976 C C . VAL A 1 510 ? -27.203 5.378 19.583 1.00 88.25 510 VAL A C 1
ATOM 3978 O O . VAL A 1 510 ? -26.420 5.169 20.499 1.00 88.25 510 VAL A O 1
ATOM 3981 N N . GLU A 1 511 ? -26.877 5.144 18.310 1.00 81.62 511 GLU A N 1
ATOM 3982 C CA . GLU A 1 511 ? -25.565 4.644 17.880 1.00 81.62 511 GLU A CA 1
ATOM 3983 C C . GLU A 1 511 ? -24.440 5.584 18.339 1.00 81.62 511 GLU A C 1
ATOM 3985 O O . GLU A 1 511 ? -23.456 5.143 18.925 1.00 81.62 511 GLU A O 1
ATOM 3990 N N . LYS A 1 512 ? -24.604 6.900 18.157 1.00 77.19 512 LYS A N 1
ATOM 3991 C CA . LYS A 1 512 ? -23.628 7.894 18.617 1.00 77.19 512 LYS A CA 1
ATOM 3992 C C . LYS A 1 512 ? -23.485 7.928 20.142 1.00 77.19 512 LYS A C 1
ATOM 3994 O O . LYS A 1 512 ? -22.371 8.090 20.630 1.00 77.19 512 LYS A O 1
ATOM 3999 N N . GLU A 1 513 ? -24.582 7.831 20.886 1.00 82.88 513 GLU A N 1
ATOM 4000 C CA . GLU A 1 513 ? -24.546 7.811 22.354 1.00 82.88 513 GLU A CA 1
ATOM 4001 C C . GLU A 1 513 ? -23.939 6.513 22.895 1.00 82.88 513 GLU A C 1
ATOM 4003 O O . GLU A 1 513 ? -23.189 6.557 23.867 1.00 82.88 513 GLU A O 1
ATOM 4008 N N . LEU A 1 514 ? -24.178 5.380 22.231 1.00 84.69 514 LEU A N 1
ATOM 4009 C CA . LEU A 1 514 ? -23.537 4.105 22.544 1.00 84.69 514 LEU A CA 1
ATOM 4010 C C . LEU A 1 514 ? -22.021 4.180 22.342 1.00 84.69 514 LEU A C 1
ATOM 4012 O O . LEU A 1 514 ? -21.281 3.752 23.220 1.00 84.69 514 LEU A O 1
ATOM 4016 N N . LEU A 1 515 ? -21.558 4.780 21.239 1.00 74.94 515 LEU A N 1
ATOM 4017 C CA . LEU A 1 515 ? -20.126 5.004 21.001 1.00 74.94 515 LEU A CA 1
ATOM 4018 C C . LEU A 1 515 ? -19.483 5.862 22.098 1.00 74.94 515 LEU A C 1
ATOM 4020 O O . LEU A 1 515 ? -18.380 5.570 22.542 1.00 74.94 515 LEU A O 1
ATOM 4024 N N . GLN A 1 516 ? -20.179 6.906 22.554 1.00 79.31 516 GLN A N 1
ATOM 4025 C CA . GLN A 1 516 ? -19.696 7.751 23.651 1.00 79.31 516 GLN A CA 1
ATOM 4026 C C . GLN A 1 516 ? -19.663 7.003 24.982 1.00 79.31 516 GLN A C 1
ATOM 4028 O O . GLN A 1 516 ? -18.726 7.176 25.752 1.00 79.31 516 GLN A O 1
ATOM 4033 N N . LEU A 1 517 ? -20.669 6.169 25.248 1.00 85.06 517 LEU A N 1
ATOM 4034 C CA . LEU A 1 517 ? -20.702 5.341 26.446 1.00 85.06 517 LEU A CA 1
ATOM 4035 C C . LEU A 1 517 ? -19.556 4.319 26.450 1.00 85.06 517 LEU A C 1
ATOM 4037 O O . LEU A 1 517 ? -18.925 4.135 27.483 1.00 85.06 517 LEU A O 1
ATOM 4041 N N . GLU A 1 518 ? -19.279 3.680 25.313 1.00 82.50 518 GLU A N 1
ATOM 4042 C CA . GLU A 1 518 ? -18.158 2.748 25.140 1.00 82.50 518 GLU A CA 1
ATOM 4043 C C . GLU A 1 518 ? -16.807 3.447 25.386 1.00 82.50 518 GLU A C 1
ATOM 4045 O O . GLU A 1 518 ? -15.977 2.938 26.136 1.00 82.50 518 GLU A O 1
ATOM 4050 N N . GLU A 1 519 ? -16.608 4.651 24.832 1.00 77.94 519 GLU A N 1
ATOM 4051 C CA . GLU A 1 519 ? -15.427 5.485 25.111 1.00 77.94 519 GLU A CA 1
ATOM 4052 C C . GLU A 1 519 ? -15.309 5.851 26.603 1.00 77.94 519 GLU A C 1
ATOM 4054 O O . GLU A 1 519 ? -14.226 5.728 27.174 1.00 77.94 519 GLU A O 1
ATOM 4059 N N . ASP A 1 520 ? -16.407 6.260 27.249 1.00 82.62 520 ASP A N 1
ATOM 4060 C CA . ASP A 1 520 ? -16.433 6.602 28.679 1.00 82.62 520 ASP A CA 1
ATOM 4061 C C . ASP A 1 520 ? -16.117 5.379 29.571 1.00 82.62 520 ASP A C 1
ATOM 4063 O O . ASP A 1 520 ? -15.432 5.524 30.584 1.00 82.62 520 ASP A O 1
ATOM 4067 N N . VAL A 1 521 ? -16.590 4.179 29.203 1.00 84.81 521 VAL A N 1
ATOM 4068 C CA . VAL A 1 521 ? -16.289 2.919 29.911 1.00 84.81 521 VAL A CA 1
ATOM 4069 C C . VAL A 1 521 ? -14.817 2.546 29.756 1.00 84.81 521 VAL A C 1
ATOM 4071 O O . VAL A 1 521 ? -14.158 2.294 30.761 1.00 84.81 521 VAL A O 1
ATOM 4074 N N . ASN A 1 522 ? -14.275 2.595 28.537 1.00 80.56 522 ASN A N 1
ATOM 4075 C CA . ASN A 1 522 ? -12.861 2.302 28.287 1.00 80.56 522 ASN A CA 1
ATOM 4076 C C . ASN A 1 522 ? -11.937 3.256 29.062 1.00 80.56 522 ASN A C 1
ATOM 4078 O O . ASN A 1 522 ? -10.940 2.829 29.639 1.00 80.56 522 ASN A O 1
ATOM 4082 N N . LEU A 1 523 ? -12.285 4.547 29.122 1.00 78.56 523 LEU A N 1
ATOM 4083 C CA . LEU A 1 523 ? -11.551 5.522 29.933 1.00 78.56 523 LEU A CA 1
ATOM 4084 C C . LEU A 1 523 ? -11.633 5.192 31.427 1.00 78.56 523 LEU A C 1
ATOM 4086 O O . LEU A 1 523 ? -10.629 5.303 32.131 1.00 78.56 523 LEU A O 1
ATOM 4090 N N . LEU A 1 524 ? -12.811 4.794 31.920 1.00 83.62 524 LEU A N 1
ATOM 4091 C CA . LEU A 1 524 ? -13.000 4.411 33.320 1.00 83.62 524 LEU A CA 1
ATOM 4092 C C . LEU A 1 524 ? -12.156 3.184 33.699 1.00 83.62 524 LEU A C 1
ATOM 4094 O O . LEU A 1 524 ? -11.562 3.177 34.778 1.00 83.62 524 LEU A O 1
ATOM 4098 N N . GLU A 1 525 ? -12.079 2.184 32.821 1.00 82.00 525 GLU A N 1
ATOM 4099 C CA . GLU A 1 525 ? -11.231 1.000 32.998 1.00 82.00 525 GLU A CA 1
ATOM 4100 C C . GLU A 1 525 ? -9.737 1.356 32.977 1.00 82.00 525 GLU A C 1
ATOM 4102 O O . GLU A 1 525 ? -8.979 0.875 33.817 1.00 82.00 525 GLU A O 1
ATOM 4107 N N . GLU A 1 526 ? -9.309 2.266 32.095 1.00 78.12 526 GLU A N 1
ATOM 4108 C CA . GLU A 1 526 ? -7.915 2.728 32.034 1.00 78.12 526 GLU A CA 1
ATOM 4109 C C . GLU A 1 526 ? -7.492 3.512 33.294 1.00 78.12 526 GLU A C 1
ATOM 4111 O O . GLU A 1 526 ? -6.341 3.434 33.725 1.00 78.12 526 GLU A O 1
ATOM 4116 N N . MET A 1 527 ? -8.421 4.247 33.920 1.00 79.38 527 MET A N 1
ATOM 4117 C CA . MET A 1 527 ? -8.184 4.995 35.167 1.00 79.38 527 MET A CA 1
ATOM 4118 C C . MET A 1 527 ? -8.159 4.128 36.432 1.00 79.38 527 MET A C 1
ATOM 4120 O O . MET A 1 527 ? -7.734 4.614 37.484 1.00 79.38 527 MET A O 1
ATOM 4124 N N . TYR A 1 528 ? -8.623 2.879 36.358 1.00 81.12 528 TYR A N 1
ATOM 4125 C CA . TYR A 1 528 ? -8.624 1.937 37.477 1.00 81.12 528 TYR A CA 1
ATOM 4126 C C . TYR A 1 528 ? -8.093 0.567 37.026 1.00 81.12 528 TYR A C 1
ATOM 4128 O O . TYR A 1 528 ? -8.876 -0.376 36.874 1.00 81.12 528 TYR A O 1
ATOM 4136 N N . PRO A 1 529 ? -6.767 0.433 36.811 1.00 76.44 529 PRO A N 1
ATOM 4137 C CA . PRO A 1 529 ? -6.176 -0.838 36.412 1.00 76.44 529 PRO A CA 1
ATOM 4138 C C . PRO A 1 529 ? -6.428 -1.896 37.492 1.00 76.44 529 PRO A C 1
ATOM 4140 O O . PRO A 1 529 ? -5.979 -1.773 38.632 1.00 76.44 529 PRO A O 1
ATOM 4143 N N . GLN A 1 530 ? -7.178 -2.938 37.135 1.00 69.19 530 GLN A N 1
ATOM 4144 C CA . GLN A 1 530 ? -7.504 -4.045 38.030 1.00 69.19 530 GLN A CA 1
ATOM 4145 C C . GLN A 1 530 ? -6.387 -5.097 37.982 1.00 69.19 530 GLN A C 1
ATOM 4147 O O . GLN A 1 530 ? -6.067 -5.605 36.910 1.00 69.19 530 GLN A O 1
ATOM 4152 N N . GLY A 1 531 ? -5.799 -5.445 39.130 1.00 73.75 531 GLY A N 1
ATOM 4153 C CA . GLY A 1 531 ? -4.819 -6.531 39.230 1.00 73.75 531 GLY A CA 1
ATOM 4154 C C . GLY A 1 531 ? -3.763 -6.331 40.317 1.00 73.75 531 GLY A C 1
ATOM 4155 O O . GLY A 1 531 ? -3.712 -5.297 40.977 1.00 73.75 531 GLY A O 1
ATOM 4156 N N . GLU A 1 532 ? -2.899 -7.335 40.475 1.00 71.62 532 GLU A N 1
ATOM 4157 C CA . GLU A 1 532 ? -1.806 -7.372 41.464 1.00 71.62 532 GLU A CA 1
ATOM 4158 C C . GLU A 1 532 ? -0.673 -6.370 41.141 1.00 71.62 532 GLU A C 1
ATOM 4160 O O . GLU A 1 532 ? 0.139 -6.040 41.997 1.00 71.62 532 GLU A O 1
ATOM 4165 N N . GLN A 1 533 ? -0.651 -5.835 39.911 1.00 76.88 533 GLN A N 1
ATOM 4166 C CA . GLN A 1 533 ? 0.357 -4.908 39.380 1.00 76.88 533 GLN A CA 1
ATOM 4167 C C . GLN A 1 533 ? -0.251 -3.577 38.879 1.00 76.88 533 GLN A C 1
ATOM 4169 O O . GLN A 1 533 ? 0.064 -3.089 37.794 1.00 76.88 533 GLN A O 1
ATOM 4174 N N . ALA A 1 534 ? -1.164 -2.979 39.648 1.00 73.75 534 ALA A N 1
ATOM 4175 C CA . ALA A 1 534 ? -1.882 -1.763 39.241 1.00 73.75 534 ALA A CA 1
ATOM 4176 C C . ALA A 1 534 ? -0.961 -0.546 38.987 1.00 73.75 534 ALA A C 1
ATOM 4178 O O . ALA A 1 534 ? -1.182 0.216 38.044 1.00 73.75 534 ALA A O 1
ATOM 4179 N N . GLU A 1 535 ? 0.095 -0.374 39.790 1.00 75.50 535 GLU A N 1
ATOM 4180 C CA . GLU A 1 535 ? 1.024 0.759 39.658 1.00 75.50 535 GLU A CA 1
ATOM 4181 C C . GLU A 1 535 ? 1.882 0.677 38.391 1.00 75.50 535 GLU A C 1
ATOM 4183 O O . GLU A 1 535 ? 2.075 1.683 37.707 1.00 75.50 535 GLU A O 1
ATOM 4188 N N . THR A 1 536 ? 2.365 -0.518 38.033 1.00 80.31 536 THR A N 1
ATOM 4189 C CA . THR A 1 536 ? 3.165 -0.704 36.814 1.00 80.31 536 THR A CA 1
ATOM 4190 C C . THR A 1 536 ? 2.292 -0.581 35.569 1.00 80.31 536 THR A C 1
ATOM 4192 O O . THR A 1 536 ? 2.708 0.058 34.605 1.00 80.31 536 THR A O 1
ATOM 4195 N N . ALA A 1 537 ? 1.061 -1.104 35.599 1.00 80.38 537 ALA A N 1
ATOM 4196 C CA . ALA A 1 537 ? 0.091 -0.934 34.520 1.00 80.38 537 ALA A CA 1
ATOM 4197 C C . ALA A 1 537 ? -0.202 0.552 34.258 1.00 80.38 537 ALA A C 1
ATOM 4199 O O . ALA A 1 537 ? -0.142 0.997 33.112 1.00 80.38 537 ALA A O 1
ATOM 4200 N N . TRP A 1 538 ? -0.423 1.341 35.315 1.00 80.88 538 TRP A N 1
ATOM 4201 C CA . TRP A 1 538 ? -0.587 2.792 35.201 1.00 80.88 538 TRP A CA 1
ATOM 4202 C C . TRP A 1 538 ? 0.683 3.498 34.697 1.00 80.88 538 TRP A C 1
ATOM 4204 O O . TRP A 1 538 ? 0.616 4.392 33.854 1.00 80.88 538 TRP A O 1
ATOM 4214 N N . ALA A 1 539 ? 1.869 3.087 35.150 1.00 83.38 539 ALA A N 1
ATOM 4215 C CA . ALA A 1 539 ? 3.121 3.635 34.630 1.00 83.38 539 ALA A CA 1
ATOM 4216 C C . ALA A 1 539 ? 3.271 3.383 33.115 1.00 83.38 539 ALA A C 1
ATOM 4218 O O . ALA A 1 539 ? 3.671 4.287 32.376 1.00 83.38 539 ALA A O 1
ATOM 4219 N N . PHE A 1 540 ? 2.889 2.196 32.628 1.00 83.56 540 PHE A N 1
ATOM 4220 C CA . PHE A 1 540 ? 2.892 1.873 31.199 1.00 83.56 540 PHE A CA 1
ATOM 4221 C C . PHE A 1 540 ? 1.847 2.660 30.398 1.00 83.56 540 PHE A C 1
ATOM 4223 O O . PHE A 1 540 ? 2.154 3.073 29.277 1.00 83.56 540 PHE A O 1
ATOM 4230 N N . THR A 1 541 ? 0.653 2.934 30.939 1.00 82.81 541 THR A N 1
ATOM 4231 C CA . THR A 1 541 ? -0.337 3.786 30.248 1.00 82.81 541 THR A CA 1
ATOM 4232 C C . THR A 1 541 ? 0.165 5.224 30.134 1.00 82.81 541 THR A C 1
ATOM 4234 O O . THR A 1 541 ? 0.133 5.802 29.043 1.00 82.81 541 THR A O 1
ATOM 4237 N N . VAL A 1 542 ? 0.733 5.787 31.207 1.00 84.38 542 VAL A N 1
ATOM 4238 C CA . VAL A 1 542 ? 1.355 7.124 31.197 1.00 84.38 542 VAL A CA 1
ATOM 4239 C C . VAL A 1 542 ? 2.515 7.190 30.200 1.00 84.38 542 VAL A C 1
ATOM 4241 O O . VAL A 1 542 ? 2.583 8.133 29.404 1.00 84.38 542 VAL A O 1
ATOM 4244 N N . LEU A 1 543 ? 3.392 6.179 30.188 1.00 86.88 543 LEU A N 1
ATOM 4245 C CA . LEU A 1 543 ? 4.481 6.073 29.214 1.00 86.88 543 LEU A CA 1
ATOM 4246 C C . LEU A 1 543 ? 3.942 5.988 27.780 1.00 86.88 543 LEU A C 1
ATOM 4248 O O . LEU A 1 543 ? 4.465 6.653 26.889 1.00 86.88 543 LEU A O 1
ATOM 4252 N N . GLY A 1 544 ? 2.858 5.242 27.562 1.00 86.69 544 GLY A N 1
ATOM 4253 C CA . GLY A 1 544 ? 2.167 5.162 26.278 1.00 86.69 544 GLY A CA 1
ATOM 4254 C C . GLY A 1 544 ? 1.636 6.519 25.807 1.00 86.69 544 GLY A C 1
ATOM 4255 O O . GLY A 1 544 ? 1.799 6.878 24.640 1.00 86.69 544 GLY A O 1
ATOM 4256 N N . TYR A 1 545 ? 1.056 7.320 26.704 1.00 87.69 545 TYR A N 1
ATOM 4257 C CA . TYR A 1 545 ? 0.630 8.687 26.388 1.00 87.69 545 TYR A CA 1
ATOM 4258 C C . TYR A 1 545 ? 1.811 9.612 26.070 1.00 87.69 545 TYR A C 1
ATOM 4260 O O . TYR A 1 545 ? 1.722 10.401 25.125 1.00 87.69 545 TYR A O 1
ATOM 4268 N N . LEU A 1 546 ? 2.920 9.512 26.807 1.00 89.88 546 LEU A N 1
ATOM 4269 C CA . LEU A 1 546 ? 4.134 10.279 26.519 1.00 89.88 546 LEU A CA 1
ATOM 4270 C C . LEU A 1 546 ? 4.739 9.891 25.162 1.00 89.88 546 LEU A C 1
ATOM 4272 O O . LEU A 1 546 ? 5.096 10.766 24.375 1.00 89.88 546 LEU A O 1
ATOM 4276 N N . ALA A 1 547 ? 4.784 8.595 24.849 1.00 90.75 547 ALA A N 1
ATOM 4277 C CA . ALA A 1 547 ? 5.221 8.100 23.550 1.00 90.75 547 ALA A CA 1
ATOM 4278 C C . ALA A 1 547 ? 4.333 8.643 22.419 1.00 90.75 547 ALA A C 1
ATOM 4280 O O . ALA A 1 547 ? 4.857 9.152 21.429 1.00 90.75 547 ALA A O 1
ATOM 4281 N N . LYS A 1 548 ? 2.999 8.637 22.586 1.00 90.38 548 LYS A N 1
ATOM 4282 C CA . LYS A 1 548 ? 2.064 9.272 21.636 1.00 90.38 548 LYS A CA 1
ATOM 4283 C C . LYS A 1 548 ? 2.388 10.757 21.445 1.00 90.38 548 LYS A C 1
ATOM 4285 O O . LYS A 1 548 ? 2.399 11.222 20.314 1.00 90.38 548 LYS A O 1
ATOM 4290 N N . PHE A 1 549 ? 2.703 11.498 22.506 1.00 92.75 549 PHE A N 1
ATOM 4291 C CA . PHE A 1 549 ? 3.068 12.914 22.392 1.00 92.75 549 PHE A CA 1
ATOM 4292 C C . PHE A 1 549 ? 4.349 13.135 21.580 1.00 92.75 549 PHE A C 1
ATOM 4294 O O . PHE A 1 549 ? 4.349 13.942 20.651 1.00 92.75 549 PHE A O 1
ATOM 4301 N N . ILE A 1 550 ? 5.413 12.385 21.886 1.00 94.00 550 ILE A N 1
ATOM 4302 C CA . ILE A 1 550 ? 6.697 12.473 21.173 1.00 94.00 550 ILE A CA 1
ATOM 4303 C C . ILE A 1 550 ? 6.512 12.100 19.698 1.00 94.00 550 ILE A C 1
ATOM 4305 O O . ILE A 1 550 ? 6.923 12.852 18.815 1.00 94.00 550 ILE A O 1
ATOM 4309 N N . LEU A 1 551 ? 5.826 10.986 19.419 1.00 92.69 551 LEU A N 1
ATOM 4310 C CA . LEU A 1 551 ? 5.495 10.564 18.055 1.00 92.69 551 LEU A CA 1
ATOM 4311 C C . LEU A 1 551 ? 4.601 11.581 17.335 1.00 92.69 551 LEU A C 1
ATOM 4313 O O . LEU A 1 551 ? 4.740 11.773 16.131 1.00 92.69 551 LEU A O 1
ATOM 4317 N N . GLY A 1 552 ? 3.716 12.263 18.061 1.00 93.62 552 GLY A N 1
ATOM 4318 C CA . GLY A 1 552 ? 2.881 13.336 17.537 1.00 93.62 552 GLY A CA 1
ATOM 4319 C C . GLY A 1 552 ? 3.689 14.563 17.112 1.00 93.62 552 GLY A C 1
ATOM 4320 O O . GLY A 1 552 ? 3.458 15.086 16.024 1.00 93.62 552 GLY A O 1
ATOM 4321 N N . ILE A 1 553 ? 4.670 14.991 17.916 1.00 94.69 553 ILE A N 1
ATOM 4322 C CA . ILE A 1 553 ? 5.580 16.097 17.565 1.00 94.69 553 ILE A CA 1
ATOM 4323 C C . ILE A 1 553 ? 6.455 15.716 16.369 1.00 94.69 553 ILE A C 1
ATOM 4325 O O . ILE A 1 553 ? 6.525 16.472 15.401 1.00 94.69 553 ILE A O 1
ATOM 4329 N N . LEU A 1 554 ? 7.088 14.539 16.404 1.00 94.88 554 LEU A N 1
ATOM 4330 C CA . LEU A 1 554 ? 7.904 14.049 15.290 1.00 94.88 554 LEU A CA 1
ATOM 4331 C C . LEU A 1 554 ? 7.069 13.936 14.009 1.00 94.88 554 LEU A C 1
ATOM 4333 O O . LEU A 1 554 ? 7.474 14.427 12.959 1.00 94.88 554 LEU A O 1
ATOM 4337 N N . GLY A 1 555 ? 5.864 13.373 14.106 1.00 94.44 555 GLY A N 1
ATOM 4338 C CA . GLY A 1 555 ? 4.927 13.291 12.993 1.00 94.44 555 GLY A CA 1
ATOM 4339 C C . GLY A 1 555 ? 4.512 14.663 12.458 1.00 94.44 555 GLY A C 1
ATOM 4340 O O . GLY A 1 555 ? 4.362 14.817 11.250 1.00 94.44 555 GLY A O 1
ATOM 4341 N N . LEU A 1 556 ? 4.362 15.676 13.317 1.00 94.81 556 LEU A N 1
ATOM 4342 C CA . LEU A 1 556 ? 4.026 17.034 12.883 1.00 94.81 556 LEU A CA 1
ATOM 4343 C C . LEU A 1 556 ? 5.163 17.641 12.054 1.00 94.81 556 LEU A C 1
ATOM 4345 O O . LEU A 1 556 ? 4.903 18.212 10.998 1.00 94.81 556 LEU A O 1
ATOM 4349 N N . ILE A 1 557 ? 6.414 17.465 12.491 1.00 95.50 557 ILE A N 1
ATOM 4350 C CA . ILE A 1 557 ? 7.603 17.914 11.749 1.00 95.50 557 ILE A CA 1
ATOM 4351 C C . ILE A 1 557 ? 7.658 17.231 10.378 1.00 95.50 557 ILE A C 1
ATOM 4353 O O . ILE A 1 557 ? 7.812 17.902 9.358 1.00 95.50 557 ILE A O 1
ATOM 4357 N N . VAL A 1 558 ? 7.470 15.910 10.341 1.00 95.56 558 VAL A N 1
ATOM 4358 C CA . VAL A 1 558 ? 7.482 15.118 9.100 1.00 95.56 558 VAL A CA 1
ATOM 4359 C C . VAL A 1 558 ? 6.338 15.522 8.167 1.00 95.56 558 VAL A C 1
ATOM 4361 O O . VAL A 1 558 ? 6.542 15.648 6.963 1.00 95.56 558 VAL A O 1
ATOM 4364 N N . SER A 1 559 ? 5.149 15.791 8.709 1.00 95.75 559 SER A N 1
ATOM 4365 C CA . SER A 1 559 ? 3.990 16.259 7.939 1.00 95.75 559 SER A CA 1
ATOM 4366 C C 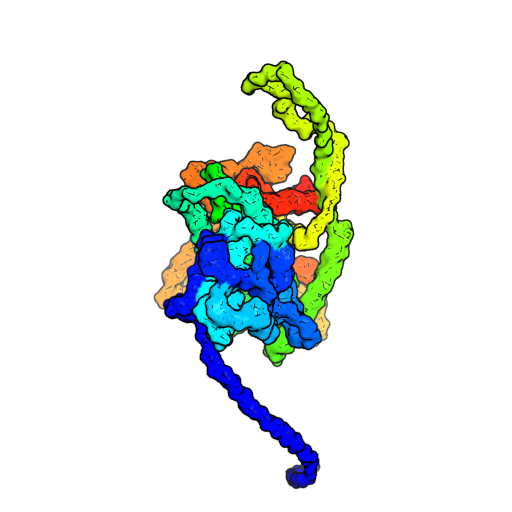. SER A 1 559 ? 4.219 17.626 7.313 1.00 95.75 559 SER A C 1
ATOM 4368 O O . SER A 1 559 ? 3.923 17.820 6.136 1.00 95.75 559 SER A O 1
ATOM 4370 N N . ILE A 1 560 ? 4.781 18.567 8.077 1.00 95.06 560 ILE A N 1
ATOM 4371 C CA . ILE A 1 560 ? 5.141 19.895 7.569 1.00 95.06 560 ILE A CA 1
ATOM 4372 C C . ILE A 1 560 ? 6.207 19.764 6.478 1.00 95.06 560 ILE A C 1
ATOM 4374 O O . ILE A 1 560 ? 6.069 20.384 5.426 1.00 95.06 560 ILE A O 1
ATOM 4378 N N . ALA A 1 561 ? 7.226 18.925 6.689 1.00 95.38 561 ALA A N 1
ATOM 4379 C CA . ALA A 1 561 ? 8.266 18.670 5.698 1.00 95.38 561 ALA A CA 1
ATOM 4380 C C . ALA A 1 561 ? 7.691 18.090 4.395 1.00 95.38 561 ALA A C 1
ATOM 4382 O O . ALA A 1 561 ? 8.055 18.547 3.314 1.00 95.38 561 ALA A O 1
ATOM 4383 N N . TRP A 1 562 ? 6.751 17.147 4.485 1.00 95.25 562 TRP A N 1
ATOM 4384 C CA . TRP A 1 562 ? 6.041 16.597 3.329 1.00 95.25 562 TRP A CA 1
ATOM 4385 C C . TRP A 1 562 ? 5.218 17.655 2.588 1.00 95.25 562 TRP A C 1
ATOM 4387 O O . TRP A 1 562 ? 5.350 17.780 1.374 1.00 95.25 562 TRP A O 1
ATOM 4397 N N . VAL A 1 563 ? 4.398 18.443 3.292 1.00 94.50 563 VAL A N 1
ATOM 4398 C CA . VAL A 1 563 ? 3.583 19.500 2.665 1.00 94.50 563 VAL A CA 1
ATOM 4399 C C . VAL A 1 563 ? 4.473 20.554 2.002 1.00 94.50 563 VAL A C 1
ATOM 4401 O O . VAL A 1 563 ? 4.214 20.939 0.862 1.00 94.50 563 VAL A O 1
ATOM 4404 N N . ALA A 1 564 ? 5.553 20.973 2.666 1.00 93.94 564 ALA A N 1
ATOM 4405 C CA . ALA A 1 564 ? 6.533 21.893 2.097 1.00 93.94 564 ALA A CA 1
ATOM 4406 C C . ALA A 1 564 ? 7.195 21.308 0.841 1.00 93.94 564 ALA A C 1
ATOM 4408 O O . ALA A 1 564 ? 7.273 21.988 -0.179 1.00 93.94 564 ALA A O 1
ATOM 4409 N N . HIS A 1 565 ? 7.602 20.036 0.879 1.00 94.50 565 HIS A N 1
ATOM 4410 C CA . HIS A 1 565 ? 8.189 19.347 -0.272 1.00 94.50 565 HIS A CA 1
ATOM 4411 C C . HIS A 1 565 ? 7.237 19.305 -1.470 1.00 94.50 565 HIS A C 1
ATOM 4413 O O . HIS A 1 565 ? 7.642 19.600 -2.590 1.00 94.50 565 HIS A O 1
ATOM 4419 N N . ILE A 1 566 ? 5.951 19.025 -1.241 1.00 92.50 566 ILE A N 1
ATOM 4420 C CA . ILE A 1 566 ? 4.939 19.007 -2.307 1.00 92.50 566 ILE A CA 1
ATOM 4421 C C . ILE A 1 566 ? 4.786 20.390 -2.949 1.00 92.50 566 ILE A C 1
ATOM 4423 O O . ILE A 1 566 ? 4.740 20.497 -4.174 1.00 92.50 566 ILE A O 1
ATOM 4427 N N . ILE A 1 567 ? 4.744 21.448 -2.137 1.00 92.25 567 ILE A N 1
ATOM 4428 C CA . ILE A 1 567 ? 4.606 22.829 -2.617 1.00 92.25 567 ILE A CA 1
ATOM 4429 C C . ILE A 1 567 ? 5.838 23.270 -3.410 1.00 92.25 567 ILE A C 1
ATOM 4431 O O . ILE A 1 567 ? 5.697 23.829 -4.491 1.00 92.25 567 ILE A O 1
ATOM 4435 N N . ILE A 1 568 ? 7.037 23.010 -2.894 1.00 92.44 568 ILE A N 1
ATOM 4436 C CA . ILE A 1 568 ? 8.289 23.529 -3.457 1.00 92.44 568 ILE A CA 1
ATOM 4437 C C . ILE A 1 568 ? 8.733 22.733 -4.695 1.00 92.44 568 ILE A C 1
ATOM 4439 O O . ILE A 1 568 ? 9.228 23.333 -5.651 1.00 92.44 568 ILE A O 1
ATOM 4443 N N . TYR A 1 569 ? 8.571 21.403 -4.678 1.00 90.19 569 TYR A N 1
ATOM 4444 C CA . TYR A 1 569 ? 9.116 20.509 -5.705 1.00 90.19 569 TYR A CA 1
ATOM 4445 C C . TYR A 1 569 ? 8.088 20.033 -6.742 1.00 90.19 569 TYR A C 1
ATOM 4447 O O . TYR A 1 569 ? 8.461 19.866 -7.897 1.00 90.19 569 TYR A O 1
ATOM 4455 N N . LEU A 1 570 ? 6.819 19.800 -6.370 1.00 87.94 570 LEU A N 1
ATOM 4456 C CA . LEU A 1 570 ? 5.815 19.251 -7.303 1.00 87.94 570 LEU A CA 1
ATOM 4457 C C . LEU A 1 570 ? 4.858 20.300 -7.878 1.00 87.94 570 LEU A C 1
ATOM 4459 O O . LEU A 1 570 ? 4.367 20.117 -8.986 1.00 87.94 570 LEU A O 1
ATOM 4463 N N . LEU A 1 571 ? 4.520 21.348 -7.120 1.00 88.50 571 LEU A N 1
ATOM 4464 C CA . LEU A 1 571 ? 3.485 22.314 -7.517 1.00 88.50 571 LEU A CA 1
ATOM 4465 C C . LEU A 1 571 ? 4.013 23.498 -8.340 1.00 88.50 571 LEU A C 1
ATOM 4467 O O . LEU A 1 571 ? 3.219 24.146 -9.020 1.00 88.50 571 LEU A O 1
ATOM 4471 N N . VAL A 1 572 ? 5.314 23.795 -8.277 1.00 87.12 572 VAL A N 1
ATOM 4472 C CA . VAL A 1 572 ? 5.936 24.915 -9.000 1.00 87.12 572 VAL A CA 1
ATOM 4473 C C . VAL A 1 572 ? 6.787 24.375 -10.145 1.00 87.12 572 VAL A C 1
ATOM 4475 O O . VAL A 1 572 ? 7.706 23.598 -9.909 1.00 87.12 572 VAL A O 1
ATOM 4478 N N . ASP A 1 573 ? 6.503 24.824 -11.369 1.00 79.06 573 ASP A N 1
ATOM 4479 C CA . ASP A 1 573 ? 7.274 24.498 -12.572 1.00 79.06 573 ASP A CA 1
ATOM 4480 C C . ASP A 1 573 ? 7.979 25.758 -13.108 1.00 79.06 573 ASP A C 1
ATOM 4482 O O . ASP A 1 573 ? 7.289 26.704 -13.510 1.00 79.06 573 ASP A O 1
ATOM 4486 N N . PRO A 1 574 ? 9.328 25.805 -13.176 1.00 82.06 574 PRO A N 1
ATOM 4487 C CA . PRO A 1 574 ? 10.304 24.813 -12.693 1.00 82.06 574 PRO A CA 1
ATOM 4488 C C . PRO A 1 574 ? 10.377 24.732 -11.150 1.00 82.06 574 PRO A C 1
ATOM 4490 O O . PRO A 1 574 ? 10.071 25.723 -10.485 1.00 82.06 574 PRO A O 1
ATOM 4493 N N . PRO A 1 575 ? 10.828 23.599 -10.568 1.00 85.94 575 PRO A N 1
ATOM 4494 C CA . PRO A 1 575 ? 10.865 23.417 -9.116 1.00 85.94 575 PRO A CA 1
ATOM 4495 C C . PRO A 1 575 ? 11.781 24.446 -8.449 1.00 85.94 575 PRO A C 1
ATOM 4497 O O . PRO A 1 575 ? 12.918 24.646 -8.879 1.00 85.94 575 PRO A O 1
ATOM 4500 N N . LEU A 1 576 ? 11.299 25.068 -7.367 1.00 86.25 576 LEU A N 1
ATOM 4501 C CA . LEU A 1 576 ? 12.040 26.106 -6.634 1.00 86.25 576 LEU A CA 1
ATOM 4502 C C . LEU A 1 576 ? 13.317 25.548 -5.999 1.00 86.25 576 LEU A C 1
ATOM 4504 O O . LEU A 1 576 ? 14.368 26.186 -6.032 1.00 86.25 576 LEU A O 1
ATOM 4508 N N . SER A 1 577 ? 13.223 24.358 -5.406 1.00 89.44 577 SER A N 1
ATOM 4509 C CA . SER A 1 577 ? 14.372 23.598 -4.924 1.00 89.44 577 SER A CA 1
ATOM 4510 C C . SER A 1 577 ? 14.034 22.103 -4.812 1.00 89.44 577 SER A C 1
ATOM 4512 O O . SER A 1 577 ? 12.874 21.735 -4.618 1.00 89.44 577 SER A O 1
ATOM 4514 N N . PRO A 1 578 ? 15.032 21.207 -4.907 1.00 86.19 578 PRO A N 1
ATOM 4515 C CA . PRO A 1 578 ? 14.838 19.771 -4.697 1.00 86.19 578 PRO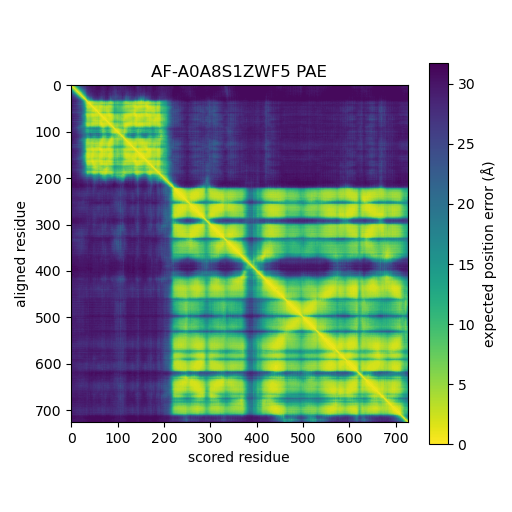 A CA 1
ATOM 4516 C C . PRO A 1 578 ? 14.581 19.371 -3.225 1.00 86.19 578 PRO A C 1
ATOM 4518 O O . PRO A 1 578 ? 14.314 18.194 -2.977 1.00 86.19 578 PRO A O 1
ATOM 4521 N N . PHE A 1 579 ? 14.648 20.319 -2.275 1.00 92.88 579 PHE A N 1
ATOM 4522 C CA . PHE A 1 579 ? 14.422 20.202 -0.822 1.00 92.88 579 PHE A CA 1
ATOM 4523 C C . PHE A 1 579 ? 14.733 18.824 -0.208 1.00 92.88 579 PHE A C 1
ATOM 4525 O O . PHE A 1 579 ? 15.902 18.525 0.036 1.00 92.88 579 PHE A O 1
ATOM 4532 N N . LEU A 1 580 ? 13.729 17.969 0.042 1.00 90.94 580 LEU A N 1
ATOM 4533 C CA . LEU A 1 580 ? 13.948 16.675 0.706 1.00 90.94 580 LEU A CA 1
ATOM 4534 C C . LEU A 1 580 ? 14.832 15.725 -0.110 1.00 90.94 580 LEU A C 1
ATOM 4536 O O . LEU A 1 580 ? 15.574 14.943 0.478 1.00 90.94 580 LEU A O 1
ATOM 4540 N N . ASN A 1 581 ? 14.810 15.812 -1.445 1.00 90.12 581 ASN A N 1
ATOM 4541 C CA . ASN A 1 581 ? 15.714 15.012 -2.272 1.00 90.12 581 ASN A CA 1
ATOM 4542 C C . ASN A 1 581 ? 17.179 15.348 -1.969 1.00 90.12 581 ASN A C 1
ATOM 4544 O O . ASN A 1 581 ? 18.007 14.450 -1.882 1.00 90.12 581 ASN A O 1
ATOM 4548 N N . GLU A 1 582 ? 17.505 16.630 -1.789 1.00 91.19 582 GLU A N 1
ATOM 4549 C CA . GLU A 1 582 ? 18.868 17.055 -1.456 1.00 91.19 582 GLU A CA 1
ATOM 4550 C C . GLU A 1 582 ? 19.262 16.621 -0.040 1.00 91.19 582 GLU A C 1
ATOM 4552 O O . GLU A 1 582 ? 20.397 16.203 0.183 1.00 91.19 582 GLU A O 1
ATOM 4557 N N . VAL A 1 583 ? 18.317 16.661 0.905 1.00 91.94 583 VAL A N 1
ATOM 4558 C CA . VAL A 1 583 ? 18.530 16.174 2.276 1.00 91.94 583 VAL A CA 1
ATOM 4559 C C . VAL A 1 583 ? 18.883 14.686 2.280 1.00 91.94 583 VAL A C 1
ATOM 4561 O O . VAL A 1 583 ? 19.840 14.301 2.945 1.00 91.94 583 VAL A O 1
ATOM 4564 N N . PHE A 1 584 ? 18.165 13.853 1.520 1.00 91.81 584 PHE A N 1
ATOM 4565 C CA . PHE A 1 584 ? 18.463 12.419 1.444 1.00 91.81 584 PHE A CA 1
ATOM 4566 C C . PHE A 1 584 ? 19.811 12.128 0.787 1.00 91.81 584 PHE A C 1
ATOM 4568 O O . PHE A 1 584 ? 20.552 11.293 1.295 1.00 91.81 584 PHE A O 1
ATOM 4575 N N . ILE A 1 585 ? 20.176 12.865 -0.266 1.00 88.00 585 ILE A N 1
ATOM 4576 C CA . ILE A 1 585 ? 21.500 12.738 -0.896 1.00 88.00 585 ILE A CA 1
ATOM 4577 C C . ILE A 1 585 ? 22.607 13.091 0.105 1.00 88.00 585 ILE A C 1
ATOM 4579 O O . ILE A 1 585 ? 23.547 12.322 0.273 1.00 88.00 585 ILE A O 1
ATOM 4583 N N . LYS A 1 586 ? 22.462 14.205 0.834 1.00 89.94 586 LYS A N 1
ATOM 4584 C CA . LYS A 1 586 ? 23.427 14.617 1.866 1.00 89.94 586 LYS A CA 1
ATOM 4585 C C . LYS A 1 586 ? 23.527 13.617 3.020 1.00 89.94 586 LYS A C 1
ATOM 4587 O O . LYS A 1 586 ? 24.598 13.462 3.594 1.00 89.94 586 LYS A O 1
ATOM 4592 N N . LEU A 1 587 ? 22.428 12.954 3.384 1.00 89.69 587 LEU A N 1
ATOM 4593 C CA . LEU A 1 587 ? 22.434 11.897 4.400 1.00 89.69 587 LEU A CA 1
ATOM 4594 C C . LEU A 1 587 ? 23.175 10.648 3.911 1.00 89.69 587 LEU A C 1
ATOM 4596 O O . LEU A 1 587 ? 23.928 10.062 4.688 1.00 89.69 587 LEU A O 1
ATOM 4600 N N . ASP A 1 588 ? 23.006 10.272 2.641 1.00 84.75 588 ASP A N 1
ATOM 4601 C CA . ASP A 1 588 ? 23.757 9.165 2.038 1.00 84.75 588 ASP A CA 1
ATOM 4602 C C . ASP A 1 588 ? 25.267 9.455 1.970 1.00 84.75 588 ASP A C 1
ATOM 4604 O O . ASP A 1 588 ? 26.064 8.536 2.155 1.00 84.75 588 ASP A O 1
ATOM 4608 N N . ASP A 1 589 ? 25.677 10.716 1.792 1.00 83.31 589 ASP A N 1
ATOM 4609 C CA . ASP A 1 589 ? 27.096 11.104 1.836 1.00 83.31 589 ASP A CA 1
ATOM 4610 C C . ASP A 1 589 ? 27.726 10.905 3.234 1.00 83.31 589 ASP A C 1
ATOM 4612 O O . ASP A 1 589 ? 28.928 10.658 3.340 1.00 83.31 589 ASP A O 1
ATOM 4616 N N . VAL A 1 590 ? 26.935 10.985 4.316 1.00 84.62 590 VAL A N 1
ATOM 4617 C CA . VAL A 1 590 ? 27.406 10.740 5.697 1.00 84.62 590 VAL A CA 1
ATOM 4618 C C . VAL A 1 590 ? 27.525 9.243 5.978 1.00 84.62 590 VAL A C 1
ATOM 4620 O O . VAL A 1 590 ? 28.531 8.778 6.514 1.00 84.62 590 VAL A O 1
ATOM 4623 N N . TRP A 1 591 ? 26.488 8.479 5.634 1.00 77.25 591 TRP A N 1
ATOM 4624 C CA . TRP A 1 591 ? 26.484 7.021 5.704 1.00 77.25 591 TRP A CA 1
ATOM 4625 C C . TRP A 1 591 ? 25.594 6.497 4.581 1.00 77.25 591 TRP A C 1
ATOM 4627 O O . TRP A 1 591 ? 24.411 6.814 4.552 1.00 77.25 591 TRP A O 1
ATOM 4637 N N . GLY A 1 592 ? 26.142 5.670 3.683 1.00 72.19 592 GLY A N 1
ATOM 4638 C CA . GLY A 1 592 ? 25.512 5.309 2.400 1.00 72.19 592 GLY A CA 1
ATOM 4639 C C . GLY A 1 592 ? 24.152 4.598 2.455 1.00 72.19 592 GLY A C 1
ATOM 4640 O O . GLY A 1 592 ? 23.570 4.338 1.408 1.00 72.19 592 GLY A O 1
ATOM 4641 N N . LEU A 1 593 ? 23.650 4.258 3.647 1.00 78.44 593 LEU A N 1
ATOM 4642 C CA . LEU A 1 593 ? 22.302 3.722 3.863 1.00 78.44 593 LEU A CA 1
ATOM 4643 C C . LEU A 1 593 ? 21.400 4.665 4.680 1.00 78.44 593 LEU A C 1
ATOM 4645 O O . LEU A 1 593 ? 20.203 4.403 4.799 1.00 78.44 593 LEU A O 1
ATOM 4649 N N . LEU A 1 594 ? 21.926 5.758 5.237 1.00 85.62 594 LEU A N 1
ATOM 4650 C CA . LEU A 1 594 ? 21.176 6.671 6.101 1.00 85.62 594 LEU A CA 1
ATOM 4651 C C . LEU A 1 594 ? 20.086 7.418 5.341 1.00 85.62 594 LEU A C 1
ATOM 4653 O O . LEU A 1 594 ? 18.966 7.526 5.841 1.00 85.62 594 LEU A O 1
ATOM 4657 N N . GLY A 1 595 ? 20.392 7.914 4.141 1.00 87.56 595 GLY A N 1
ATOM 4658 C CA . GLY A 1 595 ? 19.412 8.556 3.272 1.00 87.56 595 GLY A CA 1
ATOM 4659 C C . GLY A 1 595 ? 18.356 7.554 2.820 1.00 87.56 595 GLY A C 1
ATOM 4660 O O . GLY A 1 595 ? 17.170 7.859 2.919 1.00 87.56 595 GLY A O 1
ATOM 4661 N N . THR A 1 596 ? 18.745 6.321 2.469 1.00 88.06 596 THR A N 1
ATOM 4662 C CA . THR A 1 596 ? 17.774 5.269 2.100 1.00 88.06 596 THR A CA 1
ATOM 4663 C C . THR A 1 596 ? 16.839 4.895 3.259 1.00 88.06 596 THR A C 1
ATOM 4665 O O . THR A 1 596 ? 15.637 4.714 3.053 1.00 88.06 596 THR A O 1
ATOM 4668 N N . ALA A 1 597 ? 17.349 4.847 4.495 1.00 90.00 597 ALA A N 1
ATOM 4669 C CA . ALA A 1 597 ? 16.558 4.581 5.696 1.00 90.00 597 ALA A CA 1
ATOM 4670 C C . ALA A 1 597 ? 15.632 5.757 6.051 1.00 90.00 597 ALA A C 1
ATOM 4672 O O . ALA A 1 597 ? 14.460 5.548 6.375 1.00 90.00 597 ALA A O 1
ATOM 4673 N N . ALA A 1 598 ? 16.120 6.997 5.940 1.00 92.06 598 ALA A N 1
ATOM 4674 C CA . ALA A 1 598 ? 15.300 8.195 6.112 1.00 92.06 598 ALA A CA 1
ATOM 4675 C C . ALA A 1 598 ? 14.189 8.257 5.052 1.00 92.06 598 ALA A C 1
ATOM 4677 O O . ALA A 1 598 ? 13.026 8.495 5.377 1.00 92.06 598 ALA A O 1
ATOM 4678 N N . PHE A 1 599 ? 14.513 7.950 3.799 1.00 92.25 599 PHE A N 1
ATOM 4679 C CA . PHE A 1 599 ? 13.550 7.841 2.712 1.00 92.25 599 PHE A CA 1
ATOM 4680 C C . PHE A 1 599 ? 12.492 6.759 2.984 1.00 92.25 599 PHE A C 1
ATOM 4682 O O . PHE A 1 599 ? 11.296 7.011 2.803 1.00 92.25 599 PHE A O 1
ATOM 4689 N N . ALA A 1 600 ? 12.893 5.591 3.502 1.00 92.44 600 ALA A N 1
ATOM 4690 C CA . ALA A 1 600 ? 11.964 4.541 3.922 1.00 92.44 600 ALA A CA 1
ATOM 4691 C C . ALA A 1 600 ? 11.010 5.003 5.025 1.00 92.44 600 ALA A C 1
ATOM 4693 O O . ALA A 1 600 ? 9.806 4.749 4.941 1.00 92.44 600 ALA A O 1
ATOM 4694 N N . PHE A 1 601 ? 11.519 5.738 6.013 1.00 94.06 601 PHE A N 1
ATOM 4695 C CA . PHE A 1 601 ? 10.704 6.323 7.072 1.00 94.06 601 PHE A CA 1
ATOM 4696 C C . PHE A 1 601 ? 9.669 7.317 6.521 1.00 94.06 601 PHE A C 1
ATOM 4698 O O . PHE A 1 601 ? 8.495 7.225 6.877 1.00 94.06 601 PHE A O 1
ATOM 4705 N N . PHE A 1 602 ? 10.055 8.212 5.604 1.00 94.56 602 PHE A N 1
ATOM 4706 C CA . PHE A 1 602 ? 9.123 9.160 4.978 1.00 94.56 602 PHE A CA 1
ATOM 4707 C C . PHE A 1 602 ? 8.046 8.459 4.135 1.00 94.56 602 PHE A C 1
ATOM 4709 O O . PHE A 1 602 ? 6.877 8.846 4.206 1.00 94.56 602 PHE A O 1
ATOM 4716 N N . CYS A 1 603 ? 8.411 7.417 3.381 1.00 93.31 603 CYS A N 1
ATOM 4717 C CA . CYS A 1 603 ? 7.461 6.626 2.592 1.00 93.31 603 CYS A CA 1
ATOM 4718 C C . CYS A 1 603 ? 6.468 5.871 3.486 1.00 93.31 603 CYS A C 1
ATOM 4720 O O . CYS A 1 603 ? 5.258 5.922 3.262 1.00 93.31 603 CYS A O 1
ATOM 4722 N N . PHE A 1 604 ? 6.966 5.203 4.529 1.00 93.69 604 PHE A N 1
ATOM 4723 C CA . PHE A 1 604 ? 6.124 4.466 5.469 1.00 93.69 604 PHE A CA 1
ATOM 4724 C C . PHE A 1 604 ? 5.217 5.401 6.280 1.00 93.69 604 PHE A C 1
ATOM 4726 O O . PHE A 1 604 ? 4.053 5.084 6.519 1.00 93.69 604 PHE A O 1
ATOM 4733 N N . TYR A 1 605 ? 5.704 6.593 6.635 1.00 95.31 605 TYR A N 1
ATOM 4734 C CA . TYR A 1 605 ? 4.900 7.624 7.289 1.00 95.31 605 TYR A CA 1
ATOM 4735 C C . TYR A 1 605 ? 3.673 8.019 6.456 1.00 95.31 605 TYR A C 1
ATOM 4737 O O . TYR A 1 605 ? 2.580 8.160 7.003 1.00 95.31 605 TYR A O 1
ATOM 4745 N N . LEU A 1 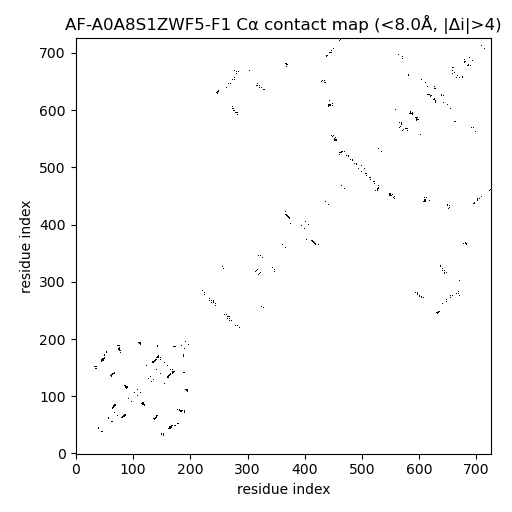606 ? 3.825 8.144 5.134 1.00 94.44 606 LEU A N 1
ATOM 4746 C CA . LEU A 1 606 ? 2.713 8.464 4.238 1.00 94.44 606 LEU A CA 1
ATOM 4747 C C . LEU A 1 606 ? 1.639 7.361 4.246 1.00 94.44 606 LEU A C 1
ATOM 4749 O O . LEU A 1 606 ? 0.447 7.665 4.264 1.00 94.44 606 LEU A O 1
ATOM 4753 N N . LEU A 1 607 ? 2.040 6.086 4.306 1.00 93.50 607 LEU A N 1
ATOM 4754 C CA . LEU A 1 607 ? 1.102 4.970 4.472 1.00 93.50 607 LEU A CA 1
ATOM 4755 C C . LEU A 1 607 ? 0.376 5.035 5.816 1.00 93.50 607 LEU A C 1
ATOM 4757 O O . LEU A 1 607 ? -0.844 4.887 5.857 1.00 93.50 607 LEU A O 1
ATOM 4761 N N . LEU A 1 608 ? 1.098 5.283 6.912 1.00 93.25 608 LEU A N 1
ATOM 4762 C CA . LEU A 1 608 ? 0.478 5.440 8.230 1.00 93.25 608 LEU A CA 1
ATOM 4763 C C . LEU A 1 608 ? -0.521 6.601 8.243 1.00 93.25 608 LEU A C 1
ATOM 4765 O O . LEU A 1 608 ? -1.603 6.466 8.813 1.00 93.25 608 LEU A O 1
ATOM 4769 N N . ALA A 1 609 ? -0.195 7.710 7.574 1.00 93.88 609 ALA A N 1
ATOM 4770 C CA . ALA A 1 609 ? -1.110 8.828 7.388 1.00 93.88 609 ALA A CA 1
ATOM 4771 C C . ALA A 1 609 ? -2.374 8.382 6.638 1.00 93.88 609 ALA A C 1
ATOM 4773 O O . ALA A 1 609 ? -3.474 8.631 7.121 1.00 93.88 609 ALA A O 1
ATOM 4774 N N . VAL A 1 610 ? -2.250 7.650 5.527 1.00 92.56 610 VAL A N 1
ATOM 4775 C CA . VAL A 1 610 ? -3.405 7.097 4.793 1.00 92.56 610 VAL A CA 1
ATOM 4776 C C . VAL A 1 610 ? -4.262 6.189 5.677 1.00 92.56 610 VAL A C 1
ATOM 4778 O O . VAL A 1 610 ? -5.483 6.341 5.687 1.00 92.56 610 VAL A O 1
ATOM 4781 N N . ILE A 1 611 ? -3.651 5.285 6.450 1.00 90.56 611 ILE A N 1
ATOM 4782 C CA . ILE A 1 611 ? -4.374 4.394 7.370 1.00 90.56 611 ILE A CA 1
ATOM 4783 C C . ILE A 1 611 ? -5.115 5.222 8.430 1.00 90.56 611 ILE A C 1
ATOM 4785 O O . ILE A 1 611 ? -6.306 5.009 8.659 1.00 90.56 611 ILE A O 1
ATOM 4789 N N . ALA A 1 612 ? -4.458 6.217 9.033 1.00 89.19 612 ALA A N 1
ATOM 4790 C CA . ALA A 1 612 ? -5.083 7.122 9.997 1.00 89.19 612 ALA A CA 1
ATOM 4791 C C . ALA A 1 612 ? -6.239 7.930 9.382 1.00 89.19 612 ALA A C 1
ATOM 4793 O O . ALA A 1 612 ? -7.295 8.069 10.001 1.00 89.19 612 ALA A O 1
ATOM 4794 N N . GLY A 1 613 ? -6.075 8.420 8.152 1.00 88.62 613 GLY A N 1
ATOM 4795 C CA . GLY A 1 613 ? -7.119 9.122 7.412 1.00 88.62 613 GLY A CA 1
ATOM 4796 C C . GLY A 1 613 ? -8.313 8.226 7.091 1.00 88.62 613 GLY A C 1
ATOM 4797 O O . GLY A 1 613 ? -9.453 8.651 7.280 1.00 88.62 613 GLY A O 1
ATOM 4798 N N . ALA A 1 614 ? -8.071 6.977 6.684 1.00 85.19 614 ALA A N 1
ATOM 4799 C CA . ALA A 1 614 ? -9.114 5.982 6.437 1.00 85.19 614 ALA A CA 1
ATOM 4800 C C . ALA A 1 614 ? -9.901 5.652 7.717 1.00 85.19 614 ALA A C 1
ATOM 4802 O O . ALA A 1 614 ? -11.134 5.639 7.695 1.00 85.19 614 ALA A O 1
ATOM 4803 N N . MET A 1 615 ? -9.211 5.479 8.851 1.00 81.50 615 MET A N 1
ATOM 4804 C CA . MET A 1 615 ? -9.849 5.241 10.153 1.00 81.50 615 MET A CA 1
ATOM 4805 C C . MET A 1 615 ? -10.677 6.441 10.634 1.00 81.50 615 MET A C 1
ATOM 4807 O O . MET A 1 615 ? -11.742 6.252 11.219 1.00 81.50 615 MET A O 1
ATOM 4811 N N . MET A 1 616 ? -10.215 7.671 10.386 1.00 76.81 616 MET A N 1
ATOM 4812 C CA . MET A 1 616 ? -10.890 8.887 10.850 1.00 76.81 616 MET A CA 1
ATOM 4813 C C . MET A 1 616 ? -12.102 9.266 9.996 1.00 76.81 616 MET A C 1
ATOM 4815 O O . MET A 1 616 ? -13.116 9.730 10.523 1.00 76.81 616 MET A O 1
ATOM 4819 N N . LEU A 1 617 ? -11.991 9.128 8.673 1.00 72.50 617 LEU A N 1
ATOM 4820 C CA . LEU A 1 617 ? -12.987 9.661 7.749 1.00 72.50 617 LEU A CA 1
ATOM 4821 C C . LEU A 1 617 ? -14.256 8.817 7.653 1.00 72.50 617 LEU A C 1
ATOM 4823 O O . LEU A 1 617 ? -15.271 9.388 7.261 1.00 72.50 617 LEU A O 1
ATOM 4827 N N . GLY A 1 618 ? -14.227 7.527 8.030 1.00 59.81 618 GLY A N 1
ATOM 4828 C CA . GLY A 1 618 ? -15.414 6.664 8.184 1.00 59.81 618 GLY A CA 1
ATOM 4829 C C . GLY A 1 618 ? -16.532 6.962 7.176 1.00 59.81 618 GLY A C 1
ATOM 4830 O O . GLY A 1 618 ? -17.673 7.226 7.564 1.00 59.81 618 GLY A O 1
ATOM 4831 N N . LEU A 1 619 ? -16.179 7.087 5.890 1.00 48.84 619 LEU A N 1
ATOM 4832 C CA . LEU A 1 619 ? -17.059 7.729 4.915 1.00 48.84 619 LEU A CA 1
ATOM 4833 C C . LEU A 1 619 ? -18.231 6.806 4.584 1.00 48.84 619 LEU A C 1
ATOM 4835 O O . LEU A 1 619 ? -18.054 5.626 4.291 1.00 48.84 619 LEU A O 1
ATOM 4839 N N . LYS A 1 620 ? -19.436 7.379 4.511 1.00 49.16 620 LYS A N 1
ATOM 4840 C CA . LYS A 1 620 ? -20.471 6.869 3.605 1.00 49.16 620 LYS A CA 1
ATOM 4841 C C . LYS A 1 620 ? -20.180 7.436 2.219 1.00 49.16 620 LYS A C 1
ATOM 4843 O O . LYS A 1 620 ? -20.806 8.412 1.810 1.00 49.16 620 LYS A O 1
ATOM 4848 N N . LEU A 1 621 ? -19.183 6.880 1.532 1.00 45.66 621 LEU A N 1
ATOM 4849 C CA . LEU A 1 621 ? -19.033 7.123 0.096 1.00 45.66 621 LEU A CA 1
ATOM 4850 C C . LEU A 1 621 ? -20.299 6.591 -0.586 1.00 45.66 621 LEU A C 1
ATOM 4852 O O . LEU A 1 621 ? -20.878 5.630 -0.095 1.00 45.66 621 LEU A O 1
ATOM 4856 N N . VAL A 1 622 ? -20.752 7.242 -1.660 1.00 42.12 622 VAL A N 1
ATOM 4857 C CA . VAL A 1 622 ? -22.112 7.191 -2.253 1.00 42.12 622 VAL A CA 1
ATOM 4858 C C . VAL A 1 622 ? -22.804 5.805 -2.271 1.00 42.12 622 VAL A C 1
ATOM 4860 O O . VAL A 1 622 ? -24.029 5.758 -2.186 1.00 42.12 622 VAL A O 1
ATOM 4863 N N . PHE A 1 623 ? -22.057 4.692 -2.285 1.00 37.06 623 PHE A N 1
ATOM 4864 C CA . PHE A 1 623 ? -22.578 3.319 -2.203 1.00 37.06 623 PHE A CA 1
ATOM 4865 C C . PHE A 1 623 ? -21.955 2.404 -1.123 1.00 37.06 623 PHE A C 1
ATOM 4867 O O . PHE A 1 623 ? -22.441 1.290 -0.951 1.00 37.06 623 PHE A O 1
ATOM 4874 N N . ILE A 1 624 ? -20.921 2.826 -0.380 1.00 49.94 624 ILE A N 1
ATOM 4875 C CA . ILE A 1 624 ? -20.201 1.970 0.583 1.00 49.94 624 ILE A CA 1
ATOM 4876 C C . ILE A 1 624 ? -20.076 2.664 1.943 1.00 49.94 624 ILE A C 1
ATOM 4878 O O . ILE A 1 624 ? -19.553 3.775 2.055 1.00 49.94 624 ILE A O 1
ATOM 4882 N N . THR A 1 625 ? -20.552 1.997 2.995 1.00 53.34 625 THR A N 1
ATOM 4883 C CA . THR A 1 625 ? -20.322 2.403 4.384 1.00 53.34 625 THR A CA 1
ATOM 4884 C C . THR A 1 625 ? -18.977 1.861 4.848 1.00 53.34 625 THR A C 1
ATOM 4886 O O . THR A 1 625 ? -18.861 0.679 5.160 1.00 53.34 625 THR A O 1
ATOM 4889 N N . ILE A 1 626 ? -17.958 2.719 4.894 1.00 60.03 626 ILE A N 1
ATOM 4890 C CA . ILE A 1 626 ? -16.657 2.355 5.458 1.00 60.03 626 ILE A CA 1
ATOM 4891 C C . ILE A 1 626 ? -16.811 2.291 6.978 1.00 60.03 626 ILE A C 1
ATOM 4893 O O . ILE A 1 626 ? -17.041 3.313 7.629 1.00 60.03 626 ILE A O 1
ATOM 4897 N N . HIS A 1 627 ? -16.708 1.091 7.545 1.00 62.00 627 HIS A N 1
ATOM 4898 C CA . HIS A 1 627 ? -16.696 0.914 8.992 1.00 62.00 627 HIS A CA 1
ATOM 4899 C C . HIS A 1 627 ? -15.302 1.264 9.534 1.00 62.00 627 HIS A C 1
ATOM 4901 O O . HIS A 1 627 ? -14.317 0.685 9.063 1.00 62.00 627 HIS A O 1
ATOM 4907 N N . PRO A 1 628 ? -15.190 2.199 10.496 1.00 66.75 628 PRO A N 1
ATOM 4908 C CA . PRO A 1 628 ? -13.900 2.577 11.057 1.00 66.75 628 PRO A CA 1
ATOM 4909 C C . PRO A 1 628 ? -13.261 1.389 11.781 1.00 66.75 628 PRO A C 1
ATOM 4911 O O . PRO A 1 628 ? -13.940 0.622 12.469 1.00 66.75 628 PRO A O 1
ATOM 4914 N N . MET A 1 629 ? -11.944 1.251 11.633 1.00 73.62 629 MET A N 1
ATOM 4915 C CA . MET A 1 629 ? -11.170 0.253 12.362 1.00 73.62 629 MET A CA 1
ATOM 4916 C C . MET A 1 629 ? -11.044 0.699 13.826 1.00 73.62 629 MET A C 1
ATOM 4918 O O . MET A 1 629 ? -10.510 1.768 14.110 1.00 73.62 629 MET A O 1
ATOM 4922 N N . LYS A 1 630 ? -11.568 -0.103 14.750 1.00 73.38 630 LYS A N 1
ATOM 4923 C CA . LYS A 1 630 ? -11.483 0.088 16.199 1.00 73.38 630 LYS A CA 1
ATOM 4924 C C . LYS A 1 630 ? -10.600 -0.976 16.840 1.00 73.38 630 LYS A C 1
ATOM 4926 O O . LYS A 1 630 ? -10.622 -2.136 16.439 1.00 73.38 630 LYS A O 1
ATOM 4931 N N . TRP A 1 631 ? -9.885 -0.586 17.884 1.00 77.25 631 TRP A N 1
ATOM 4932 C CA . TRP A 1 631 ? -9.143 -1.526 18.716 1.00 77.25 631 TRP A CA 1
ATOM 4933 C C . TRP A 1 631 ? -10.103 -2.517 19.395 1.00 77.25 631 TRP A C 1
ATOM 4935 O O . TRP A 1 631 ? -11.102 -2.092 19.969 1.00 77.25 631 TRP A O 1
ATOM 4945 N N . GLY A 1 632 ? -9.828 -3.819 19.293 1.00 77.75 632 GLY A N 1
ATOM 4946 C CA . GLY A 1 632 ? -10.572 -4.909 19.939 1.00 77.75 632 GLY A CA 1
ATOM 4947 C C . GLY A 1 632 ? -12.022 -5.127 19.489 1.00 77.75 632 GLY A C 1
ATOM 4948 O O . GLY A 1 632 ? -12.711 -5.958 20.071 1.00 77.75 632 GLY A O 1
ATOM 4949 N N . ALA A 1 633 ? -12.514 -4.389 18.490 1.00 77.38 633 ALA A N 1
ATOM 4950 C CA . ALA A 1 633 ? -13.942 -4.359 18.161 1.00 77.38 633 ALA A CA 1
ATOM 4951 C C . ALA A 1 633 ? -14.237 -4.403 16.652 1.00 77.38 633 ALA A C 1
ATOM 4953 O O . ALA A 1 633 ? -15.350 -4.079 16.229 1.00 77.38 633 ALA A O 1
ATOM 4954 N N . THR A 1 634 ? -13.268 -4.778 15.808 1.00 83.88 634 THR A N 1
ATOM 4955 C CA . THR A 1 634 ? -13.507 -4.853 14.356 1.00 83.88 634 THR A CA 1
ATOM 4956 C C . THR A 1 634 ? -13.922 -6.234 13.902 1.00 83.88 634 THR A C 1
ATOM 4958 O O . THR A 1 634 ? -13.187 -7.211 14.036 1.00 83.88 634 THR A O 1
ATOM 4961 N N . LEU A 1 635 ? -15.113 -6.286 13.310 1.00 84.00 635 LEU A N 1
ATOM 4962 C CA . LEU A 1 635 ? -15.609 -7.460 12.605 1.00 84.00 635 LEU A CA 1
ATOM 4963 C C . LEU A 1 635 ? -14.721 -7.771 11.398 1.00 84.00 635 LEU A C 1
ATOM 4965 O O . LEU A 1 635 ? -14.273 -6.859 10.691 1.00 84.00 635 LEU A O 1
ATOM 4969 N N . MET A 1 636 ? -14.543 -9.061 11.114 1.00 86.31 636 MET A N 1
ATOM 4970 C CA . MET A 1 636 ? -13.674 -9.535 10.034 1.00 86.31 636 MET A CA 1
ATOM 4971 C C . MET A 1 636 ? -14.023 -8.959 8.652 1.00 86.31 636 MET A C 1
ATOM 4973 O O . MET A 1 636 ? -13.129 -8.634 7.875 1.00 86.31 636 MET A O 1
ATOM 4977 N N . ASN A 1 637 ? -15.313 -8.783 8.347 1.00 84.25 637 ASN A N 1
ATOM 4978 C CA . ASN A 1 637 ? -15.754 -8.214 7.068 1.00 84.25 637 ASN A CA 1
ATOM 4979 C C . ASN A 1 637 ? -15.284 -6.758 6.888 1.00 84.25 637 ASN A C 1
ATOM 4981 O O . ASN A 1 637 ? -14.692 -6.390 5.874 1.00 84.25 637 ASN A O 1
ATOM 4985 N N . SER A 1 638 ? -15.473 -5.940 7.927 1.00 84.19 638 SER A N 1
ATOM 4986 C CA . SER A 1 638 ? -15.002 -4.552 7.967 1.00 84.19 638 SER A CA 1
ATOM 4987 C C . SER A 1 638 ? -13.478 -4.466 7.913 1.00 84.19 638 SER A C 1
ATOM 4989 O O . SER A 1 638 ? -12.931 -3.549 7.299 1.00 84.19 638 SER A O 1
ATOM 4991 N N . PHE A 1 639 ? -12.783 -5.425 8.530 1.00 87.38 639 PHE A N 1
ATOM 4992 C CA . PHE A 1 639 ? -11.330 -5.518 8.462 1.00 87.38 639 PHE A CA 1
ATOM 4993 C C . PHE A 1 639 ? -10.869 -5.794 7.024 1.00 87.38 639 PHE A C 1
ATOM 4995 O O . PHE A 1 639 ? -10.080 -5.021 6.481 1.00 87.38 639 PHE A O 1
ATOM 5002 N N . LEU A 1 640 ? -11.401 -6.838 6.375 1.00 89.06 640 LEU A N 1
ATOM 5003 C CA . LEU A 1 640 ? -11.088 -7.196 4.984 1.00 89.06 640 LEU A CA 1
ATOM 5004 C C . LEU A 1 640 ? -11.326 -6.033 4.019 1.00 89.06 640 LEU A C 1
ATOM 5006 O O . LEU A 1 640 ? -10.497 -5.767 3.147 1.00 89.06 640 LEU A O 1
ATOM 5010 N N . PHE A 1 641 ? -12.434 -5.315 4.195 1.00 87.38 641 PHE A N 1
ATOM 5011 C CA . PHE A 1 641 ? -12.746 -4.149 3.382 1.00 87.38 641 PHE A CA 1
ATOM 5012 C C . PHE A 1 641 ? -11.717 -3.020 3.559 1.00 87.38 641 PHE A C 1
ATOM 5014 O O . PHE A 1 641 ? -11.224 -2.476 2.569 1.00 87.38 641 PHE A O 1
ATOM 5021 N N . ASN A 1 642 ? -11.325 -2.704 4.799 1.00 88.00 642 ASN A N 1
ATOM 5022 C CA . ASN A 1 642 ? -10.281 -1.708 5.057 1.00 88.00 642 ASN A CA 1
ATOM 5023 C C . ASN A 1 642 ? -8.912 -2.141 4.507 1.00 88.00 642 ASN A C 1
ATOM 5025 O O . ASN A 1 642 ? -8.187 -1.305 3.977 1.00 88.00 642 ASN A O 1
ATOM 5029 N N . VAL A 1 643 ? -8.568 -3.431 4.560 1.00 91.56 643 VAL A N 1
ATOM 5030 C CA . VAL A 1 643 ? -7.333 -3.954 3.945 1.00 91.56 643 VAL A CA 1
ATOM 5031 C C . VAL A 1 643 ? -7.345 -3.761 2.429 1.00 91.56 643 VAL A C 1
ATOM 5033 O O . VAL A 1 643 ? -6.349 -3.306 1.875 1.00 91.56 643 VAL A O 1
ATOM 5036 N N . GLY A 1 644 ? -8.476 -4.021 1.764 1.00 90.00 644 GLY A N 1
ATOM 5037 C CA . GLY A 1 644 ? -8.632 -3.747 0.332 1.00 90.00 644 GLY A CA 1
ATOM 5038 C C . GLY A 1 644 ? -8.455 -2.265 -0.017 1.00 90.00 644 GLY A C 1
ATOM 5039 O O . GLY A 1 644 ? -7.805 -1.938 -1.008 1.00 90.00 644 GLY A O 1
ATOM 5040 N N . LEU A 1 645 ? -8.966 -1.357 0.824 1.00 89.00 645 LEU A N 1
ATOM 5041 C CA . LEU A 1 645 ? -8.738 0.083 0.662 1.00 89.00 645 LEU A CA 1
ATOM 5042 C C . LEU A 1 645 ? -7.269 0.473 0.858 1.00 89.00 645 LEU A C 1
ATOM 5044 O O . LEU A 1 645 ? -6.755 1.297 0.104 1.00 89.00 645 LEU A O 1
ATOM 5048 N N . ILE A 1 646 ? -6.592 -0.101 1.856 1.00 91.75 646 ILE A N 1
ATOM 5049 C CA . ILE A 1 646 ? -5.175 0.173 2.128 1.00 91.75 646 ILE A CA 1
ATOM 5050 C C . ILE A 1 646 ? -4.301 -0.294 0.956 1.00 91.75 646 ILE A C 1
ATOM 5052 O O . ILE A 1 646 ? -3.423 0.458 0.540 1.00 91.75 646 ILE A O 1
ATOM 5056 N N . LEU A 1 647 ? -4.577 -1.475 0.395 1.00 92.50 647 LEU A N 1
ATOM 5057 C CA . LEU A 1 647 ? -3.893 -2.015 -0.787 1.00 92.50 647 LEU A CA 1
ATOM 5058 C C . LEU A 1 647 ? -4.068 -1.119 -2.024 1.00 92.50 647 LEU A C 1
ATOM 5060 O O . LEU A 1 647 ? -3.095 -0.712 -2.653 1.00 92.50 647 LEU A O 1
ATOM 5064 N N . LEU A 1 648 ? -5.300 -0.691 -2.319 1.00 90.50 648 LEU A N 1
ATOM 5065 C CA . LEU A 1 648 ? -5.545 0.246 -3.423 1.00 90.50 648 LEU A CA 1
ATOM 5066 C C . LEU A 1 648 ? -4.801 1.576 -3.242 1.00 90.50 648 LEU A C 1
ATOM 5068 O O . LEU A 1 648 ? -4.266 2.138 -4.201 1.00 90.50 648 LEU A O 1
ATOM 5072 N N . CYS A 1 649 ? -4.749 2.089 -2.012 1.00 91.75 649 CYS A N 1
ATOM 5073 C CA . CYS A 1 649 ? -4.008 3.306 -1.712 1.00 91.75 649 CYS A CA 1
ATOM 5074 C C . CYS A 1 649 ? -2.487 3.106 -1.776 1.00 91.75 649 CYS A C 1
ATOM 5076 O O . CYS A 1 649 ? -1.790 4.050 -2.151 1.00 91.75 649 CYS A O 1
ATOM 5078 N N . SER A 1 650 ? -1.948 1.927 -1.440 1.00 92.50 650 SER A N 1
ATOM 5079 C CA . SER A 1 650 ? -0.495 1.710 -1.402 1.00 92.50 650 SER A CA 1
ATOM 5080 C C . SER A 1 650 ? 0.142 1.837 -2.785 1.00 92.50 650 SER A C 1
ATOM 5082 O O . SER A 1 650 ? 1.195 2.463 -2.888 1.00 92.50 650 SER A O 1
ATOM 5084 N N . ILE A 1 651 ? -0.523 1.382 -3.859 1.00 88.62 651 ILE A N 1
ATOM 5085 C CA . ILE A 1 651 ? -0.055 1.611 -5.244 1.00 88.62 651 ILE A CA 1
ATOM 5086 C C . ILE A 1 651 ? 0.147 3.109 -5.513 1.00 88.62 651 ILE A C 1
ATOM 5088 O O . ILE A 1 651 ? 1.149 3.530 -6.090 1.00 88.62 651 ILE A O 1
ATOM 5092 N N . SER A 1 652 ? -0.803 3.930 -5.069 1.00 89.69 652 SER A N 1
ATOM 5093 C CA . SER A 1 652 ? -0.782 5.373 -5.333 1.00 89.69 652 SER A CA 1
ATOM 5094 C C . SER A 1 652 ? 0.198 6.116 -4.438 1.00 89.69 652 SER A C 1
ATOM 5096 O O . SER A 1 652 ? 0.835 7.058 -4.895 1.00 89.69 652 SER A O 1
ATOM 5098 N N . VAL A 1 653 ? 0.392 5.653 -3.200 1.00 92.25 653 VAL A N 1
ATOM 5099 C CA . VAL A 1 653 ? 1.482 6.114 -2.328 1.00 92.25 653 VAL A CA 1
ATOM 5100 C C . VAL A 1 653 ? 2.833 5.873 -3.001 1.00 92.25 653 VAL A C 1
ATOM 5102 O O . VAL A 1 653 ? 3.655 6.782 -3.041 1.00 92.25 653 VAL A O 1
ATOM 5105 N N . ILE A 1 654 ? 3.057 4.690 -3.583 1.00 90.06 654 ILE A N 1
ATOM 5106 C CA . ILE A 1 654 ? 4.310 4.370 -4.286 1.00 90.06 654 ILE A CA 1
ATOM 5107 C C . ILE A 1 654 ? 4.492 5.281 -5.500 1.00 90.06 654 ILE A C 1
ATOM 5109 O O . ILE A 1 654 ? 5.555 5.878 -5.658 1.00 90.06 654 ILE A O 1
ATOM 5113 N N . GLN A 1 655 ? 3.453 5.437 -6.324 1.00 88.31 655 GLN A N 1
ATOM 5114 C CA . GLN A 1 655 ? 3.483 6.313 -7.498 1.00 88.31 655 GLN A CA 1
ATOM 5115 C C . GLN A 1 655 ? 3.756 7.776 -7.117 1.00 88.31 655 GLN A C 1
ATOM 5117 O O . GLN A 1 655 ? 4.555 8.459 -7.769 1.00 88.31 655 GLN A O 1
ATOM 5122 N N . PHE A 1 656 ? 3.133 8.250 -6.040 1.00 90.06 656 PHE A N 1
ATOM 5123 C CA . PHE A 1 656 ? 3.349 9.583 -5.498 1.00 90.06 656 PHE A CA 1
ATOM 5124 C C . PHE A 1 656 ? 4.773 9.753 -4.965 1.00 90.06 656 PHE A C 1
ATOM 5126 O O . PHE A 1 656 ? 5.423 10.732 -5.315 1.00 90.06 656 PHE A O 1
ATOM 5133 N N . CYS A 1 657 ? 5.293 8.799 -4.189 1.00 91.00 657 CYS A N 1
ATOM 5134 C CA . CYS A 1 657 ? 6.664 8.830 -3.678 1.00 91.00 657 CYS A CA 1
ATOM 5135 C C . CYS A 1 657 ? 7.704 8.770 -4.805 1.00 91.00 657 CYS A C 1
ATOM 5137 O O . CYS A 1 657 ? 8.661 9.538 -4.773 1.00 91.00 657 CYS A O 1
ATOM 5139 N N . ALA A 1 658 ? 7.511 7.923 -5.820 1.00 88.19 658 ALA A N 1
ATOM 5140 C CA . ALA A 1 658 ? 8.400 7.847 -6.983 1.00 88.19 658 ALA A CA 1
ATOM 5141 C C . ALA A 1 658 ? 8.446 9.190 -7.735 1.00 88.19 658 ALA A C 1
ATOM 5143 O O . ALA A 1 658 ? 9.517 9.698 -8.055 1.00 88.19 658 ALA A O 1
ATOM 5144 N N . THR A 1 659 ? 7.286 9.833 -7.909 1.00 86.50 659 THR A N 1
ATOM 5145 C CA . THR A 1 659 ? 7.201 11.160 -8.538 1.00 86.50 659 THR A CA 1
ATOM 5146 C C . THR A 1 659 ? 7.821 12.247 -7.651 1.00 86.50 659 THR A C 1
ATOM 5148 O O . THR A 1 659 ? 8.628 13.050 -8.117 1.00 86.50 659 THR A O 1
ATOM 5151 N N . ALA A 1 660 ? 7.482 12.271 -6.360 1.00 89.50 660 ALA A N 1
ATOM 5152 C CA . ALA A 1 660 ? 7.906 13.309 -5.426 1.00 89.50 660 ALA A CA 1
ATOM 5153 C C . ALA A 1 660 ? 9.399 13.254 -5.099 1.00 89.50 660 ALA A C 1
ATOM 5155 O O . ALA A 1 660 ? 10.020 14.284 -4.834 1.00 89.50 660 ALA A O 1
ATOM 5156 N N . PHE A 1 661 ? 9.984 12.062 -5.143 1.00 89.75 661 PHE A N 1
ATOM 5157 C CA . PHE A 1 661 ? 11.410 11.855 -4.950 1.00 89.75 661 PHE A CA 1
ATOM 5158 C C . PHE A 1 661 ? 12.116 11.478 -6.246 1.00 89.75 661 PHE A C 1
ATOM 5160 O O . PHE A 1 661 ? 13.140 10.801 -6.230 1.00 89.75 661 PHE A O 1
ATOM 5167 N N . GLY A 1 662 ? 11.590 11.952 -7.378 1.00 85.69 662 GLY A N 1
ATOM 5168 C CA . GLY A 1 662 ? 12.104 11.624 -8.700 1.00 85.69 662 GLY A CA 1
ATOM 5169 C C . GLY A 1 662 ? 13.564 12.021 -8.920 1.00 85.69 662 GLY A C 1
ATOM 5170 O O . GLY A 1 662 ? 14.179 11.454 -9.810 1.00 85.69 662 GLY A O 1
ATOM 5171 N N . TYR A 1 663 ? 14.135 12.945 -8.129 1.00 87.06 663 TYR A N 1
ATOM 5172 C CA . TYR A 1 663 ? 15.565 13.290 -8.165 1.00 87.06 663 TYR A CA 1
ATOM 5173 C C . TYR A 1 663 ? 16.436 12.326 -7.343 1.00 87.06 663 TYR A C 1
ATOM 5175 O O . TYR A 1 663 ? 17.497 11.906 -7.800 1.00 87.06 663 TYR A O 1
ATOM 5183 N N . TYR A 1 664 ? 15.979 11.928 -6.156 1.00 85.69 664 TYR A N 1
ATOM 5184 C CA . TYR A 1 664 ? 16.680 10.957 -5.318 1.00 85.69 664 TYR A CA 1
ATOM 5185 C C . TYR A 1 664 ? 16.580 9.534 -5.894 1.00 85.69 664 TYR A C 1
ATOM 5187 O O . TYR A 1 664 ? 17.579 8.851 -6.115 1.00 85.69 664 TYR A O 1
ATOM 5195 N N . ALA A 1 665 ? 15.369 9.117 -6.258 1.00 82.69 665 ALA A N 1
ATOM 5196 C CA . ALA A 1 665 ? 15.055 7.776 -6.730 1.00 82.69 665 ALA A CA 1
ATOM 5197 C C . ALA A 1 665 ? 15.300 7.566 -8.236 1.00 82.69 665 ALA A C 1
ATOM 5199 O O . ALA A 1 665 ? 14.710 6.648 -8.790 1.00 82.69 665 ALA A O 1
ATOM 5200 N N . GLN A 1 666 ? 16.155 8.374 -8.894 1.00 79.56 666 GLN A N 1
ATOM 5201 C CA . GLN A 1 666 ? 16.232 8.494 -10.367 1.00 79.56 666 GLN A CA 1
ATOM 5202 C C . GLN A 1 666 ? 16.172 7.184 -11.166 1.00 79.56 666 GLN A C 1
ATOM 5204 O O . GLN A 1 666 ? 15.088 6.732 -11.431 1.00 79.56 666 GLN A O 1
ATOM 5209 N N . ALA A 1 667 ? 17.233 6.558 -11.653 1.00 76.00 667 ALA A N 1
ATOM 5210 C CA . ALA A 1 667 ? 17.124 5.365 -12.507 1.00 76.00 667 ALA A CA 1
ATOM 5211 C C . ALA A 1 667 ? 16.721 4.072 -11.743 1.00 76.00 667 ALA A C 1
ATOM 5213 O O . ALA A 1 667 ? 17.464 3.093 -11.761 1.00 76.00 667 ALA A O 1
ATOM 5214 N N . THR A 1 668 ? 15.602 4.088 -11.015 1.00 82.62 668 THR A N 1
ATOM 5215 C CA . THR A 1 668 ? 14.985 2.924 -10.355 1.00 82.62 668 THR A CA 1
ATOM 5216 C C . THR A 1 668 ? 13.937 2.272 -11.253 1.00 82.62 668 THR A C 1
ATOM 5218 O O . THR A 1 668 ? 13.375 2.915 -12.147 1.00 82.62 668 THR A O 1
ATOM 5221 N N . ALA A 1 669 ? 13.646 0.992 -11.010 1.00 80.00 669 ALA A N 1
ATOM 5222 C CA . ALA A 1 669 ? 12.617 0.276 -11.761 1.00 80.00 669 ALA A CA 1
ATOM 5223 C C . ALA A 1 669 ? 11.225 0.892 -11.536 1.00 80.00 669 ALA A C 1
ATOM 5225 O O . ALA A 1 669 ? 10.446 1.011 -12.483 1.00 80.00 669 ALA A O 1
ATOM 5226 N N . ALA A 1 670 ? 10.938 1.350 -10.314 1.00 78.75 670 ALA A N 1
ATOM 5227 C CA . ALA A 1 670 ? 9.696 2.051 -9.994 1.00 78.75 670 ALA A CA 1
ATOM 5228 C C . ALA A 1 670 ? 9.493 3.317 -10.849 1.00 78.75 670 ALA A C 1
ATOM 5230 O O . ALA A 1 670 ? 8.405 3.532 -11.390 1.00 78.75 670 ALA A O 1
ATOM 5231 N N . GLN A 1 671 ? 10.537 4.138 -11.015 1.00 79.19 671 GLN A N 1
ATOM 5232 C CA . GLN A 1 671 ? 10.450 5.381 -11.786 1.00 79.19 671 GLN A CA 1
ATOM 5233 C C . GLN A 1 671 ? 10.211 5.126 -13.280 1.00 79.19 671 GLN A C 1
ATOM 5235 O O . GLN A 1 671 ? 9.463 5.867 -13.917 1.00 79.19 671 GLN A O 1
ATOM 5240 N N . GLU A 1 672 ? 10.793 4.061 -13.835 1.00 75.62 672 GLU A N 1
ATOM 5241 C CA . GLU A 1 672 ? 10.567 3.659 -15.228 1.00 75.62 672 GLU A CA 1
ATOM 5242 C C . GLU A 1 672 ? 9.101 3.263 -15.475 1.00 75.62 672 GLU A C 1
ATOM 5244 O O . GLU A 1 672 ? 8.497 3.706 -16.453 1.00 75.62 672 GLU A O 1
ATOM 5249 N N . ILE A 1 673 ? 8.509 2.490 -14.557 1.00 73.94 673 ILE A N 1
ATOM 5250 C CA . ILE A 1 673 ? 7.127 1.995 -14.665 1.00 73.94 673 ILE A CA 1
ATOM 5251 C C . ILE A 1 673 ? 6.111 3.140 -14.514 1.00 73.94 673 ILE A C 1
ATOM 5253 O O . ILE A 1 673 ? 5.202 3.281 -15.338 1.00 73.94 673 ILE A O 1
ATOM 5257 N N . PHE A 1 674 ? 6.251 3.975 -13.479 1.00 69.38 674 PHE A N 1
ATOM 5258 C CA . PHE A 1 674 ? 5.262 5.015 -13.168 1.00 69.38 674 PHE A CA 1
ATOM 5259 C C . PHE A 1 674 ? 5.470 6.329 -13.920 1.00 69.38 674 PHE A C 1
ATOM 5261 O O . PHE A 1 674 ? 4.492 7.017 -14.221 1.00 69.38 674 PHE A O 1
ATOM 5268 N N . GLY A 1 675 ? 6.718 6.692 -14.222 1.00 63.81 675 GLY A N 1
ATOM 5269 C CA . GLY A 1 675 ? 7.053 7.996 -14.791 1.00 63.81 675 GLY A CA 1
ATOM 5270 C C . GLY A 1 675 ? 6.585 8.168 -16.235 1.00 63.81 675 GLY A C 1
ATOM 5271 O O . GLY A 1 675 ? 6.039 9.211 -16.581 1.00 63.81 675 GLY A O 1
ATOM 5272 N N . HIS A 1 676 ? 6.744 7.147 -17.083 1.00 66.56 676 HIS A N 1
ATOM 5273 C CA . HIS A 1 676 ? 6.537 7.306 -18.529 1.00 66.56 676 HIS A CA 1
ATOM 5274 C C . HIS A 1 676 ? 5.190 6.783 -19.037 1.00 66.56 676 HIS A C 1
ATOM 5276 O O . HIS A 1 676 ? 4.536 7.444 -19.852 1.00 66.56 676 HIS A O 1
ATOM 5282 N N . THR A 1 677 ? 4.750 5.621 -18.553 1.00 65.94 677 THR A N 1
ATOM 5283 C CA . THR A 1 677 ? 3.569 4.929 -19.093 1.00 65.94 677 THR A CA 1
ATOM 5284 C C . THR A 1 677 ? 2.263 5.513 -18.550 1.00 65.94 677 THR A C 1
ATOM 5286 O O . THR A 1 677 ? 1.325 5.750 -19.313 1.00 65.94 677 THR A O 1
ATOM 5289 N N . LEU A 1 678 ? 2.206 5.817 -17.246 1.00 69.69 678 LEU A N 1
ATOM 5290 C CA . LEU A 1 678 ? 0.990 6.307 -16.585 1.00 69.69 678 LEU A CA 1
ATOM 5291 C C . LEU A 1 678 ? 0.639 7.746 -16.993 1.00 69.69 678 LEU A C 1
ATOM 5293 O O . LEU A 1 678 ? -0.506 8.048 -17.328 1.00 69.69 678 LEU A O 1
ATOM 5297 N N . GLN A 1 679 ? 1.641 8.629 -17.010 1.00 73.56 679 GLN A N 1
ATOM 5298 C CA . GLN A 1 679 ? 1.462 10.053 -17.314 1.00 73.56 679 GLN A CA 1
ATOM 5299 C C . GLN A 1 679 ? 1.074 10.313 -18.775 1.00 73.56 679 GLN A C 1
ATOM 5301 O O . GLN A 1 679 ? 0.605 11.400 -19.104 1.00 73.56 679 GLN A O 1
ATOM 5306 N N . SER A 1 680 ? 1.239 9.324 -19.655 1.00 76.81 680 SER A N 1
ATOM 5307 C CA . SER A 1 680 ? 0.979 9.458 -21.091 1.00 76.81 680 SER A CA 1
ATOM 5308 C C . SER A 1 680 ? -0.357 8.834 -21.531 1.00 76.81 680 SER A C 1
ATOM 5310 O O . SER A 1 680 ? -0.717 8.923 -22.706 1.00 76.81 680 SER A O 1
ATOM 5312 N N . LEU A 1 681 ? -1.130 8.233 -20.615 1.00 78.00 681 LEU A N 1
ATOM 5313 C CA . LEU A 1 681 ? -2.447 7.657 -20.916 1.00 78.00 681 LEU A CA 1
ATOM 5314 C C . LEU A 1 681 ? -3.437 8.707 -21.425 1.00 78.00 681 LEU A C 1
ATOM 5316 O O . LEU A 1 681 ? -3.608 9.779 -20.833 1.00 78.00 681 LEU A O 1
ATOM 5320 N N . ARG A 1 682 ? -4.127 8.383 -22.521 1.00 78.81 682 ARG A N 1
ATOM 5321 C CA . ARG A 1 682 ? -5.066 9.295 -23.174 1.00 78.81 682 ARG A CA 1
ATOM 5322 C C . ARG A 1 682 ? -6.194 9.700 -22.220 1.00 78.81 682 ARG A C 1
ATOM 5324 O O . ARG A 1 682 ? -6.797 8.869 -21.549 1.00 78.81 682 ARG A O 1
ATOM 5331 N N . GLY A 1 683 ? -6.465 11.003 -22.139 1.00 77.00 683 GLY A N 1
ATOM 5332 C CA . GLY A 1 683 ? -7.431 11.604 -21.206 1.00 77.00 683 GLY A CA 1
ATOM 5333 C C . GLY A 1 683 ? -6.898 11.759 -19.775 1.00 77.00 683 GLY A C 1
ATOM 5334 O O . GLY A 1 683 ? -6.975 12.843 -19.204 1.00 77.00 683 GLY A O 1
ATOM 5335 N N . ILE A 1 684 ? -6.284 10.715 -19.220 1.00 77.56 684 ILE A N 1
ATOM 5336 C CA . ILE A 1 684 ? -5.762 10.701 -17.843 1.00 77.56 684 ILE A CA 1
ATOM 5337 C C . ILE A 1 684 ? -4.527 11.598 -17.686 1.00 77.56 684 ILE A C 1
ATOM 5339 O O . ILE A 1 684 ? -4.348 12.214 -16.635 1.00 77.56 684 ILE A O 1
ATOM 5343 N N . LYS A 1 685 ? -3.721 11.750 -18.746 1.00 78.50 685 LYS A N 1
ATOM 5344 C CA . LYS A 1 685 ? -2.553 12.645 -18.809 1.00 78.50 685 LYS A CA 1
ATOM 5345 C C . LYS A 1 685 ? -2.830 14.041 -18.255 1.00 78.50 685 LYS A C 1
ATOM 5347 O O . LYS A 1 685 ? -1.954 14.628 -17.631 1.00 78.50 685 LYS A O 1
ATOM 5352 N N . TYR A 1 686 ? -4.037 14.579 -18.443 1.00 80.50 686 TYR A N 1
ATOM 5353 C CA . TYR A 1 686 ? -4.383 15.912 -17.949 1.00 80.50 686 TYR A CA 1
ATOM 5354 C C . TYR A 1 686 ? -4.459 15.986 -16.419 1.00 80.50 686 TYR A C 1
ATOM 5356 O O . TYR A 1 686 ? -4.055 16.996 -15.853 1.00 80.50 686 TYR A O 1
ATOM 5364 N N . LEU A 1 687 ? -4.900 14.923 -15.737 1.00 83.12 687 LEU A N 1
ATOM 5365 C CA . LEU A 1 687 ? -4.960 14.895 -14.270 1.00 83.12 687 LEU A CA 1
ATOM 5366 C C . LEU A 1 687 ? -3.563 15.006 -13.648 1.00 83.12 687 LEU A C 1
ATOM 5368 O O . LEU A 1 687 ? -3.382 15.723 -12.666 1.00 83.12 687 LEU A O 1
ATOM 5372 N N . TYR A 1 688 ? -2.579 14.345 -14.262 1.00 79.19 688 TYR A N 1
ATOM 5373 C CA . TYR A 1 688 ? -1.181 14.416 -13.844 1.00 79.19 688 TYR A CA 1
ATOM 5374 C C . TYR A 1 688 ? -0.498 15.700 -14.325 1.00 79.19 688 TYR A C 1
ATOM 5376 O O . TYR A 1 688 ? 0.214 16.323 -13.549 1.00 79.19 688 TYR A O 1
ATOM 5384 N N . LYS A 1 689 ? -0.772 16.162 -15.555 1.00 80.31 689 LYS A N 1
ATOM 5385 C CA . LYS A 1 689 ? -0.218 17.418 -16.094 1.00 80.31 689 LYS A CA 1
ATOM 5386 C C . LYS A 1 689 ? -0.607 18.642 -15.261 1.00 80.31 689 LYS A C 1
ATOM 5388 O O . LYS A 1 689 ? 0.194 19.554 -15.125 1.00 80.31 689 LYS A O 1
ATOM 5393 N N . TYR A 1 690 ? -1.833 18.679 -14.740 1.00 84.81 690 TYR A N 1
ATOM 5394 C CA . TYR A 1 690 ? -2.316 19.779 -13.899 1.00 84.81 690 TYR A CA 1
ATOM 5395 C C . TYR A 1 690 ? -2.134 19.523 -12.398 1.00 84.81 690 TYR A C 1
ATOM 5397 O O . TYR A 1 690 ? -2.693 20.263 -11.593 1.00 84.81 690 TYR A O 1
ATOM 5405 N N . ASN A 1 691 ? -1.390 18.480 -12.010 1.00 86.56 691 ASN A N 1
ATOM 5406 C CA . ASN A 1 691 ? -1.122 18.140 -10.612 1.00 86.56 691 ASN A CA 1
ATOM 5407 C C . ASN A 1 691 ? -2.391 18.087 -9.730 1.00 86.56 691 ASN A C 1
ATOM 5409 O O . ASN A 1 691 ? -2.378 18.478 -8.561 1.00 86.56 691 ASN A O 1
ATOM 5413 N N . VAL A 1 692 ? -3.515 17.610 -10.286 1.00 89.50 692 VAL A N 1
ATOM 5414 C CA . VAL A 1 692 ? -4.841 17.686 -9.640 1.00 89.50 692 VAL A CA 1
ATOM 5415 C C . VAL A 1 692 ? -4.852 16.938 -8.305 1.00 89.50 692 VAL A C 1
ATOM 5417 O O . VAL A 1 692 ? -5.396 17.430 -7.315 1.00 89.50 692 VAL A O 1
ATOM 5420 N N . PHE A 1 693 ? -4.216 15.766 -8.259 1.00 89.19 693 PHE A N 1
ATOM 5421 C CA . PHE A 1 693 ? -4.149 14.935 -7.057 1.00 89.19 693 PHE A CA 1
ATOM 5422 C C . PHE A 1 693 ? -3.282 15.567 -5.961 1.00 89.19 693 PHE A C 1
ATOM 5424 O O . PHE A 1 693 ? -3.659 15.530 -4.788 1.00 89.19 693 PHE A O 1
ATOM 5431 N N . GLN A 1 694 ? -2.162 16.189 -6.340 1.00 91.19 694 GLN A N 1
ATOM 5432 C CA . GLN A 1 694 ? -1.240 16.891 -5.444 1.00 91.19 694 GLN A CA 1
ATOM 5433 C C . GLN A 1 694 ? -1.899 18.144 -4.852 1.00 91.19 694 GLN A C 1
ATOM 5435 O O . GLN A 1 694 ? -1.848 18.353 -3.640 1.00 91.19 694 GLN A O 1
ATOM 5440 N N . ILE A 1 695 ? -2.577 18.943 -5.686 1.00 92.12 695 ILE A N 1
ATOM 5441 C CA . ILE A 1 695 ? -3.338 20.122 -5.245 1.00 92.12 695 ILE A CA 1
ATOM 5442 C C . ILE A 1 695 ? -4.440 19.696 -4.272 1.00 92.12 695 ILE A C 1
ATOM 5444 O O . ILE A 1 695 ? -4.544 20.243 -3.173 1.00 92.12 695 ILE A O 1
ATOM 5448 N N . GLY A 1 696 ? -5.238 18.689 -4.643 1.00 92.69 696 GLY A N 1
ATOM 5449 C CA . GLY A 1 696 ? -6.298 18.164 -3.784 1.00 92.69 696 GLY A CA 1
ATOM 5450 C C . GLY A 1 696 ? -5.769 17.666 -2.438 1.00 92.69 696 GLY A C 1
ATOM 5451 O O . GLY A 1 696 ? -6.387 17.922 -1.404 1.00 92.69 696 GLY A O 1
ATOM 5452 N N . PHE A 1 697 ? -4.599 17.020 -2.434 1.00 94.31 697 PHE A N 1
ATOM 5453 C CA . PHE A 1 697 ? -3.957 16.520 -1.219 1.00 94.31 697 PHE A CA 1
ATOM 5454 C C . PHE A 1 697 ? -3.608 17.672 -0.267 1.00 94.31 697 PHE A C 1
ATOM 5456 O O . PHE A 1 697 ? -3.977 17.630 0.907 1.00 94.31 697 PHE A O 1
ATOM 5463 N N . VAL A 1 698 ? -2.958 18.728 -0.772 1.00 94.44 698 VAL A N 1
ATOM 5464 C CA . VAL A 1 698 ? -2.565 19.897 0.037 1.00 94.44 698 VAL A CA 1
ATOM 5465 C C . VAL A 1 698 ? -3.788 20.661 0.549 1.00 94.44 698 VAL A C 1
ATOM 5467 O O . VAL A 1 698 ? -3.813 21.056 1.715 1.00 94.44 698 VAL A O 1
ATOM 5470 N N . ILE A 1 699 ? -4.829 20.826 -0.275 1.00 94.81 699 ILE A N 1
ATOM 5471 C CA . ILE A 1 699 ? -6.077 21.483 0.144 1.00 94.81 699 ILE A CA 1
ATOM 5472 C C . ILE A 1 699 ? -6.731 20.711 1.293 1.00 94.81 699 ILE A C 1
ATOM 5474 O O . ILE A 1 699 ? -7.095 21.310 2.305 1.00 94.81 699 ILE A O 1
ATOM 5478 N N . LEU A 1 700 ? -6.863 19.388 1.174 1.00 93.19 700 LEU A N 1
ATOM 5479 C CA . LEU A 1 700 ? -7.469 18.566 2.224 1.00 93.19 700 LEU A CA 1
ATOM 5480 C C . LEU A 1 700 ? -6.619 18.538 3.500 1.00 93.19 700 LEU A C 1
ATOM 5482 O O . LEU A 1 700 ? -7.180 18.610 4.597 1.00 93.19 700 LEU A O 1
ATOM 5486 N N . ALA A 1 701 ? -5.291 18.523 3.378 1.00 93.38 701 ALA A N 1
ATOM 5487 C CA . ALA A 1 701 ? -4.380 18.657 4.514 1.00 93.38 701 ALA A CA 1
ATOM 5488 C C . ALA A 1 701 ? -4.550 20.006 5.230 1.00 93.38 701 ALA A C 1
ATOM 5490 O O . ALA A 1 701 ? -4.687 20.051 6.453 1.00 93.38 701 ALA A O 1
ATOM 5491 N N . GLY A 1 702 ? -4.633 21.106 4.477 1.00 92.69 702 GLY A N 1
ATOM 5492 C CA . GLY A 1 702 ? -4.871 22.440 5.028 1.00 92.69 702 GLY A CA 1
ATOM 5493 C C . GLY A 1 702 ? -6.236 22.562 5.710 1.00 92.69 702 GLY A C 1
ATOM 5494 O O . GLY A 1 702 ? -6.325 23.022 6.848 1.00 92.69 702 GLY A O 1
ATOM 5495 N N . LEU A 1 703 ? -7.305 22.093 5.058 1.00 91.81 703 LEU A N 1
ATOM 5496 C CA . LEU A 1 703 ? -8.664 22.121 5.611 1.00 91.81 703 LEU A CA 1
ATOM 5497 C C . LEU A 1 703 ? -8.777 21.310 6.903 1.00 91.81 703 LEU A C 1
ATOM 5499 O O . LEU A 1 703 ? -9.428 21.745 7.853 1.00 91.81 703 LEU A O 1
ATOM 5503 N N . THR A 1 704 ? -8.139 20.143 6.962 1.00 89.00 704 THR A N 1
ATOM 5504 C CA . THR A 1 704 ? -8.166 19.305 8.165 1.00 89.00 704 THR A CA 1
ATOM 5505 C C . THR A 1 704 ? -7.331 19.883 9.292 1.00 89.00 704 THR A C 1
ATOM 5507 O O . THR A 1 704 ? -7.798 19.894 10.431 1.00 89.00 704 THR A O 1
ATOM 5510 N N . PHE A 1 705 ? -6.164 20.449 8.992 1.00 89.06 705 PHE A N 1
ATOM 5511 C CA . PHE A 1 705 ? -5.367 21.186 9.968 1.00 89.06 705 PHE A CA 1
ATOM 5512 C C . PHE A 1 705 ? -6.159 22.357 10.576 1.00 89.06 705 PHE A C 1
ATOM 5514 O O . PHE A 1 705 ? -6.281 22.462 11.799 1.00 89.06 705 PHE A O 1
ATOM 5521 N N . LEU A 1 706 ? -6.800 23.178 9.734 1.00 89.50 706 LEU A N 1
ATOM 5522 C CA . LEU A 1 706 ? -7.666 24.278 10.175 1.00 89.50 706 LEU A CA 1
ATOM 5523 C C . LEU A 1 706 ? -8.867 23.781 10.988 1.00 89.50 706 LEU A C 1
ATOM 5525 O O . LEU A 1 706 ? -9.202 24.371 12.015 1.00 89.50 706 LEU A O 1
ATOM 5529 N N . TYR A 1 707 ? -9.494 22.678 10.576 1.00 85.94 707 TYR A N 1
ATOM 5530 C CA . TYR A 1 707 ? -10.592 22.063 11.319 1.00 85.94 707 TYR A CA 1
ATOM 5531 C C . TYR A 1 707 ? -10.155 21.615 12.721 1.00 85.94 707 TYR A C 1
ATOM 5533 O O . TYR A 1 707 ? -10.870 21.853 13.696 1.00 85.94 707 TYR A O 1
ATOM 5541 N N . TYR A 1 708 ? -8.974 21.011 12.857 1.00 81.19 708 TYR A N 1
ATOM 5542 C CA . TYR A 1 708 ? -8.431 20.620 14.158 1.00 81.19 708 TYR A CA 1
ATOM 5543 C C . TYR A 1 708 ? -8.096 21.825 15.043 1.00 81.19 708 TYR A C 1
ATOM 5545 O O . TYR A 1 708 ? -8.359 21.775 16.243 1.00 81.19 708 TYR A O 1
ATOM 5553 N N . ILE A 1 709 ? -7.591 22.922 14.480 1.00 81.12 709 ILE A N 1
ATOM 5554 C CA . ILE A 1 709 ? -7.359 24.156 15.245 1.00 81.12 709 ILE A CA 1
ATOM 5555 C C . ILE A 1 709 ? -8.691 24.777 15.692 1.00 81.12 709 ILE A C 1
ATOM 5557 O O . ILE A 1 709 ? -8.867 25.089 16.867 1.00 81.12 709 ILE A O 1
ATOM 5561 N N . ALA A 1 710 ? -9.660 24.908 14.783 1.00 80.81 710 ALA A N 1
ATOM 5562 C CA . ALA A 1 710 ? -10.930 25.581 15.056 1.00 80.81 710 ALA A CA 1
ATOM 5563 C C . ALA A 1 710 ? -11.879 24.763 15.954 1.00 80.81 710 ALA A C 1
ATOM 5565 O O . ALA A 1 710 ? -12.555 25.309 16.831 1.00 80.81 710 ALA A O 1
ATOM 5566 N N . PHE A 1 711 ? -11.950 23.445 15.744 1.00 69.62 711 PHE A N 1
ATOM 5567 C CA . PHE A 1 711 ? -12.927 22.557 16.383 1.00 69.62 711 PHE A CA 1
ATOM 5568 C C . PHE A 1 711 ? -12.303 21.446 17.231 1.00 69.62 711 PHE A C 1
ATOM 5570 O O . PHE A 1 711 ? -12.998 20.872 18.076 1.00 69.62 711 PHE A O 1
ATOM 5577 N N . GLY A 1 712 ? -11.008 21.156 17.089 1.00 59.38 712 GLY A N 1
ATOM 5578 C CA . GLY A 1 712 ? -10.312 20.166 17.922 1.00 59.38 712 GLY A CA 1
ATOM 5579 C C . GLY A 1 712 ? -10.260 20.560 19.400 1.00 59.38 712 GLY A C 1
ATOM 5580 O O . GLY A 1 712 ? -10.251 19.685 20.263 1.00 59.38 712 GLY A O 1
ATOM 5581 N N . TRP A 1 713 ? -10.355 21.854 19.721 1.00 50.09 713 TRP A N 1
ATOM 5582 C CA . TRP A 1 713 ? -10.552 22.341 21.095 1.00 50.09 713 TRP A CA 1
ATOM 5583 C C . TRP A 1 713 ? -12.022 22.306 21.555 1.00 50.09 713 TRP A C 1
ATOM 5585 O O . TRP A 1 713 ? -12.291 22.321 22.754 1.00 50.09 713 TRP A O 1
ATOM 5595 N N . ARG A 1 714 ? -12.983 22.224 20.620 1.00 45.91 714 ARG A N 1
ATOM 5596 C CA . ARG A 1 714 ? -14.435 22.240 20.890 1.00 45.91 714 ARG A CA 1
ATOM 5597 C C . ARG A 1 714 ? -15.099 20.864 20.929 1.00 45.91 714 ARG A C 1
ATOM 5599 O O . ARG A 1 714 ? -16.226 20.779 21.418 1.00 45.91 714 ARG A O 1
ATOM 5606 N N . ARG A 1 715 ? -14.467 19.783 20.439 1.00 48.91 715 ARG A N 1
ATOM 5607 C CA . ARG A 1 715 ? -14.969 18.414 20.692 1.00 48.91 715 ARG A CA 1
ATOM 5608 C C . ARG A 1 715 ? -15.045 18.251 22.207 1.00 48.91 715 ARG A C 1
ATOM 5610 O O . ARG A 1 715 ? -13.989 18.282 22.836 1.00 48.91 715 ARG A O 1
ATOM 5617 N N . LYS A 1 716 ? -16.285 18.177 22.726 1.00 45.12 716 LYS A N 1
ATOM 5618 C CA . LYS A 1 716 ? -16.651 18.184 24.151 1.00 45.12 716 LYS A CA 1
ATOM 5619 C C . LYS A 1 716 ? -15.534 17.551 24.967 1.00 45.12 716 LYS A C 1
ATOM 5621 O O . LYS A 1 716 ? -15.139 16.424 24.667 1.00 45.12 716 LYS A O 1
ATOM 5626 N N . LYS A 1 717 ? -15.044 18.294 25.969 1.00 41.25 717 LYS A N 1
ATOM 5627 C CA . LYS A 1 717 ? -14.232 17.727 27.047 1.00 41.25 717 LYS A CA 1
ATOM 5628 C C . LYS A 1 717 ? -14.835 16.354 27.391 1.00 41.25 717 LYS A C 1
ATOM 5630 O O . LYS A 1 717 ? -16.074 16.293 27.437 1.00 41.25 717 LYS A O 1
ATOM 5635 N N . PRO A 1 718 ? -14.030 15.294 27.621 1.00 46.06 718 PRO A N 1
ATOM 5636 C CA . PRO A 1 718 ? -14.560 14.140 28.344 1.00 46.06 718 PRO A CA 1
ATOM 5637 C C . PRO A 1 718 ? -15.343 14.720 29.516 1.00 46.06 718 PRO A C 1
ATOM 5639 O O . PRO A 1 718 ? -14.894 15.725 30.087 1.00 46.06 718 PRO A O 1
ATOM 5642 N N . SER A 1 719 ? -16.565 14.221 29.728 1.00 41.81 719 SER A N 1
ATOM 5643 C CA . SER A 1 719 ? -17.463 14.713 30.773 1.00 41.81 719 SER A CA 1
ATOM 5644 C C . SER A 1 719 ? -16.623 15.175 31.963 1.00 41.81 719 SER A C 1
ATOM 5646 O O . SER A 1 719 ? -15.754 14.422 32.405 1.00 41.81 719 SER A O 1
ATOM 5648 N N . GLY A 1 720 ? -16.819 16.410 32.447 1.00 45.69 720 GLY A N 1
ATOM 5649 C CA . GLY A 1 720 ? -16.007 16.993 33.529 1.00 45.69 720 GLY A CA 1
ATOM 5650 C C . GLY A 1 720 ? -15.890 16.114 34.787 1.00 45.69 720 GLY A C 1
ATOM 5651 O O . GLY A 1 720 ? -15.092 16.422 35.658 1.00 45.69 720 GLY A O 1
ATOM 5652 N N . ARG A 1 721 ? -16.634 15.001 34.845 1.00 50.72 721 ARG A N 1
ATOM 5653 C CA . ARG A 1 721 ? -16.492 13.853 35.748 1.00 50.72 721 ARG A CA 1
ATOM 5654 C C . ARG A 1 721 ? -15.086 13.280 35.896 1.00 50.72 721 ARG A C 1
ATOM 5656 O O . ARG A 1 721 ? -14.738 12.900 37.004 1.00 50.72 721 ARG A O 1
ATOM 5663 N N . PHE A 1 722 ? -14.288 13.208 34.829 1.00 50.72 722 PHE A N 1
ATOM 5664 C CA . PHE A 1 722 ? -12.987 12.515 34.874 1.00 50.72 722 PHE A CA 1
ATOM 5665 C C . PHE A 1 722 ? -11.776 13.456 34.923 1.00 50.72 722 PHE A C 1
ATOM 5667 O O . PHE A 1 722 ? -10.632 13.013 34.993 1.00 50.72 722 PHE A O 1
ATOM 5674 N N . GLN A 1 723 ? -12.011 14.771 34.925 1.00 48.16 723 GLN A N 1
ATOM 5675 C CA . GLN A 1 723 ? -10.983 15.777 35.191 1.00 48.16 723 GLN A CA 1
ATOM 5676 C C . GLN A 1 723 ? -10.989 16.123 36.681 1.00 48.16 723 GLN A C 1
ATOM 5678 O O . GLN A 1 723 ? -11.286 17.253 37.058 1.00 48.16 723 GLN A O 1
ATOM 5683 N N . LEU A 1 724 ? -10.699 15.143 37.537 1.00 43.75 724 LEU A N 1
ATOM 5684 C CA . LEU A 1 724 ? -10.425 15.437 38.940 1.00 43.75 724 LEU A CA 1
ATOM 5685 C C . LEU A 1 724 ? -9.068 16.148 39.002 1.00 43.75 724 LEU A C 1
ATOM 5687 O O . LEU A 1 724 ? -8.056 15.624 38.531 1.00 43.75 724 LEU A O 1
ATOM 5691 N N . SER A 1 725 ? -9.077 17.392 39.481 1.00 35.62 725 SER A N 1
ATOM 5692 C CA . SER A 1 725 ? -7.856 18.118 39.814 1.00 35.62 725 SER A CA 1
ATOM 5693 C C . SER A 1 725 ? -7.134 17.372 40.931 1.00 35.62 725 SER A C 1
ATOM 5695 O O . SER A 1 725 ? -7.787 16.899 41.860 1.00 35.62 725 SER A O 1
ATOM 5697 N N . SER A 1 726 ? -5.811 17.278 40.789 1.00 35.28 726 SER A N 1
ATOM 5698 C CA . SER A 1 726 ? -4.867 16.855 41.830 1.00 35.28 726 SER A CA 1
ATOM 5699 C C . SER A 1 726 ? -5.182 17.445 43.194 1.00 35.28 726 SER A C 1
ATOM 5701 O O . SER A 1 726 ? -5.496 18.664 43.198 1.00 35.28 726 SER A O 1
#

Radius of gyration: 36.35 Å; Cα contacts (8 Å, |Δi|>4): 832; chains: 1; bounding box: 103×88×92 Å

Foldseek 3Di:
DDDDDDDDDDDDDDDDPPPPPPPPPPPPPPPPLPQLVVCVVVVQAAEDELLCLACCVPPVVAAEEEQDEPQLVQAKDFPNHHYQHQKDADPDPDPVVVVVQVVCCPPPCQFFVDHHIDGDPCRVVVVCVVPVDLAHAYEYAYQQQPSSSSVSSVSVVVPRRHHYTYHGGQLNHDPPSGDDMDHPDRSNCSSGDHPVSVVVVVVCVVPPDDDDDDDDDDDPQQVVLVVVLVVVLVVQLVVQLVLCCFQAAPVCNPHQPLLSVLSSVLSSLLLSLLLLLLSLLSLVVQVPPPPDPVSNVSTDPSLVVNLVSLVVLCCSLLARLQLSLQLVPPDPPDDSVVSNVRSVVVSVVSVVVVCVVLVVCLVPFQKFKDWDADDDDDDDDDDPPDDDDPPDDPDDPCNVDDVVVVDDPVRTDIDMDGDDSSLSVLLVLLVVLLVLLLQQLLLLLQCQLLVLQLCLVQAQDAQDDPVLLVVVVVVLVVVVVVLVVLVVVLVVCVVVVVPDPVSVVSVVVSVVVVVLSVVLVVSSCQSHPDDPPRPVSVVVVNVVSVVSNVVSVVSNVLSVQVLVLLVQVPQDVVRNDLRLLVVLVVLCVVPVCRSSVVLSVSLVSSLSSSLSSLLPCQDPDVPDRQDHRDTNRDHSSSSSVSSSSSSSNSSNSLLCSCVSNCVNSPPGSSCVSNVRRSCRGPPNVVCSVNVVSSVSSSVSNVVSNVCCVVCVVVPDRSPCSSPDDD

Nearest PDB structures (foldseek):
  6mxv-assembly1_A  TM=7.883E-01  e=8.644E-04  Francisella tularensis subsp. tularensis SCHU S4

Organism: Arabidopsis arenosa (NCBI:txid38785)

Mean predicted aligned error: 18.2 Å

Secondary structure (DSSP, 8-state):
------------PPP--------------------HHHHHHTTSEEEE-HHHHHHHHHTS-PEEEE-S-HHHHHHEEETT-EE--SEEE-----HHHHHHHHHHIIIIIHHH----EEE-TTHHHHHHHH---TTS-EEEE-SSSHHHHHHHHHHHHTT---EEEETT-GGG--TTSSS-EEESS-TTTTT--THHHHHHHHHHTT-SS----------THHHHHHHHHHHHHHHHHHHHHHHHHHHB-GGGTTS-HHHHHHHHHHHHHHHHHHHHHHHHHHHHHHHTT-SSTTGGGGS--HHHHHHHHHHHHHHIIIIIHHHHHHHHHS-TTS-HHHHHHHHHHHHHHHHHHHHHHHHHHHHHH-EEEEEEE----PPPP--TT----TTS-SSSTTTTS-HHHHS-GGGEEEEEEEPPHHHHHHHHHHHHHHHHHHHHHHHHHHHHHHHHHHHHHTS--SPPPHHHHHHHHHHHHHHHHHHHHHHHHHHHHHHTT---HHHHHHHHHHHHHHHHHHHHHHHHHHHS--STTHHHHHHHHHHHHHHHHHHHHHHHHHHHHHHHHIIIIISSSS-S--THHHHHHHHHHHSTTHHHHHHHHHHHHHHHHHHHHHHHH--EETTEE-PPP-TT-B-HHHHHHHHHHHHHHHHHHHHHHHHHTTTTTTT-HHHHIIIIIITTBTTTHHHHHTTHHHHHHHHHHHHHHHHHHHHTTTS--S-GGG----

Sequence (726 aa):
MTLLLPQLNHIHKPPVVLYRRLRKPYRLPVISAVSGKELILSGKVRAVEPKEAKTVVASEGYVLLDVRPAWEREKARVKGSLHVPLFVEDTDNGPITLLKKWIHLGYIGLWTGQRFTMFNDEFTPRVVEAVPDKETKVLVACGEGLRSLAAVSKLHGEGYKSLGWLTGGFNRVTEGDFPEIEGTEELRFATIGGVAASSKSFRDRNLSNWGPCTLRTMGDFNLALVIVAIVVCVIVFISSIYLLVNYQHPDDANQAYFPKFVVVFGLSIAMISILMLPADVANRHACRHAIYNGACNLTLPMKDLWLAIYIVDAILVFFVIPFAMFFYEGDQDKTLGKRIKSALIWVVTTAVVCALVLGILYGVIGKVDFSVRHLASATSTFPTSWQFSNTQPCIGNTARQCSAFTANPTSEKTWTMRTTFPEYVVALATIVGSVLFTIFGGVGIACLPLGLITAFIRRPKAVITRSQYIKEATELGKKARELKKAADGLHQEERSGAKGRKWRKNVKAVEKELLQLEEDVNLLEEMYPQGEQAETAWAFTVLGYLAKFILGILGLIVSIAWVAHIIIYLLVDPPLSPFLNEVFIKLDDVWGLLGTAAFAFFCFYLLLAVIAGAMMLGLKLVFITIHPMKWGATLMNSFLFNVGLILLCSISVIQFCATAFGYYAQATAAQEIFGHTLQSLRGIKYLYKYNVFQIGFVILAGLTFLYYIAFGWRRKKPSGRFQLSS